Protein AF-A0A9X3IXP7-F1 (afdb_monomer)

Solvent-accessible surface area (backbone atoms only — not comparable to full-atom values): 30528 Å² total; per-residue (Å²): 135,73,74,93,78,71,74,55,66,76,56,42,68,76,62,60,37,55,29,24,29,69,26,91,84,31,46,50,41,12,30,34,54,64,94,77,70,28,51,68,70,41,96,57,53,44,56,51,45,40,62,34,17,33,19,18,22,34,81,92,46,68,61,25,28,29,32,25,30,75,55,95,78,43,79,48,71,26,22,38,56,43,94,38,46,42,57,89,61,95,47,87,68,41,41,58,42,74,40,49,86,88,63,43,50,65,59,51,28,47,72,72,36,46,99,74,54,51,96,77,47,42,65,56,30,49,34,30,41,48,47,50,57,22,56,78,65,72,32,83,21,58,49,70,56,77,66,73,77,57,94,79,75,76,74,74,83,50,53,46,66,40,58,80,27,55,38,61,45,68,38,62,38,55,53,42,54,40,59,92,76,40,71,74,45,50,88,80,95,75,62,44,67,57,24,44,48,56,52,41,22,53,49,26,42,50,47,18,54,61,50,25,73,82,43,35,83,80,69,33,61,94,50,34,62,71,46,59,78,45,40,49,54,40,42,16,52,53,49,45,46,45,62,73,50,36,68,68,57,58,74,65,65,49,87,72,50,49,56,56,52,27,53,51,50,51,53,53,44,30,54,71,68,72,33,84,81,40,66,86,42,46,69,63,23,38,53,25,31,38,49,13,53,52,36,8,49,67,25,72,76,37,64,70,36,25,50,52,13,10,46,26,46,48,50,18,50,46,40,49,50,53,28,33,49,53,68,64,63,78,58,97,56,86,90,64,67,91,72,74,85,82,41,72,50,74,42,64,57,41,84,38,72,39,77,44,76,46,102,82,76,51,68,50,80,49,42,80,35,67,44,76,47,50,81,49,66,75,67,89,78,83,75,80,79,84,88,85,87,87,89,82,88,87,92,89,81,74,67,64,58,60,54,49,51,55,52,50,52,52,51,48,55,52,50,53,55,48,51,56,53,50,54,58,48,53,50,48,52,53,58,70,70,43,81,65,51,78,44,42,47,63,72,42,63,94,57,54,71,74,54,43,58,50,43,55,56,48,44,70,47,36,40,30,82,96,38,97,34,31,45,42,37,48,52,53,55,20,54,79,69,72,42,59,57,63,62,44,47,52,53,52,71,66,58,68,67,80,87,29,53,73,44,70,48,57,94,96,52,57,45,32,39,34,37,37,100,83,33,43,33,39,30,23,31,66,87,77,62,26,37,65,49,63,52,68,55,88,127

Nearest PDB structures (foldseek):
  7uwa-assembly1_o  TM=2.793E-01  e=1.260E+00  Citrus x limon
  2b5u-assembly2_C  TM=9.300E-02  e=1.775E+00  Escherichia coli

Foldseek 3Di:
DFDLPLAADFFDFDPFFKKWQADQLAWFFWSADVVVVTDGRDPGHDHGQFIWTFGGAHPVGRQWTWIWGDDDQDIDIHTDGNVRIDRVAVALQKTKDAAAPPDALLNLLCVQCVLVDDPFADSLLSSQVQVVSQVVVVFPQKDFDRWDQDPPPDTDSRIDGDHRTIGIDDHNLVSLCCPVPGDGPGDDDDCNVVSPLLRLLLVLLLLLLSCLVVCLVVAQPVNSVVCVRLSSVLSRQLSNCCNVPVVVLVVVDDLVSQLVNQQLSLCSLCVSSVQNPLVVLSVVLSVLSSQLSVLSSPCSPPPVSSPVSSSSNSNSVSSSSVSSCVVVPPDPDPPPPVPPSPFKDKFRWDFDQAFDQDPVRDTDGRPRDTPHIDIDGPDDPPPDDDDDDDDDDDDDDPPVVVVVVVVVVVVVVVVVVSVVNVVLVVVLVVQVSDDDDPLLCVLCPPHDPVLSSQLSSLLVLADCVPHPGSSRLLVVQCVVQVHNSSVQSVCQVPDDLVQFDWDDADVPDQWIWTAHPQQWIWIAGNVRRGTRGTHGDDD

Secondary structure (DSSP, 8-state):
---TT-PPPPPEEEEEEEEEE--TT-B--BSS-GGGTPPBS-SSPBPTT-EEEEEEE-SS-TTEEEEEEEETTEEEEEEEEGGGEE---SSTT-EEEEPPTT--HHHHHHHHHGGG--TT--HHHHHHHHHHHHHHTT-TTEEE-PPP--TTS-----EEE-TT-EEEE--HHHHHHGGGTSPPSS--SSSHHHHHHHHHHHHHHHHHHHSGGGGHHHH-GGGHHHHHHHHHHHHHHHHHHHHHHHHHHHHT--THHHHHHHHHHHHHHHHHTT-TT-GGGHHHHHHHHHHHHHHHHH-TT-HHHHHHHHHHHHHHHHHHHHHHHHHHTTS--TTSGGG-TTSEEEE--EEEEEEEE-TTS-EEEEEEEEE--EEEE-S----PPPP----------SHHHHHHHHHHHHHHHHHHHHHHHHHHHHHHHHHHHSPPPHHHHHHHTT--HHHHHHHHHHHTTB--TTSSSHHHHHHHHHHHTT--HHHHHHHHHH---TTSEEEPPPTT--EEEEE-TTSEEEEEETTT--EEEEEE---

Radius of gyration: 31.01 Å; Cα contacts (8 Å, |Δi|>4): 806; chains: 1; bounding box: 93×45×94 Å

pLDDT: mean 77.91, std 20.46, range [27.2, 98.31]

Structure (mmCIF, N/CA/C/O backbone):
data_AF-A0A9X3IXP7-F1
#
_entry.id   AF-A0A9X3IXP7-F1
#
loop_
_atom_site.group_PDB
_atom_site.id
_atom_site.type_symbol
_atom_site.label_atom_id
_atom_site.label_alt_id
_atom_site.label_comp_id
_atom_site.label_asym_id
_atom_site.label_entity_id
_atom_site.label_seq_id
_atom_site.pdbx_PDB_ins_code
_atom_site.Cartn_x
_atom_site.Cartn_y
_atom_site.Cartn_z
_atom_site.occupancy
_atom_site.B_iso_or_equiv
_atom_site.auth_seq_id
_atom_site.auth_comp_id
_atom_site.auth_asym_id
_atom_site.auth_atom_id
_atom_site.pdbx_PDB_model_num
ATOM 1 N N . MET A 1 1 ? 14.563 -23.964 -8.622 1.00 42.59 1 MET A N 1
ATOM 2 C CA . MET A 1 1 ? 15.725 -23.386 -9.316 1.00 42.59 1 MET A CA 1
ATOM 3 C C . MET A 1 1 ? 15.368 -23.224 -10.775 1.00 42.59 1 MET A C 1
ATOM 5 O O . MET A 1 1 ? 15.025 -24.219 -11.406 1.00 42.59 1 MET A O 1
ATOM 9 N N . VAL A 1 2 ? 15.303 -21.968 -11.208 1.00 41.81 2 VAL A N 1
ATOM 10 C CA . VAL A 1 2 ? 15.261 -21.533 -12.610 1.00 41.81 2 VAL A CA 1
ATOM 11 C C . VAL A 1 2 ? 16.714 -21.529 -13.091 1.00 41.81 2 VAL A C 1
ATOM 13 O O . VAL A 1 2 ? 17.599 -21.227 -12.291 1.00 41.81 2 VAL A O 1
ATOM 16 N N . ASP A 1 3 ? 16.958 -21.938 -14.331 1.00 43.84 3 ASP A N 1
ATOM 17 C CA . ASP A 1 3 ? 18.291 -21.936 -14.936 1.00 43.84 3 ASP A CA 1
ATOM 18 C C . ASP A 1 3 ? 18.784 -20.476 -15.075 1.00 43.84 3 ASP A C 1
ATOM 20 O O . ASP A 1 3 ? 18.073 -19.674 -15.694 1.00 43.84 3 ASP A O 1
ATOM 24 N N . PRO A 1 4 ? 19.929 -20.087 -14.476 1.00 46.19 4 PRO A N 1
ATOM 25 C CA . PRO A 1 4 ? 20.389 -18.694 -14.399 1.00 46.19 4 PRO A CA 1
ATOM 26 C C . PRO A 1 4 ? 20.729 -18.030 -15.746 1.00 46.19 4 PRO A C 1
ATOM 28 O O . PRO A 1 4 ? 21.127 -16.874 -15.752 1.00 46.19 4 PRO A O 1
ATOM 31 N N . ALA A 1 5 ? 20.551 -18.707 -16.882 1.00 51.00 5 ALA A N 1
ATOM 32 C CA . ALA A 1 5 ? 20.827 -18.158 -18.212 1.00 51.00 5 ALA A CA 1
ATOM 33 C C . ALA A 1 5 ? 19.571 -17.852 -19.049 1.00 51.00 5 ALA A C 1
ATOM 35 O O . ALA A 1 5 ? 19.672 -17.676 -20.263 1.00 51.00 5 ALA A O 1
ATOM 36 N N . THR A 1 6 ? 18.377 -17.808 -18.448 1.00 68.88 6 THR A N 1
ATOM 37 C CA . THR A 1 6 ? 17.180 -17.459 -19.227 1.00 68.88 6 THR A CA 1
ATOM 38 C C . THR A 1 6 ? 17.072 -15.946 -19.389 1.00 68.88 6 THR A C 1
ATOM 40 O O . THR A 1 6 ? 16.482 -15.264 -18.551 1.00 68.88 6 THR A O 1
ATOM 43 N N . GLU A 1 7 ? 17.639 -15.429 -20.476 1.00 85.31 7 GLU A N 1
ATOM 44 C CA . GLU A 1 7 ? 17.479 -14.032 -20.875 1.00 85.31 7 GLU A CA 1
ATOM 45 C C . GLU A 1 7 ? 15.998 -13.737 -21.166 1.00 85.31 7 GLU A C 1
ATOM 47 O O . GLU A 1 7 ? 15.328 -14.466 -21.903 1.00 85.31 7 GLU A O 1
ATOM 52 N N . VAL A 1 8 ? 15.472 -12.694 -20.524 1.00 90.75 8 VAL A N 1
ATOM 53 C CA . VAL A 1 8 ? 14.108 -12.199 -20.726 1.00 90.75 8 VAL A CA 1
ATOM 54 C C . VAL A 1 8 ? 14.163 -11.090 -21.771 1.00 90.75 8 VAL A C 1
ATOM 56 O O . VAL A 1 8 ? 14.954 -10.157 -21.623 1.00 90.75 8 VAL A O 1
ATOM 59 N N . ASP A 1 9 ? 13.324 -11.173 -22.803 1.00 93.25 9 ASP A N 1
ATOM 60 C CA . ASP A 1 9 ? 13.336 -10.206 -23.902 1.00 93.25 9 ASP A CA 1
ATOM 61 C C . ASP A 1 9 ? 13.009 -8.796 -23.397 1.00 93.25 9 ASP A C 1
ATOM 63 O O . ASP A 1 9 ? 12.203 -8.600 -22.479 1.00 93.25 9 ASP A O 1
ATOM 67 N N . ARG A 1 10 ? 13.622 -7.784 -24.012 1.00 91.19 10 ARG A N 1
ATOM 68 C CA . ARG A 1 10 ? 13.457 -6.392 -23.583 1.00 91.19 10 ARG A CA 1
ATOM 69 C C . ARG A 1 10 ? 12.081 -5.847 -23.987 1.00 91.19 10 ARG A C 1
ATOM 71 O O . ARG A 1 10 ? 11.717 -5.962 -25.157 1.00 91.19 10 ARG A O 1
ATOM 78 N N . PRO A 1 11 ? 11.329 -5.223 -23.064 1.00 94.56 11 PRO A N 1
ATOM 79 C CA . PRO A 1 11 ? 10.007 -4.696 -23.380 1.00 94.56 11 PRO A CA 1
ATOM 80 C C . PRO A 1 11 ? 10.068 -3.304 -24.011 1.00 94.56 11 PRO A C 1
ATOM 82 O O . PRO A 1 11 ? 10.948 -2.499 -23.701 1.00 94.56 11 PRO A O 1
ATOM 85 N N . LEU A 1 12 ? 9.054 -2.978 -24.813 1.00 92.88 12 LEU A N 1
ATOM 86 C CA . LEU A 1 12 ? 8.698 -1.597 -25.127 1.00 92.88 12 LEU A CA 1
ATOM 87 C C . LEU A 1 12 ? 7.990 -0.974 -23.910 1.00 92.88 12 LEU A C 1
ATOM 89 O O . LEU A 1 12 ? 6.960 -1.507 -23.482 1.00 92.88 12 LEU A O 1
ATOM 93 N N . PRO A 1 13 ? 8.501 0.129 -23.332 1.00 89.75 13 PRO A N 1
ATOM 94 C CA . PRO A 1 13 ? 7.866 0.784 -22.189 1.00 89.75 13 PRO A CA 1
ATOM 95 C C . PRO A 1 13 ? 6.516 1.411 -22.561 1.00 89.75 13 PRO A C 1
ATOM 97 O O . PRO A 1 13 ? 6.267 1.722 -23.724 1.00 89.75 13 PRO A O 1
ATOM 100 N N . GLY A 1 14 ? 5.672 1.675 -21.555 1.00 86.62 14 GLY A N 1
ATOM 101 C CA . GLY A 1 14 ? 4.565 2.633 -21.705 1.00 86.62 14 GLY A CA 1
ATOM 102 C C . GLY A 1 14 ? 3.227 2.258 -21.070 1.00 86.62 14 GLY A C 1
ATOM 103 O O . GLY A 1 14 ? 2.301 3.058 -21.152 1.00 86.62 14 GLY A O 1
ATOM 104 N N . ILE A 1 15 ? 3.089 1.084 -20.438 1.00 92.81 15 ILE A N 1
ATOM 105 C CA . ILE A 1 15 ? 1.843 0.752 -19.717 1.00 92.81 15 ILE A CA 1
ATOM 106 C C . ILE A 1 15 ? 1.860 1.365 -18.316 1.00 92.81 15 ILE A C 1
ATOM 108 O O . ILE A 1 15 ? 0.944 2.101 -17.971 1.00 92.81 15 ILE A O 1
ATOM 112 N N . ASN A 1 16 ? 2.900 1.070 -17.534 1.00 93.06 16 ASN A N 1
ATOM 113 C CA . ASN A 1 16 ? 3.150 1.599 -16.191 1.00 93.06 16 ASN A CA 1
ATOM 114 C C . ASN A 1 16 ? 1.931 1.587 -15.246 1.00 93.06 16 ASN A C 1
ATOM 116 O O . ASN A 1 16 ? 1.649 2.580 -14.577 1.00 93.06 16 ASN A O 1
ATOM 120 N N . LYS A 1 17 ? 1.211 0.460 -15.167 1.00 93.06 17 LYS A N 1
ATOM 121 C CA . LYS A 1 17 ? 0.004 0.315 -14.332 1.00 93.06 17 LYS A CA 1
ATOM 122 C C . LYS A 1 17 ? 0.103 -0.855 -13.354 1.00 93.06 17 LYS A C 1
ATOM 124 O O . LYS A 1 17 ? 0.618 -1.914 -13.724 1.00 93.06 17 LYS A O 1
ATOM 129 N N . PRO A 1 18 ? -0.428 -0.722 -12.123 1.00 93.38 18 PRO A N 1
ATOM 130 C CA . PRO A 1 18 ? -0.682 -1.886 -11.286 1.00 93.38 18 PRO A CA 1
ATOM 131 C C . PRO A 1 18 ? -1.732 -2.789 -11.930 1.00 93.38 18 PRO A C 1
ATOM 133 O O . PRO A 1 18 ? -2.604 -2.329 -12.664 1.00 93.38 18 PRO A O 1
ATOM 136 N N . GLY A 1 19 ? -1.675 -4.073 -11.605 1.00 95.06 19 GLY A N 1
ATOM 137 C CA . GLY A 1 19 ? -2.700 -5.018 -12.002 1.00 95.06 19 GLY A CA 1
ATOM 138 C C . GLY A 1 19 ? -2.697 -6.283 -11.162 1.00 95.06 19 GLY A C 1
ATOM 139 O O . GLY A 1 19 ? -1.900 -6.459 -10.237 1.00 95.06 19 GLY A O 1
ATOM 140 N N . PHE A 1 20 ? -3.614 -7.176 -11.500 1.00 96.75 20 PHE A N 1
ATOM 141 C CA . PHE A 1 20 ? -3.759 -8.479 -10.869 1.00 96.75 20 PHE A CA 1
ATOM 142 C C . PHE A 1 20 ? -3.943 -9.552 -11.928 1.00 96.75 20 PHE A C 1
ATOM 144 O O . PHE A 1 20 ? -4.596 -9.316 -12.942 1.00 96.75 20 PHE A O 1
ATOM 151 N N . ILE A 1 21 ? -3.400 -10.741 -11.673 1.00 96.94 21 ILE A N 1
ATOM 152 C CA . ILE A 1 21 ? -3.733 -11.926 -12.461 1.00 96.94 21 ILE A CA 1
ATOM 153 C C . ILE A 1 21 ? -5.216 -12.219 -12.244 1.00 96.94 21 ILE A C 1
ATOM 155 O O . ILE A 1 21 ? -5.623 -12.595 -11.143 1.00 96.94 21 ILE A O 1
ATOM 159 N N . ASP A 1 22 ? -6.019 -12.001 -13.284 1.00 95.38 22 ASP A N 1
ATOM 160 C CA . ASP A 1 22 ? -7.482 -12.032 -13.229 1.00 95.38 22 ASP A CA 1
ATOM 161 C C . ASP A 1 22 ? -8.062 -13.251 -13.985 1.00 95.38 22 ASP A C 1
ATOM 163 O O . ASP A 1 22 ? -9.208 -13.241 -14.424 1.00 95.38 22 ASP A O 1
ATOM 167 N N . ASN A 1 23 ? -7.276 -14.323 -14.136 1.00 93.69 23 ASN A N 1
ATOM 168 C CA . ASN A 1 23 ? -7.653 -15.559 -14.830 1.00 93.69 23 ASN A CA 1
ATOM 169 C C . ASN A 1 23 ? -7.698 -16.751 -13.861 1.00 93.69 23 ASN A C 1
ATOM 171 O O . ASN A 1 23 ? -6.790 -16.882 -13.041 1.00 93.69 23 ASN A O 1
ATOM 175 N N . ASP A 1 24 ? -8.713 -17.613 -13.978 1.00 91.31 24 ASP A N 1
ATOM 176 C CA . ASP A 1 24 ? -8.962 -18.720 -13.035 1.00 91.31 24 ASP A CA 1
ATOM 177 C C . ASP A 1 24 ? -7.870 -19.804 -13.067 1.00 91.31 24 ASP A C 1
ATOM 179 O O . ASP A 1 24 ? -7.525 -20.358 -12.025 1.00 91.31 24 ASP A O 1
ATOM 183 N N . ASP A 1 25 ? -7.236 -20.032 -14.221 1.00 92.56 25 ASP A N 1
ATOM 184 C CA . ASP A 1 25 ? -6.110 -20.971 -14.356 1.00 92.56 25 ASP A CA 1
ATOM 185 C C . ASP A 1 25 ? -4.771 -20.367 -13.892 1.00 92.56 25 ASP A C 1
ATOM 187 O O . ASP A 1 25 ? -3.712 -21.004 -13.961 1.00 92.56 25 ASP A O 1
ATOM 191 N N . GLY A 1 26 ? -4.789 -19.100 -13.466 1.00 94.00 26 GLY A N 1
ATOM 192 C CA . GLY A 1 26 ? -3.590 -18.328 -13.194 1.00 94.00 26 GLY A CA 1
ATOM 193 C C . GLY A 1 26 ? -2.790 -18.006 -14.461 1.00 94.00 26 GLY A C 1
ATOM 194 O O . GLY A 1 26 ? -3.313 -17.921 -15.580 1.00 94.00 26 GLY A O 1
ATOM 195 N N . VAL A 1 27 ? -1.481 -17.787 -14.301 1.00 96.06 27 VAL A N 1
ATOM 196 C CA . VAL A 1 27 ? -0.587 -17.542 -15.446 1.00 96.06 27 VAL A CA 1
ATOM 197 C C . VAL A 1 27 ? 0.860 -17.931 -15.168 1.00 96.06 27 VAL A C 1
ATOM 199 O O . VAL A 1 27 ? 1.372 -17.712 -14.079 1.00 96.06 27 VAL A O 1
ATOM 202 N N . ASN A 1 28 ? 1.564 -18.471 -16.163 1.00 95.94 28 ASN A N 1
ATOM 203 C CA . ASN A 1 28 ? 3.020 -18.602 -16.075 1.00 95.94 28 ASN A CA 1
ATOM 204 C C . ASN A 1 28 ? 3.683 -17.343 -16.631 1.00 95.94 28 ASN A C 1
ATOM 206 O O . ASN A 1 28 ? 3.387 -16.965 -17.764 1.00 95.94 28 ASN A O 1
ATOM 210 N N . ILE A 1 29 ? 4.616 -16.757 -15.878 1.00 95.81 29 ILE A N 1
ATOM 211 C CA . ILE A 1 29 ? 5.508 -15.726 -16.421 1.00 95.81 29 ILE A CA 1
ATOM 212 C C . ILE A 1 29 ? 6.497 -16.404 -17.367 1.00 95.81 29 ILE A C 1
ATOM 214 O O . ILE A 1 29 ? 7.019 -17.479 -17.053 1.00 95.81 29 ILE A O 1
ATOM 218 N N . ARG A 1 30 ? 6.751 -15.792 -18.525 1.00 96.94 30 ARG A N 1
ATOM 219 C CA . ARG A 1 30 ? 7.673 -16.308 -19.543 1.00 96.94 30 ARG A CA 1
ATOM 220 C C . ARG A 1 30 ? 8.825 -15.358 -19.835 1.00 96.94 30 ARG A C 1
ATOM 222 O O . ARG A 1 30 ? 8.710 -14.161 -19.609 1.00 96.94 30 ARG A O 1
ATOM 229 N N . SER A 1 31 ? 9.920 -15.886 -20.374 1.00 96.25 31 SER A N 1
ATOM 230 C CA . SER A 1 31 ? 11.047 -15.063 -20.834 1.00 96.25 31 SER A CA 1
ATOM 231 C C . SER A 1 31 ? 10.703 -14.192 -22.045 1.00 96.25 31 SER A C 1
ATOM 233 O O . SER A 1 31 ? 11.230 -13.096 -22.183 1.00 96.25 31 SER A O 1
ATOM 235 N N . ARG A 1 32 ? 9.786 -14.665 -22.891 1.00 96.75 32 ARG A N 1
ATOM 236 C CA . ARG A 1 32 ? 9.217 -13.979 -24.058 1.00 96.75 32 ARG A CA 1
ATOM 237 C C . ARG A 1 32 ? 7.862 -14.616 -24.413 1.00 96.75 32 ARG A C 1
ATOM 239 O O . ARG A 1 32 ? 7.476 -15.588 -23.746 1.00 96.75 32 ARG A O 1
ATOM 246 N N . PRO A 1 33 ? 7.125 -14.113 -25.410 1.00 97.69 33 PRO A N 1
ATOM 247 C CA . PRO A 1 33 ? 5.891 -14.734 -25.881 1.00 97.69 33 PRO A CA 1
ATOM 248 C C . PRO A 1 33 ? 6.055 -16.224 -26.195 1.00 97.69 33 PRO A C 1
ATOM 250 O O . PRO A 1 33 ? 7.111 -16.675 -26.647 1.00 97.69 33 PRO A O 1
ATOM 253 N N . ALA A 1 34 ? 5.017 -17.017 -25.926 1.00 96.25 34 ALA A N 1
ATOM 254 C CA . ALA A 1 34 ? 5.087 -18.472 -26.079 1.00 96.25 34 ALA A CA 1
ATOM 255 C C . ALA A 1 34 ? 5.328 -18.885 -27.541 1.00 96.25 34 ALA A C 1
ATOM 257 O O . ALA A 1 34 ? 6.117 -19.786 -27.813 1.00 96.25 34 ALA A O 1
ATOM 258 N N . GLU A 1 35 ? 4.672 -18.188 -28.460 1.00 96.06 35 GLU A N 1
ATOM 259 C CA . GLU A 1 35 ? 4.761 -18.319 -29.911 1.00 96.06 35 GLU A CA 1
ATOM 260 C C . GLU A 1 35 ? 6.126 -17.901 -30.475 1.00 96.06 35 GLU A C 1
ATOM 262 O O . GLU A 1 35 ? 6.506 -18.364 -31.544 1.00 96.06 35 GLU A O 1
ATOM 267 N N . LEU A 1 36 ? 6.901 -17.116 -29.719 1.00 96.38 36 LEU A N 1
ATOM 268 C CA . LEU A 1 36 ? 8.286 -16.753 -30.039 1.00 96.38 36 LEU A CA 1
ATOM 269 C C . LEU A 1 36 ? 9.308 -17.663 -29.331 1.00 96.38 36 LEU A C 1
ATOM 271 O O . LEU A 1 36 ? 10.491 -17.339 -29.234 1.00 96.38 36 LEU A O 1
ATOM 275 N N . GLY A 1 37 ? 8.863 -18.811 -28.806 1.00 95.25 37 GLY A N 1
ATOM 276 C CA . GLY A 1 37 ? 9.721 -19.797 -28.143 1.00 95.25 37 GLY A CA 1
ATOM 277 C C . GLY A 1 37 ? 10.010 -19.497 -26.670 1.00 95.25 37 GLY A C 1
ATOM 278 O O . GLY A 1 37 ? 10.951 -20.049 -26.102 1.00 95.25 37 GLY A O 1
ATOM 279 N N . GLY A 1 38 ? 9.227 -18.630 -26.025 1.00 95.19 38 GLY A N 1
ATOM 280 C CA . GLY A 1 38 ? 9.453 -18.252 -24.634 1.00 95.19 38 GLY A CA 1
ATOM 281 C C . GLY A 1 38 ? 9.190 -19.365 -23.633 1.00 95.19 38 GLY A C 1
ATOM 282 O O . GLY A 1 38 ? 8.120 -19.985 -23.604 1.00 95.19 38 GLY A O 1
ATOM 283 N N . ILE A 1 39 ? 10.159 -19.580 -22.747 1.00 95.44 39 ILE A N 1
ATOM 284 C CA . ILE A 1 39 ? 10.087 -20.609 -21.714 1.00 95.44 39 ILE A CA 1
ATOM 285 C C . ILE A 1 39 ? 9.415 -20.070 -20.453 1.00 95.44 39 ILE A C 1
ATOM 287 O O . ILE A 1 39 ? 9.450 -18.873 -20.166 1.00 95.44 39 ILE A O 1
ATOM 291 N N . LYS A 1 40 ? 8.780 -20.962 -19.689 1.00 95.75 40 LYS A N 1
ATOM 292 C CA . LYS A 1 40 ? 8.159 -20.611 -18.407 1.00 95.75 40 LYS A CA 1
ATOM 293 C C . LYS A 1 40 ? 9.249 -20.346 -17.366 1.00 95.75 40 LYS A C 1
ATOM 295 O O . LYS A 1 40 ? 10.090 -21.206 -17.125 1.00 95.75 40 LYS A O 1
ATOM 300 N N . LEU A 1 41 ? 9.185 -19.190 -16.717 1.00 92.50 41 LEU A N 1
ATOM 301 C CA . LEU A 1 41 ? 10.056 -18.817 -15.598 1.00 92.50 41 LEU A CA 1
ATOM 302 C C . LEU A 1 41 ? 9.510 -19.318 -14.255 1.00 92.50 41 LEU A C 1
ATOM 304 O O . LEU A 1 41 ? 10.239 -19.417 -13.270 1.00 92.50 41 LEU A O 1
ATOM 308 N N . THR A 1 42 ? 8.225 -19.672 -14.209 1.00 88.50 42 THR A N 1
ATOM 309 C CA . THR A 1 42 ? 7.578 -20.300 -13.057 1.00 88.50 42 THR A CA 1
ATOM 310 C C . THR A 1 42 ? 7.368 -21.792 -13.290 1.00 88.50 42 THR A C 1
ATOM 312 O O . THR A 1 42 ? 6.969 -22.217 -14.373 1.00 88.50 42 THR A O 1
ATOM 315 N N . ARG A 1 43 ? 7.599 -22.606 -12.250 1.00 88.06 43 ARG A N 1
ATOM 316 C CA . ARG A 1 43 ? 7.291 -24.050 -12.289 1.00 88.06 43 ARG A CA 1
ATOM 317 C C . ARG A 1 43 ? 5.787 -24.312 -12.268 1.00 88.06 43 ARG A C 1
ATOM 319 O O . ARG A 1 43 ? 5.306 -25.207 -12.951 1.00 88.06 43 ARG A O 1
ATOM 326 N N . THR A 1 44 ? 5.069 -23.523 -11.480 1.00 91.62 44 THR A N 1
ATOM 327 C CA . THR A 1 44 ? 3.611 -23.535 -11.362 1.00 91.62 44 THR A CA 1
ATOM 328 C C . THR A 1 44 ? 3.068 -22.184 -11.812 1.00 91.62 44 THR A C 1
ATOM 330 O O . THR A 1 44 ? 3.752 -21.179 -11.604 1.00 91.62 44 THR A O 1
ATOM 333 N N . PRO A 1 45 ? 1.860 -22.117 -12.394 1.00 95.06 45 PRO A N 1
ATOM 334 C CA . PRO A 1 45 ? 1.217 -20.837 -12.657 1.00 95.06 45 PRO A CA 1
ATOM 335 C C . PRO A 1 45 ? 1.152 -19.987 -11.382 1.00 95.06 45 PRO A C 1
ATOM 337 O O . PRO A 1 45 ? 0.926 -20.507 -10.287 1.00 95.06 45 PRO A O 1
ATOM 340 N N . LEU A 1 46 ? 1.354 -18.681 -11.529 1.00 94.56 46 LEU A N 1
ATOM 341 C CA . LEU A 1 46 ? 0.974 -17.706 -10.522 1.00 94.56 46 LEU A CA 1
ATOM 342 C C . LEU A 1 46 ? -0.521 -17.853 -10.254 1.00 94.56 46 LEU A C 1
ATOM 344 O O . LEU A 1 46 ? -1.284 -17.876 -11.224 1.00 94.56 46 LEU A O 1
ATOM 348 N N . PRO A 1 47 ? -0.944 -17.942 -8.985 1.00 94.69 47 PRO A N 1
ATOM 349 C CA . PRO A 1 47 ? -2.350 -18.104 -8.675 1.00 94.69 47 PRO A CA 1
ATOM 350 C C . PRO A 1 47 ? -3.161 -16.877 -9.128 1.00 94.69 47 PRO A C 1
ATOM 352 O O . PRO A 1 47 ? -2.608 -15.769 -9.238 1.00 94.69 47 PRO A O 1
ATOM 355 N N . PRO A 1 48 ? -4.475 -17.043 -9.348 1.00 94.19 48 PRO A N 1
ATOM 356 C CA . PRO A 1 48 ? -5.390 -15.917 -9.485 1.00 94.19 48 PRO A CA 1
ATOM 357 C C . PRO A 1 48 ? -5.217 -14.936 -8.320 1.00 94.19 48 PRO A C 1
ATOM 359 O O . PRO A 1 48 ? -4.802 -15.315 -7.225 1.00 94.19 48 PRO A O 1
ATOM 362 N N . ALA A 1 49 ? -5.523 -13.663 -8.560 1.00 94.19 49 ALA A N 1
ATOM 363 C CA . ALA A 1 49 ? -5.327 -12.574 -7.605 1.00 94.19 49 ALA A CA 1
ATOM 364 C C . ALA A 1 49 ? -3.864 -12.287 -7.204 1.00 94.19 49 ALA A C 1
ATOM 366 O O . ALA A 1 49 ? -3.613 -11.493 -6.295 1.00 94.19 49 ALA A O 1
ATOM 367 N N . THR A 1 50 ? -2.878 -12.838 -7.920 1.00 94.81 50 THR A N 1
ATOM 368 C CA . THR A 1 50 ? -1.483 -12.399 -7.770 1.00 94.81 50 THR A CA 1
ATOM 369 C C . THR A 1 50 ? -1.331 -10.959 -8.257 1.00 94.81 50 THR A C 1
ATOM 371 O O . THR A 1 50 ? -1.664 -10.649 -9.401 1.00 94.81 50 THR A O 1
ATOM 374 N N . ARG A 1 51 ? -0.803 -10.071 -7.406 1.00 94.31 51 ARG A N 1
ATOM 375 C CA . ARG A 1 51 ? -0.501 -8.682 -7.782 1.00 94.31 51 ARG A CA 1
ATOM 376 C C . ARG A 1 51 ? 0.676 -8.637 -8.756 1.00 94.31 51 ARG A C 1
ATOM 378 O O . ARG A 1 51 ? 1.699 -9.293 -8.544 1.00 94.31 51 ARG A O 1
ATOM 385 N N . VAL A 1 52 ? 0.555 -7.809 -9.784 1.00 95.94 52 VAL A N 1
ATOM 386 C CA . VAL A 1 52 ? 1.600 -7.533 -10.770 1.00 95.94 52 VAL A CA 1
ATOM 387 C C . VAL A 1 52 ? 1.701 -6.032 -11.030 1.00 95.94 52 VAL A C 1
ATOM 389 O O . VAL A 1 52 ? 0.769 -5.273 -10.768 1.00 95.94 52 VAL A O 1
ATOM 392 N N . PHE A 1 53 ? 2.834 -5.591 -11.556 1.00 95.69 53 PHE A N 1
ATOM 393 C CA . PHE A 1 53 ? 2.984 -4.272 -12.152 1.00 95.69 53 PHE A CA 1
ATOM 394 C C . PHE A 1 53 ? 3.333 -4.433 -13.623 1.00 95.69 53 PHE A C 1
ATOM 396 O O . PHE A 1 53 ? 4.297 -5.124 -13.946 1.00 95.69 53 PHE A O 1
ATOM 403 N N . VAL A 1 54 ? 2.556 -3.808 -14.500 1.00 97.06 54 VAL A N 1
ATOM 404 C CA . VAL A 1 54 ? 2.732 -3.877 -15.948 1.00 97.06 54 VAL A CA 1
ATOM 405 C C . VAL A 1 54 ? 3.519 -2.656 -16.401 1.00 97.06 54 VAL A C 1
ATOM 407 O O . VAL A 1 54 ? 2.997 -1.545 -16.343 1.00 97.06 54 VAL A O 1
ATOM 410 N N . SER A 1 55 ? 4.760 -2.829 -16.855 1.00 94.94 55 SER A N 1
ATOM 411 C CA . SER A 1 55 ? 5.599 -1.700 -17.295 1.00 94.94 55 SER A CA 1
ATOM 412 C C . SER A 1 55 ? 5.696 -1.550 -18.815 1.00 94.94 55 SER A C 1
ATOM 414 O O . SER A 1 55 ? 6.019 -0.465 -19.303 1.00 94.94 55 SER A O 1
ATOM 416 N N . GLY A 1 56 ? 5.338 -2.574 -19.593 1.00 95.38 56 GLY A N 1
ATOM 417 C CA . GLY A 1 56 ? 5.480 -2.509 -21.046 1.00 95.38 56 GLY A CA 1
ATOM 418 C C . GLY A 1 56 ? 4.846 -3.660 -21.815 1.00 95.38 56 GLY A C 1
ATOM 419 O O . GLY A 1 56 ? 4.134 -4.488 -21.250 1.00 95.38 56 GLY A O 1
ATOM 420 N N . ARG A 1 57 ? 5.123 -3.695 -23.119 1.00 97.62 57 ARG A N 1
ATOM 421 C CA . ARG A 1 57 ? 4.663 -4.714 -24.075 1.00 97.62 57 ARG A CA 1
ATOM 422 C C . ARG A 1 57 ? 5.847 -5.363 -24.775 1.00 97.62 57 ARG A C 1
ATOM 424 O O . ARG A 1 57 ? 6.911 -4.756 -24.869 1.00 97.62 57 ARG A O 1
ATOM 431 N N . HIS A 1 58 ? 5.668 -6.569 -25.294 1.00 97.81 58 HIS A N 1
ATOM 432 C CA . HIS A 1 58 ? 6.667 -7.171 -26.169 1.00 97.81 58 HIS A CA 1
ATOM 433 C C . HIS A 1 58 ? 6.725 -6.415 -27.515 1.00 97.81 58 HIS A C 1
ATOM 435 O O . HIS A 1 58 ? 5.664 -6.065 -28.040 1.00 97.81 58 HIS A O 1
ATOM 441 N N . PRO A 1 59 ? 7.916 -6.157 -28.095 1.00 96.19 59 PRO A N 1
ATOM 442 C CA . PRO A 1 59 ? 8.046 -5.423 -29.359 1.00 96.19 59 PRO A CA 1
ATOM 443 C C . PRO A 1 59 ? 7.381 -6.113 -30.555 1.00 96.19 59 PRO A C 1
ATOM 445 O O . PRO A 1 59 ? 6.811 -5.439 -31.406 1.00 96.19 59 PRO A O 1
ATOM 448 N N . GLU A 1 60 ? 7.429 -7.445 -30.604 1.00 97.38 60 GLU A N 1
ATOM 449 C CA . GLU A 1 60 ? 6.903 -8.236 -31.730 1.00 97.38 60 GLU A CA 1
ATOM 450 C C . GLU A 1 60 ? 5.514 -8.841 -31.465 1.00 97.38 60 GLU A C 1
ATOM 452 O O . GLU A 1 60 ? 4.866 -9.298 -32.398 1.00 97.38 60 GLU A O 1
ATOM 457 N N . ALA A 1 61 ? 5.046 -8.838 -30.210 1.00 97.69 61 ALA A N 1
ATOM 458 C CA . ALA A 1 61 ? 3.761 -9.431 -29.811 1.00 97.69 61 ALA A CA 1
ATOM 459 C C . ALA A 1 61 ? 3.077 -8.547 -28.745 1.00 97.69 61 ALA A C 1
ATOM 461 O O . ALA A 1 61 ? 3.168 -8.828 -27.546 1.00 97.69 61 ALA A O 1
ATOM 462 N N . PRO A 1 62 ? 2.474 -7.409 -29.139 1.00 96.88 62 PRO A N 1
ATOM 463 C CA . PRO A 1 62 ? 1.998 -6.379 -28.209 1.00 96.88 62 PRO A CA 1
ATOM 464 C C . PRO A 1 62 ? 0.940 -6.830 -27.182 1.00 96.88 62 PRO A C 1
ATOM 466 O O . PRO A 1 62 ? 0.758 -6.155 -26.165 1.00 96.88 62 PRO A O 1
ATOM 469 N N . GLU A 1 63 ? 0.261 -7.949 -27.428 1.00 97.38 63 GLU A N 1
ATOM 470 C CA . GLU A 1 63 ? -0.659 -8.642 -26.517 1.00 97.38 63 GLU A CA 1
ATOM 471 C C . GLU A 1 63 ? 0.052 -9.312 -25.330 1.00 97.38 63 GLU A C 1
ATOM 473 O O . GLU A 1 63 ? -0.584 -9.711 -24.355 1.00 97.38 63 GLU A O 1
ATOM 478 N N . TRP A 1 64 ? 1.382 -9.423 -25.369 1.00 98.31 64 TRP A N 1
ATOM 479 C CA . TRP A 1 64 ? 2.185 -9.872 -24.241 1.00 98.31 64 TRP A CA 1
ATOM 480 C C . TRP A 1 64 ? 2.708 -8.689 -23.454 1.00 98.31 64 TRP A C 1
ATOM 482 O O . TRP A 1 64 ? 3.517 -7.880 -23.913 1.00 98.31 64 TRP A O 1
ATOM 492 N N . TRP A 1 65 ? 2.258 -8.614 -22.215 1.00 98.31 65 TRP A N 1
ATOM 493 C CA . TRP A 1 65 ? 2.616 -7.574 -21.279 1.00 98.31 65 TRP A CA 1
ATOM 494 C C . TRP A 1 65 ? 3.796 -8.004 -20.425 1.00 98.31 65 TRP A C 1
ATOM 496 O O . TRP A 1 65 ? 3.820 -9.104 -19.870 1.00 98.31 65 TRP A O 1
ATOM 506 N N . TYR A 1 66 ? 4.768 -7.106 -20.304 1.00 97.94 66 TYR A N 1
ATOM 507 C CA . TYR A 1 66 ? 5.898 -7.274 -19.408 1.00 97.94 66 TYR A CA 1
ATOM 508 C C . TYR A 1 66 ? 5.480 -6.885 -17.995 1.00 97.94 66 TYR A C 1
ATOM 510 O O . TYR A 1 66 ? 5.091 -5.740 -17.731 1.00 97.94 66 TYR A O 1
ATOM 518 N N . VAL A 1 67 ? 5.550 -7.860 -17.097 1.00 97.31 67 VAL A N 1
ATOM 519 C CA . VAL A 1 67 ? 5.082 -7.753 -15.723 1.00 97.31 67 VAL A CA 1
ATOM 520 C C . VAL A 1 67 ? 6.193 -8.024 -14.731 1.00 97.31 67 VAL A C 1
ATOM 522 O O . VAL A 1 67 ? 7.019 -8.914 -14.924 1.00 97.31 67 VAL A O 1
ATOM 525 N N . THR A 1 68 ? 6.143 -7.296 -13.623 1.00 95.81 68 THR A N 1
ATOM 526 C CA . THR A 1 68 ? 6.939 -7.552 -12.426 1.00 95.81 68 THR A CA 1
ATOM 527 C C . THR A 1 68 ? 6.004 -7.950 -11.293 1.00 95.81 68 THR A C 1
ATOM 529 O O . THR A 1 68 ? 5.009 -7.280 -11.026 1.00 95.81 68 THR A O 1
ATOM 532 N N . THR A 1 69 ? 6.318 -9.036 -10.598 1.00 93.75 69 THR A N 1
ATOM 533 C CA . THR A 1 69 ? 5.594 -9.477 -9.402 1.00 93.75 69 THR A CA 1
ATOM 534 C C . THR A 1 69 ? 6.565 -9.795 -8.279 1.00 93.75 69 THR A C 1
ATOM 536 O O . THR A 1 69 ? 7.721 -10.151 -8.517 1.00 93.75 69 THR A O 1
ATOM 539 N N . ARG A 1 70 ? 6.099 -9.674 -7.038 1.00 87.94 70 ARG A N 1
ATOM 540 C CA . ARG A 1 70 ? 6.863 -10.065 -5.855 1.00 87.94 70 ARG A CA 1
ATOM 541 C C . ARG A 1 70 ? 6.374 -11.422 -5.367 1.00 87.94 70 ARG A C 1
ATOM 543 O O . ARG A 1 70 ? 5.232 -11.553 -4.938 1.00 87.94 70 ARG A O 1
ATOM 550 N N . LEU A 1 71 ? 7.268 -12.406 -5.372 1.00 83.56 71 LEU A N 1
ATOM 551 C CA . LEU A 1 71 ? 7.042 -13.732 -4.807 1.00 83.56 71 LEU A CA 1
ATOM 552 C C . LEU A 1 71 ? 7.943 -13.912 -3.592 1.00 83.56 71 LEU A C 1
ATOM 554 O O . LEU A 1 71 ? 9.168 -13.970 -3.724 1.00 83.56 71 LEU A O 1
ATOM 558 N N . ALA A 1 72 ? 7.331 -14.003 -2.410 1.00 80.81 72 ALA A N 1
ATOM 559 C CA . ALA A 1 72 ? 8.032 -14.084 -1.131 1.00 80.81 72 ALA A CA 1
ATOM 560 C C . ALA A 1 72 ? 9.124 -12.994 -1.003 1.00 80.81 72 ALA A C 1
ATOM 562 O O . ALA A 1 72 ? 8.816 -11.811 -0.840 1.00 80.81 72 ALA A O 1
ATOM 563 N N . SER A 1 73 ? 10.396 -13.384 -1.099 1.00 74.56 73 SER A N 1
ATOM 564 C CA . SER A 1 73 ? 11.570 -12.511 -0.986 1.00 74.56 73 SER A CA 1
ATOM 565 C C . SER A 1 73 ? 12.263 -12.218 -2.321 1.00 74.56 73 SER A C 1
ATOM 567 O O . SER A 1 73 ? 13.423 -11.818 -2.321 1.00 74.56 73 SER A O 1
ATOM 569 N N . THR A 1 74 ? 11.607 -12.458 -3.455 1.00 79.81 74 THR A N 1
ATOM 570 C CA . THR A 1 74 ? 12.193 -12.259 -4.789 1.00 79.81 74 THR A CA 1
ATOM 571 C C . THR A 1 74 ? 11.229 -11.530 -5.713 1.00 79.81 74 THR A C 1
ATOM 573 O O . THR A 1 74 ? 10.011 -11.675 -5.594 1.00 79.81 74 THR A O 1
ATOM 576 N N . PHE A 1 75 ? 11.777 -10.752 -6.643 1.00 86.50 75 PHE A N 1
ATOM 577 C CA . PHE A 1 75 ? 11.015 -10.223 -7.765 1.00 86.50 75 PHE A CA 1
ATOM 578 C C . PHE A 1 75 ? 11.146 -11.176 -8.944 1.00 86.50 75 PHE A C 1
ATOM 580 O O . PHE A 1 75 ? 12.243 -11.627 -9.269 1.00 86.50 75 PHE A O 1
ATOM 587 N N . LEU A 1 76 ? 10.017 -11.479 -9.570 1.00 91.06 76 LEU A N 1
ATOM 588 C CA . LEU A 1 76 ? 9.958 -12.225 -10.811 1.00 91.06 76 LEU A CA 1
ATOM 589 C C . LEU A 1 76 ? 9.429 -11.306 -11.905 1.00 91.06 76 LEU A C 1
ATOM 591 O O . LEU A 1 76 ? 8.473 -10.561 -11.687 1.00 91.06 76 LEU A O 1
ATOM 595 N N . ARG A 1 77 ? 10.058 -11.373 -13.075 1.00 93.62 77 ARG A N 1
ATOM 596 C CA . ARG A 1 77 ? 9.776 -10.500 -14.210 1.00 93.62 77 ARG A CA 1
ATOM 597 C C . ARG A 1 77 ? 9.747 -11.283 -15.510 1.00 93.62 77 ARG A C 1
ATOM 599 O O . ARG A 1 77 ? 10.471 -12.266 -15.642 1.00 93.62 77 ARG A O 1
ATOM 606 N N . GLY A 1 78 ? 8.911 -10.852 -16.440 1.00 96.25 78 GLY A N 1
ATOM 607 C CA . GLY A 1 78 ? 8.774 -11.468 -17.755 1.00 96.25 78 GLY A CA 1
ATOM 608 C C . GLY A 1 78 ? 7.410 -11.185 -18.357 1.00 96.25 78 GLY A C 1
ATOM 609 O O . GLY A 1 78 ? 6.747 -10.230 -17.970 1.00 96.25 78 GLY A O 1
ATOM 610 N N . TYR A 1 79 ? 6.982 -12.019 -19.294 1.00 98.06 79 TYR A N 1
ATOM 611 C CA . TYR A 1 79 ? 5.793 -11.782 -20.099 1.00 98.06 79 TYR A CA 1
ATOM 612 C C . TYR A 1 79 ? 4.609 -12.645 -19.682 1.00 98.06 79 TYR A C 1
ATOM 614 O O . TYR A 1 79 ? 4.752 -13.835 -19.379 1.00 98.06 79 TYR A O 1
ATOM 622 N N . VAL A 1 80 ? 3.429 -12.035 -19.723 1.00 98.00 80 VAL A N 1
ATOM 623 C CA . VAL A 1 80 ? 2.116 -12.673 -19.584 1.00 98.00 80 VAL A CA 1
ATOM 624 C C . VAL A 1 80 ? 1.175 -12.117 -20.649 1.00 98.00 80 VAL A C 1
ATOM 626 O O . VAL A 1 80 ? 1.351 -10.988 -21.091 1.00 98.00 80 VAL A O 1
ATOM 629 N N . GLN A 1 81 ? 0.179 -12.894 -21.064 1.00 97.88 81 GLN A N 1
ATOM 630 C CA . GLN A 1 81 ? -0.841 -12.405 -21.997 1.00 97.88 81 GLN A CA 1
ATOM 631 C C . GLN A 1 81 ? -1.726 -11.354 -21.318 1.00 97.88 81 GLN A C 1
ATOM 633 O O . GLN A 1 81 ? -2.106 -11.524 -20.156 1.00 97.88 81 GLN A O 1
ATOM 638 N N . ASP A 1 82 ? -2.068 -10.299 -22.046 1.00 97.00 82 ASP A N 1
ATOM 639 C CA . ASP A 1 82 ? -2.807 -9.138 -21.554 1.00 97.00 82 ASP A CA 1
ATOM 640 C C . ASP A 1 82 ? -4.173 -9.483 -20.953 1.00 97.00 82 ASP A C 1
ATOM 642 O O . ASP A 1 82 ? -4.473 -9.071 -19.837 1.00 97.00 82 ASP A O 1
ATOM 646 N N . PHE A 1 83 ? -4.955 -10.339 -21.609 1.00 96.25 83 PHE A N 1
ATOM 647 C CA . PHE A 1 83 ? -6.282 -10.764 -21.160 1.00 96.25 83 PHE A CA 1
ATOM 648 C C . PHE A 1 83 ? -6.261 -11.548 -19.838 1.00 96.25 83 PHE A C 1
ATOM 650 O O . PHE A 1 83 ? -7.312 -11.835 -19.265 1.00 96.25 83 PHE A O 1
ATOM 657 N N . ARG A 1 84 ? -5.075 -11.930 -19.344 1.00 96.75 84 ARG A N 1
ATOM 658 C CA . ARG A 1 84 ? -4.895 -12.579 -18.037 1.00 96.75 84 ARG A CA 1
ATOM 659 C C . ARG A 1 84 ? -4.637 -11.583 -16.914 1.00 96.75 84 ARG A C 1
ATOM 661 O O . ARG A 1 84 ? -4.593 -11.995 -15.755 1.00 96.75 84 ARG A O 1
ATOM 668 N N . VAL A 1 85 ? -4.441 -10.307 -17.233 1.00 97.06 85 VAL A N 1
ATOM 669 C CA . VAL A 1 85 ? -4.110 -9.254 -16.277 1.00 97.06 85 VAL A CA 1
ATOM 670 C C . VAL A 1 85 ? -5.191 -8.187 -16.297 1.00 97.06 85 VAL A C 1
ATOM 672 O O . VAL A 1 85 ? -5.486 -7.594 -17.327 1.00 97.06 85 VAL A O 1
ATOM 675 N N . ASN A 1 86 ? -5.736 -7.876 -15.128 1.00 95.88 86 ASN A N 1
ATOM 676 C CA . ASN A 1 86 ? -6.617 -6.734 -14.970 1.00 95.88 86 ASN A CA 1
ATOM 677 C C . ASN A 1 86 ? -5.856 -5.556 -14.367 1.00 95.88 86 ASN A C 1
ATOM 679 O O . ASN A 1 86 ? -5.366 -5.646 -13.241 1.00 95.88 86 ASN A O 1
ATOM 683 N N . THR A 1 87 ? -5.759 -4.463 -15.123 1.00 95.56 87 THR A N 1
ATOM 684 C CA . THR A 1 87 ? -5.121 -3.208 -14.695 1.00 95.56 87 THR A CA 1
ATOM 685 C C . THR A 1 87 ? -6.112 -2.137 -14.243 1.00 95.56 87 THR A C 1
ATOM 687 O O . THR A 1 87 ? -5.689 -1.046 -13.868 1.00 95.56 87 THR A O 1
ATOM 690 N N . ASP A 1 88 ? -7.418 -2.403 -14.297 1.00 94.44 88 ASP A N 1
ATOM 691 C CA . ASP A 1 88 ? -8.457 -1.498 -13.798 1.00 94.44 88 ASP A CA 1
ATOM 692 C C . ASP A 1 88 ? -8.645 -1.678 -12.284 1.00 94.44 88 ASP A C 1
ATOM 694 O O . ASP A 1 88 ? -9.650 -2.184 -11.779 1.00 94.44 88 ASP A O 1
ATOM 698 N N . VAL A 1 89 ? -7.590 -1.325 -11.552 1.00 93.12 89 VAL A N 1
ATOM 699 C CA . VAL A 1 89 ? -7.537 -1.416 -10.093 1.00 93.12 89 VAL A CA 1
ATOM 700 C C . VAL A 1 89 ? -8.218 -0.174 -9.495 1.00 93.12 89 VAL A C 1
ATOM 702 O O . VAL A 1 89 ? -7.878 0.936 -9.902 1.00 93.12 89 VAL A O 1
ATOM 705 N N . PRO A 1 90 ? -9.143 -0.310 -8.521 1.00 92.38 90 PRO A N 1
ATOM 706 C CA . PRO A 1 90 ? -9.908 0.830 -8.001 1.00 92.38 90 PRO A CA 1
ATOM 707 C C . PRO A 1 90 ? -9.042 1.846 -7.249 1.00 92.38 90 PRO A C 1
ATOM 709 O O . PRO A 1 90 ? -9.312 3.042 -7.281 1.00 92.38 90 PRO A O 1
ATOM 712 N N . GLU A 1 91 ? -7.987 1.381 -6.580 1.00 89.06 91 GLU A N 1
ATOM 713 C CA . GLU A 1 91 ? -7.014 2.242 -5.916 1.00 89.06 91 GLU A CA 1
ATOM 714 C C . GLU A 1 91 ? -5.674 1.510 -5.732 1.00 89.06 91 GLU A C 1
ATOM 716 O O . GLU A 1 91 ? -5.647 0.275 -5.736 1.00 89.06 91 GLU A O 1
ATOM 721 N N . PRO A 1 92 ? -4.553 2.234 -5.560 1.00 80.81 92 PRO A N 1
ATOM 722 C CA . PRO A 1 92 ? -3.219 1.652 -5.426 1.00 80.81 92 PRO A CA 1
ATOM 723 C C . PRO A 1 92 ? -3.107 0.469 -4.446 1.00 80.81 92 PRO A C 1
ATOM 725 O O . PRO A 1 92 ? -2.490 -0.559 -4.745 1.00 80.81 92 PRO A O 1
ATOM 728 N N . GLY A 1 93 ? -3.721 0.591 -3.273 1.00 83.81 93 GLY A N 1
ATOM 729 C CA . GLY A 1 93 ? -3.716 -0.400 -2.202 1.00 83.81 93 GLY A CA 1
ATOM 730 C C . GLY A 1 93 ? -4.694 -1.563 -2.382 1.00 83.81 93 GLY A C 1
ATOM 731 O O . GLY A 1 93 ? -4.593 -2.533 -1.627 1.00 83.81 93 GLY A O 1
ATOM 732 N N . ALA A 1 94 ? -5.583 -1.538 -3.382 1.00 91.69 94 ALA A N 1
ATOM 733 C CA . ALA A 1 94 ? -6.637 -2.544 -3.521 1.00 91.69 94 ALA A CA 1
ATOM 734 C C . ALA A 1 94 ? -6.058 -3.943 -3.716 1.00 91.69 94 ALA A C 1
ATOM 736 O O . ALA A 1 94 ? -5.037 -4.101 -4.381 1.00 91.69 94 ALA A O 1
ATOM 737 N N . ARG A 1 95 ? -6.717 -4.967 -3.180 1.00 93.69 95 ARG A N 1
ATOM 738 C CA . ARG A 1 95 ? -6.365 -6.378 -3.363 1.00 93.69 95 ARG A CA 1
ATOM 739 C C . ARG A 1 95 ? -7.493 -7.091 -4.085 1.00 93.69 95 ARG A C 1
ATOM 741 O O . ARG A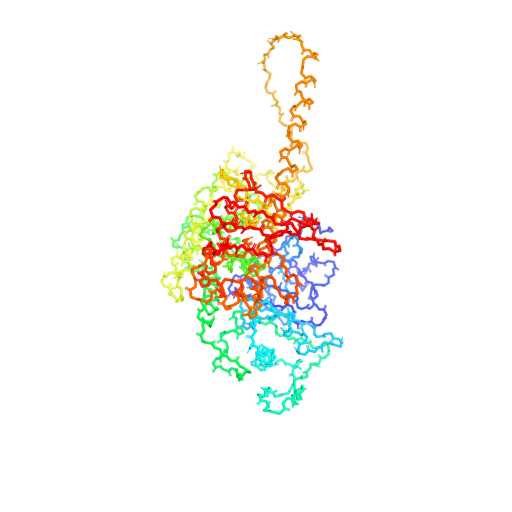 1 95 ? -8.656 -6.885 -3.754 1.00 93.69 95 ARG A O 1
ATOM 748 N N . LEU A 1 96 ? -7.150 -7.952 -5.036 1.00 95.25 96 LEU A N 1
ATOM 749 C CA . LEU A 1 96 ? -8.116 -8.898 -5.575 1.00 95.25 96 LEU A CA 1
ATOM 750 C C . LEU A 1 96 ? -8.252 -10.059 -4.581 1.00 95.25 96 LEU A C 1
ATOM 752 O O . LEU A 1 96 ? -7.251 -10.583 -4.095 1.00 95.25 96 LEU A O 1
ATOM 756 N N . TYR A 1 97 ? -9.479 -10.429 -4.238 1.00 95.94 97 TYR A N 1
ATOM 757 C CA . TYR A 1 97 ? -9.778 -11.476 -3.269 1.00 95.94 97 TYR A CA 1
ATOM 758 C C . TYR A 1 97 ? -10.701 -12.516 -3.883 1.00 95.94 97 TYR A C 1
ATOM 760 O O . TYR A 1 97 ? -11.702 -12.171 -4.505 1.00 95.94 97 TYR A O 1
ATOM 768 N N . GLN A 1 98 ? -10.350 -13.784 -3.697 1.00 95.62 98 GLN A N 1
ATOM 769 C CA . GLN A 1 98 ? -11.154 -14.933 -4.087 1.00 95.62 98 GLN A CA 1
ATOM 770 C C . GLN A 1 98 ? -12.116 -15.268 -2.947 1.00 95.62 98 GLN A C 1
ATOM 772 O O . GLN A 1 98 ? -11.663 -15.639 -1.868 1.00 95.62 98 GLN A O 1
ATOM 777 N N . ILE A 1 99 ? -13.421 -15.148 -3.191 1.00 96.06 99 ILE A N 1
ATOM 778 C CA . ILE A 1 99 ? -14.447 -15.486 -2.202 1.00 96.06 99 ILE A CA 1
ATOM 779 C C . ILE A 1 99 ? -14.409 -16.994 -1.950 1.00 96.06 99 ILE A C 1
ATOM 781 O O . ILE A 1 99 ? -14.569 -17.791 -2.883 1.00 96.06 99 ILE A O 1
ATOM 785 N N . ALA A 1 100 ? -14.210 -17.365 -0.688 1.00 95.50 100 ALA A N 1
ATOM 786 C CA . ALA A 1 100 ? -14.255 -18.735 -0.207 1.00 95.50 100 ALA A CA 1
ATOM 787 C C . ALA A 1 100 ? -15.675 -19.135 0.219 1.00 95.50 100 ALA A C 1
ATOM 789 O O . ALA A 1 100 ? -16.532 -18.298 0.504 1.00 95.50 100 ALA A O 1
ATOM 790 N N . GLU A 1 101 ? -15.925 -20.440 0.279 1.00 94.75 101 GLU A N 1
ATOM 791 C CA . GLU A 1 101 ? -17.159 -20.956 0.865 1.00 94.75 101 GLU A CA 1
ATOM 792 C C . GLU A 1 101 ? -17.240 -20.573 2.352 1.00 94.75 101 GLU A C 1
ATOM 794 O O . GLU A 1 101 ? -16.269 -20.712 3.094 1.00 94.75 101 GLU A O 1
ATOM 799 N N . GLY A 1 102 ? -18.395 -20.054 2.775 1.00 93.00 102 GLY A N 1
ATOM 800 C CA . GLY A 1 102 ? -18.609 -19.568 4.140 1.00 93.00 102 GLY A CA 1
ATOM 801 C C . GLY A 1 102 ? -18.131 -18.138 4.407 1.00 93.00 102 GLY A C 1
ATOM 802 O O . GLY A 1 102 ? -18.376 -17.630 5.502 1.00 93.00 102 GLY A O 1
ATOM 803 N N . ASP A 1 103 ? -17.505 -17.459 3.437 1.00 94.56 103 ASP A N 1
ATOM 804 C CA . ASP A 1 103 ? -17.240 -16.025 3.567 1.00 94.56 103 ASP A CA 1
ATOM 805 C C . ASP A 1 103 ? -18.557 -15.246 3.703 1.00 94.56 103 ASP A C 1
ATOM 807 O O . ASP A 1 103 ? -19.536 -15.486 2.991 1.00 94.56 103 ASP A O 1
ATOM 811 N N . THR A 1 104 ? -18.559 -14.252 4.590 1.00 92.88 104 THR A N 1
ATOM 812 C CA . THR A 1 104 ? -19.659 -13.294 4.750 1.00 92.88 104 THR A CA 1
ATOM 813 C C . THR A 1 104 ? -19.148 -11.876 4.541 1.00 92.88 104 THR A C 1
ATOM 815 O O . THR A 1 104 ? -17.989 -11.578 4.831 1.00 92.88 104 THR A O 1
ATOM 818 N N . VAL A 1 105 ? -20.004 -10.975 4.053 1.00 91.75 105 VAL A N 1
ATOM 819 C CA . VAL A 1 105 ? -19.619 -9.572 3.818 1.00 91.75 105 VAL A CA 1
ATOM 820 C C . VAL A 1 105 ? -19.197 -8.906 5.126 1.00 91.75 105 VAL A C 1
ATOM 822 O O . VAL A 1 105 ? -18.153 -8.262 5.160 1.00 91.75 105 VAL A O 1
ATOM 825 N N . GLU A 1 106 ? -19.937 -9.143 6.213 1.00 89.44 106 GLU A N 1
ATOM 826 C CA . GLU A 1 106 ? -19.575 -8.692 7.561 1.00 89.44 106 GLU A CA 1
ATOM 827 C C . GLU A 1 106 ? -18.208 -9.244 7.993 1.00 89.44 106 GLU A C 1
ATOM 829 O O . GLU A 1 106 ? -17.367 -8.508 8.508 1.00 89.44 106 GLU A O 1
ATOM 834 N N . GLY A 1 107 ? -17.946 -10.535 7.760 1.00 90.88 107 GLY A N 1
ATOM 835 C CA . GLY A 1 107 ? -16.675 -11.174 8.097 1.00 90.88 107 GLY A CA 1
ATOM 836 C C . GLY A 1 107 ? -15.502 -10.567 7.330 1.00 90.88 107 GLY A C 1
ATOM 837 O O . GLY A 1 107 ? -14.463 -10.268 7.926 1.00 90.88 107 GLY A O 1
ATOM 838 N N . LEU A 1 108 ? -15.684 -10.318 6.029 1.00 92.88 108 LEU A N 1
ATOM 839 C CA . LEU A 1 108 ? -14.711 -9.605 5.203 1.00 92.88 108 LEU A CA 1
ATOM 840 C C . LEU A 1 108 ? -14.513 -8.171 5.708 1.00 92.88 108 LEU A C 1
ATOM 842 O O . LEU A 1 108 ? -13.381 -7.765 5.951 1.00 92.88 108 LEU A O 1
ATOM 846 N N . ALA A 1 109 ? -15.590 -7.420 5.938 1.00 90.25 109 ALA A N 1
ATOM 847 C CA . ALA A 1 109 ? -15.518 -6.043 6.413 1.00 90.25 109 ALA A CA 1
ATOM 848 C C . ALA A 1 109 ? -14.812 -5.945 7.776 1.00 90.25 109 ALA A C 1
ATOM 850 O O . ALA A 1 109 ? -13.919 -5.121 7.971 1.00 90.25 109 ALA A O 1
ATOM 851 N N . ARG A 1 110 ? -15.137 -6.842 8.709 1.00 88.81 110 ARG A N 1
ATOM 852 C CA . ARG A 1 110 ? -14.480 -6.937 10.015 1.00 88.81 110 ARG A CA 1
ATOM 853 C C . ARG A 1 110 ? -12.998 -7.255 9.861 1.00 88.81 110 ARG A C 1
ATOM 855 O O . ARG A 1 110 ? -12.170 -6.595 10.481 1.00 88.81 110 ARG A O 1
ATOM 862 N N . ARG A 1 111 ? -12.636 -8.231 9.030 1.00 89.56 111 ARG A N 1
ATOM 863 C CA . ARG A 1 111 ? -11.231 -8.600 8.814 1.00 89.56 111 ARG A CA 1
ATOM 864 C C . ARG A 1 111 ? -10.413 -7.449 8.234 1.00 89.56 111 ARG A C 1
ATOM 866 O O . ARG A 1 111 ? -9.298 -7.214 8.683 1.00 89.56 111 ARG A O 1
ATOM 873 N N . GLU A 1 112 ? -10.971 -6.743 7.259 1.00 89.00 112 GLU A N 1
ATOM 874 C CA . GLU A 1 112 ? -10.255 -5.715 6.500 1.00 89.00 112 GLU A CA 1
ATOM 875 C C . GLU A 1 112 ? -10.231 -4.352 7.198 1.00 89.00 112 GLU A C 1
ATOM 877 O O . GLU A 1 112 ? -9.247 -3.615 7.103 1.00 89.00 112 GLU A O 1
ATOM 882 N N . PHE A 1 113 ? -11.289 -4.017 7.939 1.00 86.88 113 PHE A N 1
ATOM 883 C CA . PHE A 1 113 ? -11.488 -2.667 8.460 1.00 86.88 113 PHE A CA 1
ATOM 884 C C . PHE A 1 113 ? -11.555 -2.580 9.987 1.00 86.88 113 PHE A C 1
ATOM 886 O O . PHE A 1 113 ? -11.532 -1.463 10.491 1.00 86.88 113 PHE A O 1
ATOM 893 N N . SER A 1 114 ? -11.558 -3.689 10.745 1.00 80.81 114 SER A N 1
ATOM 894 C CA . SER A 1 114 ? -11.683 -3.669 12.225 1.00 80.81 114 SER A CA 1
ATOM 895 C C . SER A 1 114 ? -10.688 -2.754 12.935 1.00 80.81 114 SER A C 1
ATOM 897 O O . SER A 1 114 ? -11.071 -2.070 13.875 1.00 80.81 114 SER A O 1
ATOM 899 N N . ALA A 1 115 ? -9.441 -2.670 12.464 1.00 76.12 115 ALA A N 1
ATOM 900 C CA . ALA A 1 115 ? -8.437 -1.759 13.026 1.00 76.12 115 ALA A CA 1
ATOM 901 C C . ALA A 1 115 ? -8.808 -0.264 12.897 1.00 76.12 115 ALA A C 1
ATOM 903 O O . ALA A 1 115 ? -8.191 0.587 13.531 1.00 76.12 115 ALA A O 1
ATOM 904 N N . HIS A 1 116 ? -9.799 0.049 12.062 1.00 68.69 116 HIS A N 1
ATOM 905 C CA . HIS A 1 116 ? -10.313 1.385 11.775 1.00 68.69 116 HIS A CA 1
ATOM 906 C C . HIS A 1 116 ? -11.782 1.547 12.203 1.00 68.69 116 HIS A C 1
ATOM 908 O O . HIS A 1 116 ? -12.358 2.616 12.001 1.00 68.69 116 HIS A O 1
ATOM 914 N N . VAL A 1 117 ? -12.380 0.511 12.803 1.00 66.00 117 VAL A N 1
ATOM 915 C CA . VAL A 1 117 ? -13.704 0.577 13.426 1.00 66.00 117 VAL A CA 1
ATOM 916 C C . VAL A 1 117 ? -13.531 1.211 14.806 1.00 66.00 117 VAL A C 1
ATOM 918 O O . VAL A 1 117 ? -13.009 0.591 15.727 1.00 66.00 117 VAL A O 1
ATOM 921 N N . THR A 1 118 ? -13.936 2.469 14.948 1.00 54.91 118 THR A N 1
ATOM 922 C CA . THR A 1 118 ? -14.099 3.129 16.253 1.00 54.91 118 THR A CA 1
ATOM 923 C C . THR A 1 118 ? -15.482 2.809 16.842 1.00 54.91 118 THR A C 1
ATOM 925 O O . THR A 1 118 ? -16.412 2.500 16.097 1.00 54.91 118 THR A O 1
ATOM 928 N N . ASP A 1 119 ? -15.657 2.884 18.166 1.00 43.56 119 ASP A N 1
ATOM 929 C CA . ASP A 1 119 ? -16.978 2.678 18.783 1.00 43.56 119 ASP A CA 1
ATOM 930 C C . ASP A 1 119 ? -18.006 3.665 18.195 1.00 43.56 119 ASP A C 1
ATOM 932 O O . ASP A 1 119 ? -17.766 4.872 18.128 1.00 43.56 119 ASP A O 1
ATOM 936 N N . GLY A 1 120 ? -19.136 3.136 17.713 1.00 47.41 120 GLY A N 1
ATOM 937 C CA . GLY A 1 120 ? -20.168 3.890 16.985 1.00 47.41 120 GLY A CA 1
ATOM 938 C C . GLY A 1 120 ? -20.047 3.864 15.454 1.00 47.41 120 GLY A C 1
ATOM 939 O O . GLY A 1 120 ? -20.880 4.473 14.777 1.00 47.41 120 GLY A O 1
ATOM 940 N N . HIS A 1 121 ? -19.050 3.163 14.903 1.00 56.69 121 HIS A N 1
ATOM 941 C CA . HIS A 1 121 ? -18.892 2.926 13.467 1.00 56.69 121 HIS A CA 1
ATOM 942 C C . HIS A 1 121 ? -19.479 1.565 13.103 1.00 56.69 121 HIS A C 1
ATOM 944 O O . HIS A 1 121 ? -18.936 0.520 13.454 1.00 56.69 121 HIS A O 1
ATOM 950 N N . ASP A 1 122 ? -20.617 1.584 12.420 1.00 68.62 122 ASP A N 1
ATOM 951 C CA . ASP A 1 122 ? -21.324 0.368 12.049 1.00 68.62 122 ASP A CA 1
ATOM 952 C C . ASP A 1 122 ? -20.564 -0.342 10.915 1.00 68.62 122 ASP A C 1
ATOM 954 O O . ASP A 1 122 ? -20.314 0.258 9.865 1.00 68.62 122 ASP A O 1
ATOM 958 N N . LEU A 1 123 ? -20.180 -1.609 11.119 1.00 82.00 123 LEU A N 1
ATOM 959 C CA . LEU A 1 123 ? -19.524 -2.466 10.114 1.00 82.00 123 LEU A CA 1
ATOM 960 C C . LEU A 1 123 ? -20.249 -2.420 8.759 1.00 82.00 123 LEU A C 1
ATOM 962 O O . LEU A 1 123 ? -19.603 -2.480 7.714 1.00 82.00 123 LEU A O 1
ATOM 966 N N . ARG A 1 124 ? -21.561 -2.162 8.786 1.00 83.31 124 ARG A N 1
ATOM 967 C CA . ARG A 1 124 ? -22.429 -1.914 7.629 1.00 83.31 124 ARG A CA 1
ATOM 968 C C . ARG A 1 124 ? -21.899 -0.878 6.643 1.00 83.31 124 ARG A C 1
ATOM 970 O O . ARG A 1 124 ? -22.054 -1.064 5.440 1.00 83.31 124 ARG A O 1
ATOM 977 N N . TYR A 1 125 ? -21.253 0.198 7.106 1.00 86.19 125 TYR A N 1
ATOM 978 C CA . TYR A 1 125 ? -20.638 1.170 6.193 1.00 86.19 125 TYR A CA 1
ATOM 979 C C . TYR A 1 125 ? -19.580 0.495 5.313 1.00 86.19 125 TYR A C 1
ATOM 981 O O . TYR A 1 125 ? -19.559 0.672 4.098 1.00 86.19 125 TYR A O 1
ATOM 989 N N . TYR A 1 126 ? -18.721 -0.320 5.921 1.00 89.00 126 TYR A N 1
ATOM 990 C CA . TYR A 1 126 ? -17.670 -1.024 5.200 1.00 89.00 126 TYR A CA 1
ATOM 991 C C . TYR A 1 126 ? -18.222 -2.141 4.311 1.00 89.00 126 TYR A C 1
ATOM 993 O O . TYR A 1 126 ? -17.691 -2.374 3.227 1.00 89.00 126 TYR A O 1
ATOM 1001 N N . GLU A 1 127 ? -19.322 -2.781 4.704 1.00 91.19 127 GLU A N 1
ATOM 1002 C CA . GLU A 1 127 ? -20.052 -3.707 3.831 1.00 91.19 127 GLU A CA 1
ATOM 1003 C C . GLU A 1 127 ? -20.627 -2.989 2.599 1.00 91.19 127 GLU A C 1
ATOM 1005 O O . GLU A 1 127 ? -20.469 -3.460 1.470 1.00 91.19 127 GLU A O 1
ATOM 1010 N N . ASN A 1 128 ? -21.214 -1.801 2.790 1.00 91.06 128 ASN A N 1
ATOM 1011 C CA . ASN A 1 128 ? -21.684 -0.950 1.698 1.00 91.06 128 ASN A CA 1
ATOM 1012 C C . ASN A 1 128 ? -20.525 -0.502 0.793 1.00 91.06 128 ASN A C 1
ATOM 1014 O O . ASN A 1 128 ? -20.685 -0.487 -0.425 1.00 91.06 128 ASN A O 1
ATOM 1018 N N . VAL A 1 129 ? -19.347 -0.197 1.349 1.00 92.94 129 VAL A N 1
ATOM 1019 C CA . VAL A 1 129 ? -18.142 0.116 0.560 1.00 92.94 129 VAL A CA 1
ATOM 1020 C C . VAL A 1 129 ? -17.736 -1.069 -0.315 1.00 92.94 129 VAL A C 1
ATOM 1022 O O . VAL A 1 129 ? -17.472 -0.881 -1.504 1.00 92.94 129 VAL A O 1
ATOM 1025 N N . LEU A 1 130 ? -17.714 -2.288 0.238 1.00 94.56 130 LEU A N 1
ATOM 1026 C CA . LEU A 1 130 ? -17.398 -3.491 -0.536 1.00 94.56 130 LEU A CA 1
ATOM 1027 C C . LEU A 1 130 ? -18.377 -3.670 -1.702 1.00 94.56 130 LEU A C 1
ATOM 1029 O O . LEU A 1 130 ? -17.940 -3.963 -2.815 1.00 94.56 130 LEU A O 1
ATOM 1033 N N . LEU A 1 131 ? -19.676 -3.445 -1.481 1.00 94.56 131 LEU A N 1
ATOM 1034 C CA . LEU A 1 131 ? -20.679 -3.495 -2.547 1.00 94.56 131 LEU A CA 1
ATOM 1035 C C . LEU A 1 131 ? -20.470 -2.391 -3.594 1.00 94.56 131 LEU A C 1
ATOM 1037 O O . LEU A 1 131 ? -20.484 -2.686 -4.787 1.00 94.56 131 LEU A O 1
ATOM 1041 N N . ALA A 1 132 ? -20.270 -1.143 -3.164 1.00 94.00 132 ALA A N 1
ATOM 1042 C CA . ALA A 1 132 ? -20.134 0.010 -4.054 1.00 94.00 132 ALA A CA 1
ATOM 1043 C C . ALA A 1 132 ? -18.950 -0.145 -5.013 1.00 94.00 132 ALA A C 1
ATOM 1045 O O . ALA A 1 132 ? -19.135 -0.071 -6.224 1.00 94.00 132 ALA A O 1
ATOM 1046 N N . VAL A 1 133 ? -17.758 -0.437 -4.480 1.00 95.56 133 VAL A N 1
ATOM 1047 C CA . VAL A 1 133 ? -16.532 -0.570 -5.285 1.00 95.56 133 VAL A CA 1
ATOM 1048 C C . VAL A 1 133 ? -16.653 -1.702 -6.299 1.00 95.56 133 VAL A C 1
ATOM 1050 O O . VAL A 1 133 ? -16.229 -1.579 -7.443 1.00 95.56 133 VAL A O 1
ATOM 1053 N N . ASN A 1 134 ? -17.216 -2.835 -5.886 1.00 96.62 134 ASN A N 1
ATOM 1054 C CA . ASN A 1 134 ? -17.324 -3.987 -6.771 1.00 96.62 134 ASN A CA 1
ATOM 1055 C C . ASN A 1 134 ? -18.408 -3.807 -7.830 1.00 96.62 134 ASN A C 1
ATOM 1057 O O . ASN A 1 134 ? -18.234 -4.296 -8.941 1.00 96.62 134 ASN A O 1
ATOM 1061 N N . ARG A 1 135 ? -19.480 -3.071 -7.524 1.00 94.25 135 ARG A N 1
ATOM 1062 C CA . ARG A 1 135 ? -20.485 -2.690 -8.518 1.00 94.25 135 ARG A CA 1
ATOM 1063 C C . ARG A 1 135 ? -19.928 -1.697 -9.536 1.00 94.25 135 ARG A C 1
ATOM 1065 O O . ARG A 1 135 ? -20.152 -1.901 -10.717 1.00 94.25 135 ARG A O 1
ATOM 1072 N N . ASP A 1 136 ? -19.192 -0.677 -9.095 1.00 92.75 136 ASP A N 1
ATOM 1073 C CA . ASP A 1 136 ? -18.530 0.295 -9.984 1.00 92.75 136 ASP A CA 1
ATOM 1074 C C . ASP A 1 136 ? -17.563 -0.384 -10.970 1.00 92.75 136 ASP A C 1
ATOM 1076 O O . ASP A 1 136 ? -17.423 0.032 -12.114 1.00 92.75 136 ASP A O 1
ATOM 1080 N N . LYS A 1 137 ? -16.938 -1.485 -10.538 1.00 93.69 137 LYS A N 1
ATOM 1081 C CA . LYS A 1 137 ? -16.023 -2.304 -11.346 1.00 93.69 137 LYS A CA 1
ATOM 1082 C C . LYS A 1 137 ? -16.678 -3.510 -12.025 1.00 93.69 137 LYS A C 1
ATOM 1084 O O . LYS A 1 137 ? -15.956 -4.426 -12.425 1.00 93.69 137 LYS A O 1
ATOM 1089 N N . ASP A 1 138 ? -18.010 -3.548 -12.100 1.00 93.94 138 ASP A N 1
ATOM 1090 C CA . ASP A 1 138 ? -18.805 -4.616 -12.728 1.00 93.94 138 ASP A CA 1
ATOM 1091 C C . ASP A 1 138 ? -18.416 -6.045 -12.280 1.00 93.94 138 ASP A C 1
ATOM 1093 O O . ASP A 1 138 ? -18.389 -7.005 -13.056 1.00 93.94 138 ASP A O 1
ATOM 1097 N N . ARG A 1 139 ? -18.090 -6.222 -10.992 1.00 93.94 139 ARG A N 1
ATOM 1098 C CA . ARG A 1 139 ? -17.678 -7.513 -10.420 1.00 93.94 139 ARG A CA 1
ATOM 1099 C C . ARG A 1 139 ? -18.881 -8.326 -9.960 1.00 93.94 139 ARG A C 1
ATOM 1101 O O . ARG A 1 139 ? -19.568 -7.974 -9.008 1.00 93.94 139 ARG A O 1
ATOM 1108 N N . ALA A 1 140 ? -19.051 -9.504 -10.556 1.00 89.19 140 ALA A N 1
ATOM 1109 C CA . ALA A 1 140 ? -20.150 -10.425 -10.259 1.00 89.19 140 ALA A CA 1
ATOM 1110 C C . ALA A 1 140 ? -20.104 -11.091 -8.864 1.00 89.19 140 ALA A C 1
ATOM 1112 O O . ALA A 1 140 ? -20.998 -11.861 -8.546 1.00 89.19 140 ALA A O 1
ATOM 1113 N N . GLY A 1 141 ? -19.074 -10.861 -8.038 1.00 91.12 141 GLY A N 1
ATOM 1114 C CA . GLY A 1 141 ? -18.915 -11.554 -6.750 1.00 91.12 141 GLY A CA 1
ATOM 1115 C C . GLY A 1 141 ? -19.760 -11.018 -5.590 1.00 91.12 141 GLY A C 1
ATOM 1116 O O . GLY A 1 141 ? -19.848 -11.688 -4.563 1.00 91.12 141 GLY A O 1
ATOM 1117 N N . LEU A 1 142 ? -20.378 -9.839 -5.740 1.00 92.25 142 LEU A N 1
ATOM 1118 C CA . LEU A 1 142 ? -21.296 -9.261 -4.754 1.00 92.25 142 LEU A CA 1
ATOM 1119 C C . LEU A 1 142 ? -22.652 -8.961 -5.386 1.00 92.25 142 LEU A C 1
ATOM 1121 O O . LEU A 1 142 ? -22.737 -8.308 -6.426 1.00 92.25 142 LEU A O 1
ATOM 1125 N N . ARG A 1 143 ? -23.722 -9.363 -4.698 1.00 91.50 143 ARG A N 1
ATOM 1126 C CA . ARG A 1 143 ? -25.106 -8.998 -5.033 1.00 91.50 143 ARG A CA 1
ATOM 1127 C C . ARG A 1 143 ? -25.798 -8.365 -3.836 1.00 91.50 143 ARG A C 1
ATOM 1129 O O . ARG A 1 143 ? -25.342 -8.501 -2.704 1.00 91.50 143 ARG A O 1
ATOM 1136 N N . GLY A 1 144 ? -26.915 -7.691 -4.098 1.00 89.81 144 GLY A N 1
ATOM 1137 C CA . GLY A 1 144 ? -27.748 -7.091 -3.062 1.00 89.81 144 GLY A CA 1
ATOM 1138 C C . GLY A 1 144 ? -27.925 -5.586 -3.192 1.00 89.81 144 GLY A C 1
ATOM 1139 O O . GLY A 1 144 ? -27.655 -4.981 -4.234 1.00 89.81 144 GLY A O 1
ATOM 1140 N N . SER A 1 145 ? -28.384 -4.974 -2.108 1.00 86.00 145 SER A N 1
ATOM 1141 C CA . SER A 1 145 ? -28.566 -3.530 -1.979 1.00 86.00 145 SER A CA 1
ATOM 1142 C C . SER A 1 145 ? -27.786 -2.996 -0.786 1.00 86.00 145 SER A C 1
ATOM 1144 O O . SER A 1 145 ? -27.461 -3.747 0.134 1.00 86.00 145 SER A O 1
ATOM 1146 N N . PHE A 1 146 ? -27.529 -1.687 -0.787 1.00 85.31 146 PHE A N 1
ATOM 1147 C CA . PHE A 1 146 ? -26.978 -1.023 0.386 1.00 85.31 146 PHE A CA 1
ATOM 1148 C C 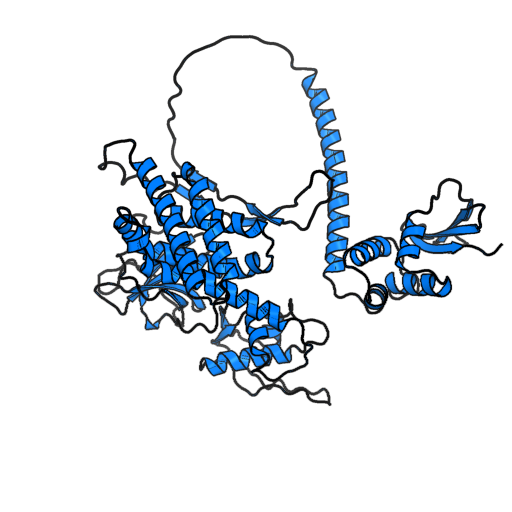. PHE A 1 146 ? -27.853 -1.288 1.611 1.00 85.31 146 PHE A C 1
ATOM 1150 O O . PHE A 1 146 ? -29.085 -1.309 1.528 1.00 85.31 146 PHE A O 1
ATOM 1157 N N . GLN A 1 147 ? -27.197 -1.507 2.740 1.00 75.06 147 GLN A N 1
ATOM 1158 C CA . GLN A 1 147 ? -27.846 -1.671 4.024 1.00 75.06 147 GLN A CA 1
ATOM 1159 C C . GLN A 1 147 ? -28.169 -0.291 4.597 1.00 75.06 147 GLN A C 1
ATOM 1161 O O . GLN A 1 147 ? -27.311 0.595 4.614 1.00 75.06 147 GLN A O 1
ATOM 1166 N N . ALA A 1 148 ? -29.413 -0.114 5.043 1.00 65.19 148 ALA A N 1
ATOM 1167 C CA . ALA A 1 148 ? -29.886 1.102 5.691 1.00 65.19 148 ALA A CA 1
ATOM 1168 C C . ALA A 1 148 ? -29.931 0.914 7.219 1.00 65.19 148 ALA A C 1
ATOM 1170 O O . ALA A 1 148 ? -30.198 -0.197 7.690 1.00 65.19 148 ALA A O 1
ATOM 1171 N N . PRO A 1 149 ? -29.711 1.978 8.009 1.00 58.72 149 PRO A N 1
ATOM 1172 C CA . PRO A 1 149 ? -29.897 1.923 9.453 1.00 58.72 149 PRO A CA 1
ATOM 1173 C C . PRO A 1 149 ? -31.388 1.733 9.784 1.00 58.72 149 PRO A C 1
ATOM 1175 O O . PRO A 1 149 ? -32.176 2.675 9.737 1.00 58.72 149 PRO A O 1
ATOM 1178 N N . ASN A 1 150 ? -31.791 0.506 10.122 1.00 54.41 150 ASN A N 1
ATOM 1179 C CA . ASN A 1 150 ? -33.133 0.234 10.638 1.00 54.41 150 ASN A CA 1
ATOM 1180 C C . ASN A 1 150 ? -33.213 0.584 12.132 1.00 54.41 150 ASN A C 1
ATOM 1182 O O . ASN A 1 150 ? -32.435 0.089 12.945 1.00 54.41 150 ASN A O 1
ATOM 1186 N N . ILE A 1 151 ? -34.219 1.385 12.495 1.00 44.62 151 ILE A N 1
ATOM 1187 C CA . ILE A 1 151 ? -34.487 1.892 13.857 1.00 44.62 151 ILE A CA 1
ATOM 1188 C C . ILE A 1 151 ? -34.892 0.754 14.827 1.00 44.62 151 ILE A C 1
ATOM 1190 O O . ILE A 1 151 ? -34.862 0.925 16.041 1.00 44.62 151 ILE A O 1
ATOM 1194 N N . LEU A 1 152 ? -35.237 -0.428 14.300 1.00 46.34 152 LEU A N 1
ATOM 1195 C CA . LEU A 1 152 ? -35.752 -1.582 15.052 1.00 46.34 152 LEU A CA 1
ATOM 1196 C C . LEU A 1 152 ? -34.765 -2.760 15.176 1.00 46.34 152 LEU A C 1
ATOM 1198 O O . LEU A 1 152 ? -35.155 -3.836 15.608 1.00 46.34 152 LEU A O 1
ATOM 1202 N N . GLY A 1 153 ? -33.486 -2.581 14.830 1.00 42.31 153 GLY A N 1
ATOM 1203 C CA . GLY A 1 153 ? -32.424 -3.546 15.165 1.00 42.31 153 GLY A CA 1
ATOM 1204 C C . GLY A 1 153 ? -32.375 -4.844 14.344 1.00 42.31 153 GLY A C 1
ATOM 1205 O O . GLY A 1 153 ? -31.347 -5.515 14.358 1.00 42.31 153 GLY A O 1
ATOM 1206 N N . GLU A 1 154 ? -33.403 -5.171 13.563 1.00 44.66 154 GLU A N 1
ATOM 1207 C CA . GLU A 1 154 ? -33.383 -6.309 12.634 1.00 44.66 154 GLU A CA 1
ATOM 1208 C C . GLU A 1 154 ? -32.829 -5.871 11.268 1.00 44.66 154 GLU A C 1
ATOM 1210 O O . GLU A 1 154 ? -33.546 -5.426 10.368 1.00 44.66 154 GLU A O 1
ATOM 1215 N N . GLY A 1 155 ? -31.502 -5.918 11.134 1.00 52.53 155 GLY A N 1
ATOM 1216 C CA . GLY A 1 155 ? -30.816 -5.716 9.860 1.00 52.53 155 GLY A CA 1
ATOM 1217 C C . GLY A 1 155 ? -30.725 -7.034 9.100 1.00 52.53 155 GLY A C 1
ATOM 1218 O O . GLY A 1 155 ? -29.954 -7.908 9.483 1.00 52.53 155 GLY A O 1
ATOM 1219 N N . ALA A 1 156 ? -31.497 -7.189 8.025 1.00 55.75 156 ALA A N 1
ATOM 1220 C CA . ALA A 1 156 ? -31.287 -8.283 7.087 1.00 55.75 156 ALA A CA 1
ATOM 1221 C C . ALA A 1 156 ? -29.941 -8.078 6.365 1.00 55.75 156 ALA A C 1
ATOM 1223 O O . ALA A 1 156 ? -29.692 -7.006 5.805 1.00 55.75 156 ALA A O 1
ATOM 1224 N N . ASN A 1 157 ? -29.080 -9.101 6.373 1.00 68.19 157 ASN A N 1
ATOM 1225 C CA . ASN A 1 157 ? -27.854 -9.145 5.572 1.00 68.19 157 ASN A CA 1
ATOM 1226 C C . ASN A 1 157 ? -28.224 -9.182 4.082 1.00 68.19 157 ASN A C 1
ATOM 1228 O O . ASN A 1 157 ? -28.329 -10.241 3.466 1.00 68.19 157 ASN A O 1
ATOM 1232 N N . ASN A 1 158 ? -28.461 -8.000 3.513 1.00 82.44 158 ASN A N 1
ATOM 1233 C CA . ASN A 1 158 ? -28.938 -7.838 2.140 1.00 82.44 158 ASN A CA 1
ATOM 1234 C C . ASN A 1 158 ? -27.824 -7.970 1.101 1.00 82.44 158 ASN A C 1
ATOM 1236 O O . ASN A 1 158 ? -28.119 -8.021 -0.091 1.00 82.44 158 ASN A O 1
ATOM 1240 N N . ILE A 1 159 ? -26.562 -8.000 1.536 1.00 88.94 159 ILE A N 1
ATOM 1241 C CA . ILE A 1 159 ? -25.400 -8.147 0.663 1.00 88.94 159 ILE A CA 1
ATOM 1242 C C . ILE A 1 159 ? -24.939 -9.600 0.738 1.00 88.94 159 ILE A C 1
ATOM 1244 O O . ILE A 1 159 ? -24.645 -10.115 1.816 1.00 88.94 159 ILE A O 1
ATOM 1248 N N . GLN A 1 160 ? -24.890 -10.259 -0.415 1.00 92.12 160 GLN A N 1
ATOM 1249 C CA . GLN A 1 160 ? -24.535 -11.669 -0.540 1.00 92.12 160 GLN A CA 1
ATOM 1250 C C . GLN A 1 160 ? -23.252 -11.817 -1.350 1.00 92.12 160 GLN A C 1
ATOM 1252 O O . GLN A 1 160 ? -23.052 -11.121 -2.350 1.00 92.12 160 GLN A O 1
ATOM 1257 N N . LEU A 1 161 ? -22.399 -12.738 -0.906 1.00 95.19 161 LEU A N 1
ATOM 1258 C CA . LEU A 1 161 ? -21.182 -13.128 -1.605 1.00 95.19 161 LEU A CA 1
ATOM 1259 C C . LEU A 1 161 ? -21.433 -14.382 -2.438 1.00 95.19 161 LEU A C 1
ATOM 1261 O O . LEU A 1 161 ? -22.101 -15.313 -1.990 1.00 95.19 161 LEU A O 1
ATOM 1265 N N . GLU A 1 162 ? -20.842 -14.426 -3.626 1.00 95.94 162 GLU A N 1
ATOM 1266 C CA . GLU A 1 162 ? -20.797 -15.633 -4.449 1.00 95.94 162 GLU A CA 1
ATOM 1267 C C . GLU A 1 162 ? -19.437 -16.314 -4.322 1.00 95.94 162 GLU A C 1
ATOM 1269 O O . GLU A 1 162 ? -18.431 -15.825 -4.844 1.00 95.94 162 GLU A O 1
ATOM 1274 N N . ALA A 1 163 ? -19.406 -17.465 -3.648 1.00 95.06 163 ALA A N 1
ATOM 1275 C CA . ALA A 1 163 ? -18.207 -18.289 -3.551 1.00 95.06 163 ALA A CA 1
ATOM 1276 C C . ALA A 1 163 ? -17.649 -18.623 -4.944 1.00 95.06 163 ALA A C 1
ATOM 1278 O O . ALA A 1 163 ? -18.389 -18.815 -5.910 1.00 95.06 163 ALA A O 1
ATOM 1279 N N . GLY A 1 164 ? -16.322 -18.660 -5.066 1.00 92.88 164 GLY A N 1
ATOM 1280 C CA . GLY A 1 164 ? -15.661 -18.892 -6.351 1.00 92.88 164 GLY A CA 1
ATOM 1281 C C . GLY A 1 164 ? -15.554 -17.649 -7.246 1.00 92.88 164 GLY A C 1
ATOM 1282 O O . GLY A 1 164 ? -14.835 -17.691 -8.244 1.00 92.88 164 GLY A O 1
ATOM 1283 N N . ARG A 1 165 ? -16.164 -16.510 -6.887 1.00 95.56 165 ARG A N 1
ATOM 1284 C CA . ARG A 1 165 ? -15.956 -15.229 -7.586 1.00 95.56 165 ARG A CA 1
ATOM 1285 C C . ARG A 1 165 ? -14.840 -14.400 -6.954 1.00 95.56 165 ARG A C 1
ATOM 1287 O O . ARG A 1 165 ? -14.438 -14.623 -5.814 1.00 95.56 165 ARG A O 1
ATOM 1294 N N . ARG A 1 166 ? -14.337 -13.423 -7.717 1.00 95.69 166 ARG A N 1
ATOM 1295 C CA . ARG A 1 166 ? -13.269 -12.506 -7.295 1.00 95.69 166 ARG A CA 1
ATOM 1296 C C . ARG A 1 166 ? -13.768 -11.077 -7.182 1.00 95.69 166 ARG A C 1
ATOM 1298 O O . ARG A 1 166 ? -14.512 -10.605 -8.040 1.00 95.69 166 ARG A O 1
ATOM 1305 N N . ILE A 1 167 ? -13.345 -10.414 -6.112 1.00 97.12 167 ILE A N 1
ATOM 1306 C CA . ILE A 1 167 ? -13.814 -9.088 -5.710 1.00 97.12 167 ILE A CA 1
ATOM 1307 C C . ILE A 1 167 ? -12.638 -8.212 -5.298 1.00 97.12 167 ILE A C 1
ATOM 1309 O O . ILE A 1 167 ? -11.596 -8.706 -4.866 1.00 97.12 167 ILE A O 1
ATOM 1313 N N . TRP A 1 168 ? -12.807 -6.906 -5.405 1.00 97.19 168 TRP A N 1
ATOM 1314 C CA . TRP A 1 168 ? -11.883 -5.928 -4.865 1.00 97.19 168 TRP A CA 1
ATOM 1315 C C . TRP A 1 168 ? -12.099 -5.748 -3.365 1.00 97.19 168 TRP A C 1
ATOM 1317 O O . TRP A 1 168 ? -13.211 -5.482 -2.910 1.00 97.19 168 TRP A O 1
ATOM 1327 N N . LEU A 1 169 ? -11.005 -5.832 -2.615 1.00 95.50 169 LEU A N 1
ATOM 1328 C CA . LEU A 1 169 ? -10.890 -5.344 -1.248 1.00 95.50 169 LEU A CA 1
ATOM 1329 C C . LEU A 1 169 ? -10.054 -4.066 -1.280 1.00 95.50 169 LEU A C 1
ATOM 1331 O O . LEU A 1 169 ? -8.877 -4.102 -1.638 1.00 95.50 169 LEU A O 1
ATOM 1335 N N . VAL A 1 170 ? -10.660 -2.937 -0.934 1.00 93.19 170 VAL A N 1
ATOM 1336 C CA . VAL A 1 170 ? -9.985 -1.632 -0.914 1.00 93.19 170 VAL A CA 1
ATOM 1337 C C . VAL A 1 170 ? -9.334 -1.358 0.434 1.00 93.19 170 VAL A C 1
ATOM 1339 O O . VAL A 1 170 ? -9.725 -1.921 1.455 1.00 93.19 170 VAL A O 1
ATOM 1342 N N . SER A 1 171 ? -8.346 -0.468 0.453 1.00 88.44 171 SER A N 1
ATOM 1343 C CA . SER A 1 171 ? -7.727 -0.007 1.690 1.00 88.44 171 SER A CA 1
ATOM 1344 C C . SER A 1 171 ? -8.714 0.779 2.567 1.00 88.44 171 SER A C 1
ATOM 1346 O O . SER A 1 171 ? -9.635 1.432 2.061 1.00 88.44 171 SER A O 1
ATOM 1348 N N . PRO A 1 172 ? -8.497 0.809 3.895 1.00 85.12 172 PRO A N 1
ATOM 1349 C CA . PRO A 1 172 ? -9.300 1.620 4.810 1.00 85.12 172 PRO A CA 1
ATOM 1350 C C . PRO A 1 172 ? -9.312 3.109 4.450 1.00 85.12 172 PRO A C 1
ATOM 1352 O O . PRO A 1 172 ? -10.330 3.781 4.600 1.00 85.12 172 PRO A O 1
ATOM 1355 N N . ALA A 1 173 ? -8.196 3.633 3.940 1.00 79.12 173 ALA A N 1
ATOM 1356 C CA . ALA A 1 173 ? -8.106 5.025 3.520 1.00 79.12 173 ALA A CA 1
ATOM 1357 C C . ALA A 1 173 ? -9.031 5.325 2.328 1.00 79.12 173 ALA A C 1
ATOM 1359 O O . ALA A 1 173 ? -9.656 6.387 2.301 1.00 79.12 173 ALA A O 1
ATOM 1360 N N . HIS A 1 174 ? -9.172 4.380 1.392 1.00 86.19 174 HIS A N 1
ATOM 1361 C CA . HIS A 1 174 ? -10.073 4.518 0.246 1.00 86.19 174 HIS A CA 1
ATOM 1362 C C . HIS A 1 174 ? -11.524 4.353 0.666 1.00 86.19 174 HIS A C 1
ATOM 1364 O O . HIS A 1 174 ? -12.363 5.176 0.313 1.00 86.19 174 HIS A O 1
ATOM 1370 N N . ALA A 1 175 ? -11.799 3.370 1.524 1.00 87.81 175 ALA A N 1
ATOM 1371 C CA . ALA A 1 175 ? -13.108 3.222 2.140 1.00 87.81 175 ALA A CA 1
ATOM 1372 C C . ALA A 1 175 ? -13.551 4.526 2.819 1.00 87.81 175 ALA A C 1
ATOM 1374 O O . ALA A 1 175 ? -14.669 4.968 2.604 1.00 87.81 175 ALA A O 1
ATOM 1375 N N . LEU A 1 176 ? -12.679 5.211 3.566 1.00 81.56 176 LEU A N 1
ATOM 1376 C CA . LEU A 1 176 ? -12.989 6.516 4.167 1.00 81.56 176 LEU A CA 1
ATOM 1377 C C . LEU A 1 176 ? -13.181 7.638 3.136 1.00 81.56 176 LEU A C 1
ATOM 1379 O O . LEU A 1 176 ? -13.905 8.597 3.409 1.00 81.56 176 LEU A O 1
ATOM 1383 N N . ALA A 1 177 ? -12.525 7.555 1.978 1.00 82.00 177 ALA A N 1
ATOM 1384 C CA . ALA A 1 177 ? -12.674 8.536 0.911 1.00 82.00 177 ALA A CA 1
ATOM 1385 C C . ALA A 1 177 ? -14.063 8.475 0.256 1.00 82.00 177 ALA A C 1
ATOM 1387 O O . ALA A 1 177 ? -14.566 9.529 -0.128 1.00 82.00 177 ALA A O 1
ATOM 1388 N N . LEU A 1 178 ? -14.696 7.299 0.220 1.00 85.81 178 LEU A N 1
ATOM 1389 C CA . LEU A 1 178 ? -16.017 7.053 -0.378 1.00 85.81 178 LEU A CA 1
ATOM 1390 C C . LEU A 1 178 ? -17.208 7.469 0.502 1.00 85.81 178 LEU A C 1
ATOM 1392 O O . LEU A 1 178 ? -18.361 7.303 0.121 1.00 85.81 178 LEU A O 1
ATOM 1396 N N . LYS A 1 179 ? -16.950 8.056 1.670 1.00 78.12 179 LYS A N 1
ATOM 1397 C CA . LYS A 1 179 ? -17.972 8.402 2.668 1.00 78.12 179 LYS A CA 1
ATOM 1398 C C . LYS A 1 179 ? -19.042 9.382 2.174 1.00 78.12 179 LYS A C 1
ATOM 1400 O O . LYS A 1 179 ? -20.119 9.444 2.732 1.00 78.12 179 LYS A O 1
ATOM 1405 N N . SER A 1 180 ? -18.750 10.184 1.152 1.00 75.94 180 SER A N 1
ATOM 1406 C CA . SER A 1 180 ? -19.745 11.082 0.542 1.00 75.94 180 SER A CA 1
ATOM 1407 C C . SER A 1 180 ? -20.599 10.415 -0.542 1.00 75.94 180 SER A C 1
ATOM 1409 O O . SER A 1 180 ? -21.528 11.039 -1.040 1.00 75.94 180 SER A O 1
ATOM 1411 N N . GLU A 1 181 ? -20.255 9.192 -0.940 1.00 81.94 181 GLU A N 1
ATOM 1412 C CA . GLU A 1 181 ? -20.836 8.480 -2.086 1.00 81.94 181 GLU A CA 1
ATOM 1413 C C . GLU A 1 181 ? -21.562 7.199 -1.654 1.00 81.94 181 GLU A C 1
ATOM 1415 O O . GLU A 1 181 ? -22.542 6.794 -2.277 1.00 81.94 181 GLU A O 1
ATOM 1420 N N . VAL A 1 182 ? -21.100 6.569 -0.572 1.00 84.38 182 VAL A N 1
ATOM 1421 C CA . VAL A 1 182 ? -21.640 5.316 -0.043 1.00 84.38 182 VAL A CA 1
ATOM 1422 C C . VAL A 1 182 ? -22.557 5.612 1.146 1.00 84.38 182 VAL A C 1
ATOM 1424 O O . VAL A 1 182 ? -22.122 6.318 2.051 1.00 84.38 182 VAL A O 1
ATOM 1427 N N . PRO A 1 183 ? -23.792 5.071 1.192 1.00 77.94 183 PRO A N 1
ATOM 1428 C CA . PRO A 1 183 ? -24.735 5.346 2.271 1.00 77.94 183 PRO A CA 1
ATOM 1429 C C . PRO A 1 183 ? -24.177 5.055 3.666 1.00 77.94 183 PRO A C 1
ATOM 1431 O O . PRO A 1 183 ? -23.625 3.983 3.939 1.00 77.94 183 PRO A O 1
ATOM 1434 N N . ASP A 1 184 ? -24.392 6.021 4.552 1.00 66.44 184 ASP A N 1
ATOM 1435 C CA . ASP A 1 184 ? -23.815 6.068 5.884 1.00 66.44 184 ASP A CA 1
ATOM 1436 C C . ASP A 1 184 ? -24.550 5.152 6.871 1.00 66.44 184 ASP A C 1
ATOM 1438 O O . ASP A 1 184 ? -25.750 5.293 7.101 1.00 66.44 184 ASP A O 1
ATOM 1442 N N . GLY A 1 185 ? -23.807 4.241 7.509 1.00 53.19 185 GLY A N 1
ATOM 1443 C CA . GLY A 1 185 ? -24.299 3.434 8.634 1.00 53.19 185 GLY A CA 1
ATOM 1444 C C . GLY A 1 185 ? -24.190 4.119 10.007 1.00 53.19 185 GLY A C 1
ATOM 1445 O O . GLY A 1 185 ? -24.843 3.673 10.941 1.00 53.19 185 GLY A O 1
ATOM 1446 N N . SER A 1 186 ? -23.364 5.172 10.141 1.00 43.44 186 SER A N 1
ATOM 1447 C CA . SER A 1 186 ? -23.222 6.108 11.289 1.00 43.44 186 SER A CA 1
ATOM 1448 C C . SER A 1 186 ? -21.848 6.801 11.222 1.00 43.44 186 SER A C 1
ATOM 1450 O O . SER A 1 186 ? -20.837 6.128 11.005 1.00 43.44 186 SER A O 1
ATOM 1452 N N . LEU A 1 187 ? -21.778 8.136 11.400 1.00 50.12 187 LEU A N 1
ATOM 1453 C CA . LEU A 1 187 ? -20.550 8.928 11.202 1.00 50.12 187 LEU A CA 1
ATOM 1454 C C . LEU A 1 187 ? -20.393 10.166 12.093 1.00 50.12 187 LEU A C 1
ATOM 1456 O O . LEU A 1 187 ? -21.315 10.951 12.285 1.00 50.12 187 LEU A O 1
ATOM 1460 N N . THR A 1 188 ? -19.136 10.449 12.451 1.00 48.03 188 THR A N 1
ATOM 1461 C CA . THR A 1 188 ? -18.646 11.786 12.841 1.00 48.03 188 THR A CA 1
ATOM 1462 C C . THR A 1 188 ? -17.424 12.209 11.990 1.00 48.03 188 THR A C 1
ATOM 1464 O O . THR A 1 188 ? -16.796 11.397 11.302 1.00 48.03 188 THR A O 1
ATOM 1467 N N . ASN A 1 189 ? -17.131 13.516 11.920 1.00 44.16 189 ASN A N 1
ATOM 1468 C CA . ASN A 1 189 ? -16.490 14.195 10.771 1.00 44.16 189 ASN A CA 1
ATOM 1469 C C . ASN A 1 189 ? -14.963 14.470 10.828 1.00 44.16 189 ASN A C 1
ATOM 1471 O O . ASN A 1 189 ? -14.478 15.373 10.154 1.00 44.16 189 ASN A O 1
ATOM 1475 N N . GLY A 1 190 ? -14.158 13.688 11.557 1.00 47.91 190 GLY A N 1
ATOM 1476 C CA . GLY A 1 190 ? -12.713 13.982 11.714 1.00 47.91 190 GLY A CA 1
ATOM 1477 C C . GLY A 1 190 ? -11.722 13.201 10.828 1.00 47.91 190 GLY A C 1
ATOM 1478 O O . GLY A 1 190 ? -10.681 13.732 10.438 1.00 47.91 190 GLY A O 1
ATOM 1479 N N . LEU A 1 191 ? -12.007 11.933 10.510 1.00 51.75 191 LEU A N 1
ATOM 1480 C CA . LEU A 1 191 ? -11.020 10.982 9.954 1.00 51.75 191 LEU A CA 1
ATOM 1481 C C . LEU A 1 191 ? -10.876 11.004 8.420 1.00 51.75 191 LEU A C 1
ATOM 1483 O O . LEU A 1 191 ? -9.827 10.640 7.888 1.00 51.75 191 LEU A O 1
ATOM 1487 N N . VAL A 1 192 ? -11.886 11.510 7.711 1.00 54.25 192 VAL A N 1
ATOM 1488 C CA . VAL A 1 192 ? -11.978 11.530 6.235 1.00 54.25 192 VAL A CA 1
ATOM 1489 C C . VAL A 1 192 ? -10.811 12.278 5.596 1.00 54.25 192 VAL A C 1
ATOM 1491 O O . VAL A 1 192 ? -10.202 11.817 4.634 1.00 54.25 192 VAL A O 1
ATOM 1494 N N . ALA A 1 193 ? -10.453 13.427 6.174 1.00 56.66 193 ALA A N 1
ATOM 1495 C CA . ALA A 1 193 ? -9.402 14.277 5.635 1.00 56.66 193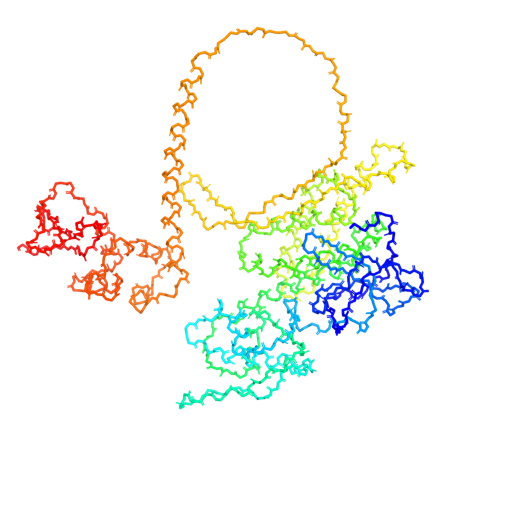 ALA A CA 1
ATOM 1496 C C . ALA A 1 193 ? -8.006 13.647 5.768 1.00 56.66 193 ALA A C 1
ATOM 1498 O O . ALA A 1 193 ? -7.115 13.965 4.988 1.00 56.66 193 ALA A O 1
ATOM 1499 N N . LYS A 1 194 ? -7.767 12.774 6.758 1.00 56.66 194 LYS A N 1
ATOM 1500 C CA . LYS A 1 194 ? -6.474 12.081 6.904 1.00 56.66 194 LYS A CA 1
ATOM 1501 C C . LYS A 1 194 ? -6.343 10.923 5.909 1.00 56.66 194 LYS A C 1
ATOM 1503 O O . LYS A 1 194 ? -5.296 10.811 5.282 1.00 56.66 194 LYS A O 1
ATOM 1508 N N . GLY A 1 195 ? -7.409 10.142 5.711 1.00 58.94 195 GLY A N 1
ATOM 1509 C CA . GLY A 1 195 ? -7.433 9.038 4.741 1.00 58.94 195 GLY A CA 1
ATOM 1510 C C . GLY A 1 195 ? -7.258 9.508 3.295 1.00 58.94 195 GLY A C 1
ATOM 1511 O O . GLY A 1 195 ? -6.371 9.022 2.598 1.00 58.94 195 GLY A O 1
ATOM 1512 N N . ARG A 1 196 ? -8.018 10.534 2.876 1.00 65.12 196 ARG A N 1
ATOM 1513 C CA . ARG A 1 196 ? -7.878 11.126 1.531 1.00 65.12 196 ARG A CA 1
ATOM 1514 C C . ARG A 1 196 ? -6.473 11.682 1.275 1.00 65.12 196 ARG A C 1
ATOM 1516 O O . ARG A 1 196 ? -5.942 11.501 0.186 1.00 65.12 196 ARG A O 1
ATOM 1523 N N . ARG A 1 197 ? -5.848 12.307 2.282 1.00 67.75 197 ARG A N 1
ATOM 1524 C CA . ARG A 1 197 ? -4.469 12.815 2.172 1.00 67.75 197 ARG A CA 1
ATOM 1525 C C . ARG A 1 197 ? -3.458 11.690 1.961 1.00 67.75 197 ARG A C 1
ATOM 1527 O O . ARG A 1 197 ? -2.694 11.757 1.010 1.00 67.75 197 ARG A O 1
ATOM 1534 N N . ALA A 1 198 ? -3.496 10.639 2.782 1.00 67.38 198 ALA A N 1
ATOM 1535 C CA . ALA A 1 198 ? -2.554 9.520 2.670 1.00 67.38 198 ALA A CA 1
ATOM 1536 C C . ALA A 1 198 ? -2.606 8.823 1.297 1.00 67.38 198 ALA A C 1
ATOM 1538 O O . ALA A 1 198 ? -1.560 8.513 0.731 1.00 67.38 198 ALA A O 1
ATOM 1539 N N . LEU A 1 199 ? -3.806 8.628 0.738 1.00 71.19 199 LEU A N 1
ATOM 1540 C CA . LEU A 1 199 ? -3.959 8.072 -0.610 1.00 71.19 199 LEU A CA 1
ATOM 1541 C C . LEU A 1 199 ? -3.425 8.993 -1.700 1.00 71.19 199 LEU A C 1
ATOM 1543 O O . LEU A 1 199 ? -2.726 8.515 -2.591 1.00 71.19 199 LEU A O 1
ATOM 1547 N N . GLY A 1 200 ? -3.717 10.295 -1.606 1.00 79.06 200 GLY A N 1
ATOM 1548 C CA . GLY A 1 200 ? -3.173 11.284 -2.536 1.00 79.06 200 GLY A CA 1
ATOM 1549 C C . GLY A 1 200 ? -1.645 11.239 -2.560 1.00 79.06 200 GLY A C 1
ATOM 1550 O O . GLY A 1 200 ? -1.049 11.112 -3.621 1.00 79.06 200 GLY A O 1
ATOM 1551 N N . HIS A 1 201 ? -1.010 11.195 -1.386 1.00 83.56 201 HIS A N 1
ATOM 1552 C CA . HIS A 1 201 ? 0.449 11.124 -1.285 1.00 83.56 201 HIS A CA 1
ATOM 1553 C C . HIS A 1 201 ? 1.039 9.849 -1.914 1.00 83.56 201 HIS A C 1
ATOM 1555 O O . HIS A 1 201 ? 2.081 9.902 -2.566 1.00 83.56 201 HIS A O 1
ATOM 1561 N N . MET A 1 202 ? 0.389 8.691 -1.745 1.00 82.94 202 MET A N 1
ATOM 1562 C CA . MET A 1 202 ? 0.834 7.444 -2.385 1.00 82.94 202 MET A CA 1
ATOM 1563 C C . MET A 1 202 ? 0.699 7.496 -3.906 1.00 82.94 202 MET A C 1
ATOM 1565 O O . MET A 1 202 ? 1.582 7.012 -4.618 1.00 82.94 202 MET A O 1
ATOM 1569 N N . GLN A 1 203 ? -0.399 8.074 -4.395 1.00 86.88 203 GLN A N 1
ATOM 1570 C CA . GLN A 1 203 ? -0.623 8.263 -5.820 1.00 86.88 203 GLN A CA 1
ATOM 1571 C C . GLN A 1 203 ? 0.443 9.182 -6.419 1.00 86.88 203 GLN A C 1
ATOM 1573 O O . GLN A 1 203 ? 1.013 8.825 -7.442 1.00 86.88 203 GLN A O 1
ATOM 1578 N N . ASP A 1 204 ? 0.791 10.282 -5.752 1.00 90.88 204 ASP A N 1
ATOM 1579 C CA . ASP A 1 204 ? 1.827 11.214 -6.208 1.00 90.88 204 ASP A CA 1
ATOM 1580 C C . ASP A 1 204 ? 3.221 10.558 -6.277 1.00 90.88 204 ASP A C 1
ATOM 1582 O O . ASP A 1 204 ? 3.962 10.756 -7.245 1.00 90.88 204 ASP A O 1
ATOM 1586 N N . ILE A 1 205 ? 3.581 9.721 -5.290 1.00 91.25 205 ILE A N 1
ATOM 1587 C CA . ILE A 1 205 ? 4.834 8.941 -5.326 1.00 91.25 205 ILE A CA 1
ATOM 1588 C C . ILE A 1 205 ? 4.833 7.992 -6.517 1.00 91.25 205 ILE A C 1
ATOM 1590 O O . ILE A 1 205 ? 5.795 7.987 -7.285 1.00 91.25 205 ILE A O 1
ATOM 1594 N N . LEU A 1 206 ? 3.776 7.201 -6.690 1.00 89.62 206 LEU A N 1
ATOM 1595 C CA . LEU A 1 206 ? 3.695 6.265 -7.806 1.00 89.62 206 LEU A CA 1
ATOM 1596 C C . LEU A 1 206 ? 3.753 7.001 -9.149 1.00 89.62 206 LEU A C 1
ATOM 1598 O O . LEU A 1 206 ? 4.544 6.622 -10.010 1.00 89.62 206 LEU A O 1
ATOM 1602 N N . GLN A 1 207 ? 2.976 8.075 -9.284 1.00 92.19 207 GLN A N 1
ATOM 1603 C CA . GLN A 1 207 ? 2.922 8.911 -10.476 1.00 92.19 207 GLN A CA 1
ATOM 1604 C C . GLN A 1 207 ? 4.311 9.448 -10.827 1.00 92.19 207 GLN A C 1
ATOM 1606 O O . GLN A 1 207 ? 4.730 9.383 -11.977 1.00 92.19 207 GLN A O 1
ATOM 1611 N N . SER A 1 208 ? 5.084 9.891 -9.831 1.00 95.00 208 SER A N 1
ATOM 1612 C CA . SER A 1 208 ? 6.437 10.399 -10.078 1.00 95.00 208 SER A CA 1
ATOM 1613 C C . SER A 1 208 ? 7.423 9.332 -10.585 1.00 95.00 208 SER A C 1
ATOM 1615 O O . SER A 1 208 ? 8.375 9.643 -11.300 1.00 95.00 208 SER A O 1
ATOM 1617 N N . VAL A 1 209 ? 7.197 8.055 -10.259 1.00 93.31 209 VAL A N 1
ATOM 1618 C CA . VAL A 1 209 ? 7.974 6.934 -10.813 1.00 93.31 209 VAL A CA 1
ATOM 1619 C C . VAL A 1 209 ? 7.522 6.637 -12.239 1.00 93.31 209 VAL A C 1
ATOM 1621 O O . VAL A 1 209 ? 8.361 6.460 -13.124 1.00 93.31 209 VAL A O 1
ATOM 1624 N N . THR A 1 210 ? 6.210 6.602 -12.486 1.00 92.19 210 THR A N 1
ATOM 1625 C CA . THR A 1 210 ? 5.648 6.257 -13.800 1.00 92.19 210 THR A CA 1
ATOM 1626 C C . THR A 1 210 ? 5.833 7.347 -14.849 1.00 92.19 210 THR A C 1
ATOM 1628 O O . THR A 1 210 ? 5.963 7.008 -16.025 1.00 92.19 210 THR A O 1
ATOM 1631 N N . ASP A 1 211 ? 5.913 8.612 -14.429 1.00 94.12 211 ASP A N 1
ATOM 1632 C CA . ASP A 1 211 ? 6.158 9.774 -15.295 1.00 94.12 211 ASP A CA 1
ATOM 1633 C C . ASP A 1 211 ? 7.644 10.038 -15.523 1.00 94.12 211 ASP A C 1
ATOM 1635 O O . ASP A 1 211 ? 8.015 10.754 -16.453 1.00 94.12 211 ASP A O 1
ATOM 1639 N N . SER A 1 212 ? 8.522 9.419 -14.728 1.00 93.94 212 SER A N 1
ATOM 1640 C CA . SER A 1 212 ? 9.969 9.578 -14.869 1.00 93.94 212 SER A CA 1
ATOM 1641 C C . SER A 1 212 ? 10.506 9.375 -16.297 1.00 93.94 212 SER A C 1
ATOM 1643 O O . SER A 1 212 ? 11.354 10.176 -16.691 1.00 93.94 212 SER A O 1
ATOM 1645 N N . PRO A 1 213 ? 10.011 8.443 -17.145 1.00 92.69 213 PRO A N 1
ATOM 1646 C CA . PRO A 1 213 ? 10.491 8.323 -18.524 1.00 92.69 213 PRO A CA 1
ATOM 1647 C C . PRO A 1 213 ? 10.357 9.610 -19.351 1.00 92.69 213 PRO A C 1
ATOM 1649 O O . PRO A 1 213 ? 11.199 9.865 -20.211 1.00 92.69 213 PRO A O 1
ATOM 1652 N N . LEU A 1 214 ? 9.354 10.452 -19.069 1.00 91.69 214 LEU A N 1
ATOM 1653 C CA . LEU A 1 214 ? 9.109 11.710 -19.789 1.00 91.69 214 LEU A CA 1
ATOM 1654 C C . LEU A 1 214 ? 10.247 12.723 -19.610 1.00 91.69 214 LEU A C 1
ATOM 1656 O O . LEU A 1 214 ? 10.457 13.588 -20.458 1.00 91.69 214 LEU A O 1
ATOM 1660 N N . TYR A 1 215 ? 11.000 12.615 -18.514 1.00 93.44 215 TYR A N 1
ATOM 1661 C CA . TYR A 1 215 ? 12.040 13.574 -18.139 1.00 93.44 215 TYR A CA 1
ATOM 1662 C C . TYR A 1 215 ? 13.458 13.040 -18.348 1.00 93.44 215 TYR A C 1
ATOM 1664 O O . TYR A 1 215 ? 14.432 13.713 -17.999 1.00 93.44 215 TYR A O 1
ATOM 1672 N N . LEU A 1 216 ? 13.598 11.846 -18.929 1.00 90.06 216 LEU A N 1
ATOM 1673 C CA . LEU A 1 216 ? 14.884 11.167 -19.061 1.00 90.06 216 LEU A CA 1
ATOM 1674 C C . LEU A 1 216 ? 15.876 11.967 -19.912 1.00 90.06 216 LEU A C 1
ATOM 1676 O O . LEU A 1 216 ? 17.017 12.153 -19.494 1.00 90.06 216 LEU A O 1
ATOM 1680 N N . GLY A 1 217 ? 15.423 12.545 -21.028 1.00 87.50 217 GLY A N 1
ATOM 1681 C CA . GLY A 1 217 ? 16.257 13.406 -21.877 1.00 87.50 217 GLY A CA 1
ATOM 1682 C C . GLY A 1 217 ? 16.742 14.689 -21.188 1.00 87.50 217 GLY A C 1
ATOM 1683 O O . GLY A 1 217 ? 17.778 15.229 -21.557 1.00 87.50 217 GLY A O 1
ATOM 1684 N N . VAL A 1 218 ? 16.031 15.158 -20.156 1.00 89.69 218 VAL A N 1
ATOM 1685 C CA . VAL A 1 218 ? 16.397 16.364 -19.393 1.00 89.69 218 VAL A CA 1
ATOM 1686 C C . VAL A 1 218 ? 17.434 16.053 -18.313 1.00 89.69 218 VAL A C 1
ATOM 1688 O O . VAL A 1 218 ? 18.266 16.898 -17.997 1.00 89.69 218 VAL A O 1
ATOM 1691 N N . VAL A 1 219 ? 17.366 14.864 -17.709 1.00 89.06 219 VAL A N 1
ATOM 1692 C CA . VAL A 1 219 ? 18.143 14.533 -16.504 1.00 89.06 219 VAL A CA 1
ATOM 1693 C C . VAL A 1 219 ? 19.345 13.644 -16.797 1.00 89.06 219 VAL A C 1
ATOM 1695 O O . VAL A 1 219 ? 20.394 13.830 -16.187 1.00 89.06 219 VAL A O 1
ATOM 1698 N N . ALA A 1 220 ? 19.198 12.657 -17.680 1.00 82.12 220 ALA A N 1
ATOM 1699 C CA . ALA A 1 220 ? 20.165 11.571 -17.779 1.00 82.12 220 ALA A CA 1
ATOM 1700 C C . ALA A 1 220 ? 21.374 11.891 -18.668 1.00 82.12 220 ALA A C 1
ATOM 1702 O O . ALA A 1 220 ? 22.422 11.281 -18.475 1.00 82.12 220 ALA A O 1
ATOM 1703 N N . GLY A 1 221 ? 21.264 12.851 -19.595 1.00 85.31 221 GLY A N 1
ATOM 1704 C CA . GLY A 1 221 ? 22.371 13.247 -20.472 1.00 85.31 221 GLY A CA 1
ATOM 1705 C C . GLY A 1 221 ? 23.020 12.039 -21.160 1.00 85.31 221 GLY A C 1
ATOM 1706 O O . GLY A 1 221 ? 22.332 11.233 -21.779 1.00 85.31 221 GLY A O 1
ATOM 1707 N N . GLU A 1 222 ? 24.335 11.882 -20.996 1.00 76.31 222 GLU A N 1
ATOM 1708 C CA . GLU A 1 222 ? 25.112 10.747 -21.527 1.00 76.31 222 GLU A CA 1
ATOM 1709 C C . GLU A 1 222 ? 24.745 9.380 -20.913 1.00 76.31 222 GLU A C 1
ATOM 1711 O O . GLU A 1 222 ? 24.965 8.343 -21.531 1.00 76.31 222 GLU A O 1
ATOM 1716 N N . TYR A 1 223 ? 24.119 9.353 -19.733 1.00 78.88 223 TYR A N 1
ATOM 1717 C CA . TYR A 1 223 ? 23.677 8.125 -19.056 1.00 78.88 223 TYR A CA 1
ATOM 1718 C C . TYR A 1 223 ? 22.267 7.686 -19.471 1.00 78.88 223 TYR A C 1
ATOM 1720 O O . TYR A 1 223 ? 21.758 6.681 -18.965 1.00 78.88 223 TYR A O 1
ATOM 1728 N N . ALA A 1 224 ? 21.620 8.427 -20.379 1.00 83.00 224 ALA A N 1
ATOM 1729 C CA . ALA A 1 224 ? 20.263 8.153 -20.837 1.00 83.00 224 ALA A CA 1
ATOM 1730 C C . ALA A 1 224 ? 20.106 6.725 -21.362 1.00 83.00 224 ALA A C 1
ATOM 1732 O O . ALA A 1 224 ? 19.144 6.050 -21.006 1.00 83.00 224 ALA A O 1
ATOM 1733 N N . GLU A 1 225 ? 21.062 6.239 -22.150 1.00 78.44 225 GLU A N 1
ATOM 1734 C CA . GLU A 1 225 ? 20.991 4.909 -22.756 1.00 78.44 225 GLU A CA 1
ATOM 1735 C C . GLU A 1 225 ? 21.073 3.791 -21.705 1.00 78.44 225 GLU A C 1
ATOM 1737 O O . GLU A 1 225 ? 20.226 2.895 -21.682 1.00 78.44 225 GLU A O 1
ATOM 1742 N N . ALA A 1 226 ? 22.024 3.899 -20.770 1.00 76.56 226 ALA A N 1
ATOM 1743 C CA . ALA A 1 226 ? 22.203 2.933 -19.686 1.00 76.56 226 ALA A CA 1
ATOM 1744 C C . ALA A 1 226 ? 20.963 2.843 -18.782 1.00 76.56 226 ALA A C 1
ATOM 1746 O O . ALA A 1 226 ? 20.568 1.754 -18.370 1.00 76.56 226 ALA A O 1
ATOM 1747 N N . ILE A 1 227 ? 20.314 3.976 -18.499 1.00 81.94 227 ILE A N 1
ATOM 1748 C CA . ILE A 1 227 ? 19.092 4.002 -17.685 1.00 81.94 227 ILE A CA 1
ATOM 1749 C C . ILE A 1 227 ? 17.903 3.485 -18.487 1.00 81.94 227 ILE A C 1
ATOM 1751 O O . ILE A 1 227 ? 17.147 2.664 -17.976 1.00 81.94 227 ILE A O 1
ATOM 1755 N N . THR A 1 228 ? 17.748 3.916 -19.741 1.00 85.44 228 THR A N 1
ATOM 1756 C CA . THR A 1 228 ? 16.620 3.527 -20.604 1.00 85.44 228 THR A CA 1
ATOM 1757 C C . THR A 1 228 ? 16.539 2.012 -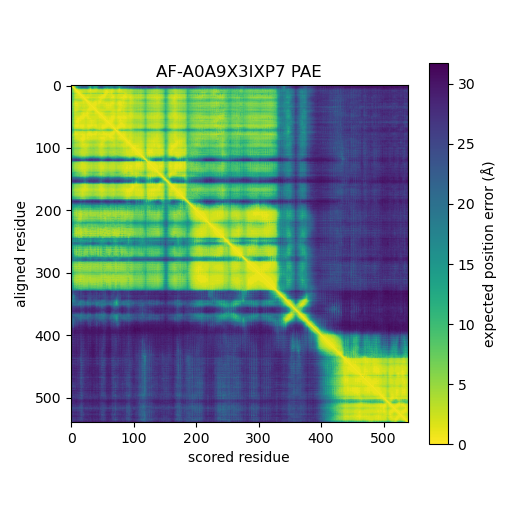20.765 1.00 85.44 228 THR A C 1
ATOM 1759 O O . THR A 1 228 ? 15.445 1.455 -20.706 1.00 85.44 228 THR A O 1
ATOM 1762 N N . ALA A 1 229 ? 17.686 1.335 -20.878 1.00 81.31 229 ALA A N 1
ATOM 1763 C CA . ALA A 1 229 ? 17.750 -0.120 -21.001 1.00 81.31 229 ALA A CA 1
ATOM 1764 C C . ALA A 1 229 ? 17.141 -0.872 -19.800 1.00 81.31 229 ALA A C 1
ATOM 1766 O O . ALA A 1 229 ? 16.561 -1.941 -19.982 1.00 81.31 229 ALA A O 1
ATOM 1767 N N . HIS A 1 230 ? 17.238 -0.311 -18.590 1.00 84.25 230 HIS A N 1
ATOM 1768 C CA . HIS A 1 230 ? 16.745 -0.930 -17.351 1.00 84.25 230 HIS A CA 1
ATOM 1769 C C . HIS A 1 230 ? 15.492 -0.252 -16.784 1.00 84.25 230 HIS A C 1
ATOM 1771 O O . HIS A 1 230 ? 14.916 -0.722 -15.802 1.00 84.25 230 HIS A O 1
ATOM 1777 N N . LEU A 1 231 ? 15.031 0.840 -17.393 1.00 86.75 231 LEU A N 1
ATOM 1778 C CA . LEU A 1 231 ? 13.960 1.668 -16.849 1.00 86.75 231 LEU A CA 1
ATOM 1779 C C . LEU A 1 231 ? 12.633 0.913 -16.638 1.00 86.75 231 LEU A C 1
ATOM 1781 O O . LEU A 1 231 ? 12.055 1.068 -15.561 1.00 86.75 231 LEU A O 1
ATOM 1785 N N . PRO A 1 232 ? 12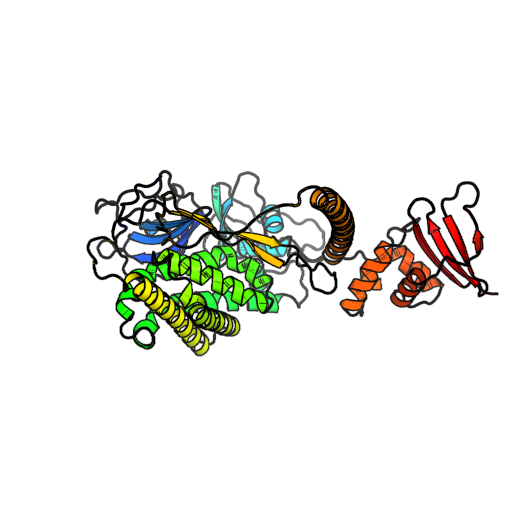.152 0.054 -17.564 1.00 83.94 232 PRO A N 1
ATOM 1786 C CA . PRO A 1 232 ? 10.920 -0.710 -17.342 1.00 83.94 232 PRO A CA 1
ATOM 1787 C C . PRO A 1 232 ? 11.011 -1.663 -16.143 1.00 83.94 232 PRO A C 1
ATOM 1789 O O . PRO A 1 232 ? 10.013 -1.906 -15.459 1.00 83.94 232 PRO A O 1
ATOM 1792 N N . GLU A 1 233 ? 12.200 -2.210 -15.885 1.00 83.81 233 GLU A N 1
ATOM 1793 C CA . GLU A 1 233 ? 12.459 -3.077 -14.737 1.00 83.81 233 GLU A CA 1
ATOM 1794 C C . GLU A 1 233 ? 12.499 -2.271 -13.441 1.00 83.81 233 GLU A C 1
ATOM 1796 O O . GLU A 1 233 ? 11.812 -2.629 -12.485 1.00 83.81 233 GLU A O 1
ATOM 1801 N N . ILE A 1 234 ? 13.250 -1.167 -13.429 1.00 86.56 234 ILE A N 1
ATOM 1802 C CA . ILE A 1 234 ? 13.370 -0.267 -12.280 1.00 86.56 234 ILE A CA 1
ATOM 1803 C C . ILE A 1 234 ? 11.988 0.237 -11.859 1.00 86.56 234 ILE A C 1
ATOM 1805 O O . ILE A 1 234 ? 11.613 0.084 -10.698 1.00 86.56 234 ILE A O 1
ATOM 1809 N N . ILE A 1 235 ? 11.197 0.756 -12.804 1.00 88.81 235 ILE A N 1
ATOM 1810 C CA . ILE A 1 235 ? 9.826 1.215 -12.545 1.00 88.81 235 ILE A CA 1
ATOM 1811 C C . ILE A 1 235 ? 8.986 0.070 -11.978 1.00 88.81 235 ILE A C 1
ATOM 1813 O O . ILE A 1 235 ? 8.318 0.252 -10.962 1.00 88.81 235 ILE A O 1
ATOM 1817 N N . GLY A 1 236 ? 9.047 -1.119 -12.587 1.00 83.50 236 GLY A N 1
ATOM 1818 C CA . GLY A 1 236 ? 8.277 -2.273 -12.132 1.00 83.50 236 GLY A CA 1
ATOM 1819 C C . GLY A 1 236 ? 8.623 -2.719 -10.712 1.00 83.50 236 GLY A C 1
ATOM 1820 O O . GLY A 1 236 ? 7.720 -2.969 -9.915 1.00 83.50 236 GLY A O 1
ATOM 1821 N N . VAL A 1 237 ? 9.912 -2.787 -10.372 1.00 85.25 237 VAL A N 1
ATOM 1822 C CA . VAL A 1 237 ? 10.390 -3.170 -9.033 1.00 85.25 237 VAL A CA 1
ATOM 1823 C C . VAL A 1 237 ? 10.043 -2.097 -8.005 1.00 85.25 237 VAL A C 1
ATOM 1825 O O . VAL A 1 237 ? 9.499 -2.421 -6.949 1.00 85.25 237 VAL A O 1
ATOM 1828 N N . THR A 1 238 ? 10.307 -0.824 -8.308 1.00 87.19 238 THR A N 1
ATOM 1829 C CA . THR A 1 238 ? 9.999 0.298 -7.413 1.00 87.19 238 THR A CA 1
ATOM 1830 C C . THR A 1 238 ? 8.500 0.390 -7.148 1.00 87.19 238 THR A C 1
ATOM 1832 O O . THR A 1 238 ? 8.092 0.461 -5.989 1.00 87.19 238 THR A O 1
ATOM 1835 N N . ALA A 1 239 ? 7.668 0.317 -8.188 1.00 86.06 239 ALA A N 1
ATOM 1836 C CA . ALA A 1 239 ? 6.220 0.349 -8.039 1.00 86.06 239 ALA A CA 1
ATOM 1837 C C . ALA A 1 239 ? 5.716 -0.860 -7.242 1.00 86.06 239 ALA A C 1
ATOM 1839 O O . ALA A 1 239 ? 4.993 -0.687 -6.264 1.00 86.06 239 ALA A O 1
ATOM 1840 N N . ALA A 1 240 ? 6.143 -2.081 -7.588 1.00 81.06 240 ALA A N 1
ATOM 1841 C CA . ALA A 1 240 ? 5.757 -3.286 -6.854 1.00 81.06 240 ALA A CA 1
ATOM 1842 C C . ALA A 1 240 ? 6.177 -3.234 -5.374 1.00 81.06 240 ALA A C 1
ATOM 1844 O O . ALA A 1 240 ? 5.427 -3.691 -4.511 1.00 81.06 240 ALA A O 1
ATOM 1845 N N . PHE A 1 241 ? 7.337 -2.647 -5.064 1.00 84.62 241 PHE A N 1
ATOM 1846 C CA . PHE A 1 241 ? 7.763 -2.403 -3.688 1.00 84.62 241 PHE A CA 1
ATOM 1847 C C . PHE A 1 241 ? 6.847 -1.408 -2.969 1.00 84.62 241 PHE A C 1
ATOM 1849 O O . PHE A 1 241 ? 6.368 -1.716 -1.877 1.00 84.62 241 PHE A O 1
ATOM 1856 N N . ILE A 1 242 ? 6.556 -0.258 -3.587 1.00 83.69 242 ILE A N 1
ATOM 1857 C CA . ILE A 1 242 ? 5.632 0.740 -3.031 1.00 83.69 242 ILE A CA 1
ATOM 1858 C C . ILE A 1 242 ? 4.280 0.073 -2.747 1.00 83.69 242 ILE A C 1
ATOM 1860 O O . ILE A 1 242 ? 3.781 0.141 -1.632 1.00 83.69 242 ILE A O 1
ATOM 1864 N N . PHE A 1 243 ? 3.714 -0.681 -3.687 1.00 74.12 243 PHE A N 1
ATOM 1865 C CA . PHE A 1 243 ? 2.440 -1.368 -3.455 1.00 74.12 243 PHE A CA 1
ATOM 1866 C C . PHE A 1 243 ? 2.478 -2.410 -2.337 1.00 74.12 243 PHE A C 1
ATOM 1868 O O . PHE A 1 243 ? 1.476 -2.597 -1.649 1.00 74.12 243 PHE A O 1
ATOM 1875 N N . ALA A 1 244 ? 3.598 -3.115 -2.174 1.00 70.25 244 ALA A N 1
ATOM 1876 C CA . ALA A 1 244 ? 3.715 -4.175 -1.181 1.00 70.25 244 ALA A CA 1
ATOM 1877 C C . ALA A 1 244 ? 3.961 -3.645 0.242 1.00 70.25 244 ALA A C 1
ATOM 1879 O O . ALA A 1 244 ? 3.492 -4.256 1.196 1.00 70.25 244 ALA A O 1
ATOM 1880 N N . GLU A 1 245 ? 4.700 -2.543 0.390 1.00 67.38 245 GLU A N 1
ATOM 1881 C CA . GLU A 1 245 ? 5.263 -2.118 1.685 1.00 67.38 245 GLU A CA 1
ATOM 1882 C C . GLU A 1 245 ? 4.853 -0.692 2.093 1.00 67.38 245 GLU A C 1
ATOM 1884 O O . GLU A 1 245 ? 4.933 -0.334 3.272 1.00 67.38 245 GLU A O 1
ATOM 1889 N N . ALA A 1 246 ? 4.386 0.142 1.155 1.00 60.19 246 ALA A N 1
ATOM 1890 C CA . ALA A 1 246 ? 4.170 1.561 1.429 1.00 60.19 246 ALA A CA 1
ATOM 1891 C C . ALA A 1 246 ? 2.977 1.822 2.350 1.00 60.19 246 ALA A C 1
ATOM 1893 O O . ALA A 1 246 ? 3.067 2.691 3.211 1.00 60.19 246 ALA A O 1
ATOM 1894 N N . ALA A 1 247 ? 1.878 1.073 2.229 1.00 54.09 247 ALA A N 1
ATOM 1895 C CA . ALA A 1 247 ? 0.682 1.363 3.020 1.00 54.09 247 ALA A CA 1
ATOM 1896 C C . ALA A 1 247 ? 0.988 1.358 4.532 1.00 54.09 247 ALA A C 1
ATOM 1898 O O . ALA A 1 247 ? 0.644 2.301 5.233 1.00 54.09 247 ALA A O 1
ATOM 1899 N N . SER A 1 248 ? 1.733 0.373 5.034 1.00 55.25 248 SER A N 1
ATOM 1900 C CA . SER A 1 248 ? 2.060 0.279 6.464 1.00 55.25 248 SER A CA 1
ATOM 1901 C C . SER A 1 248 ? 3.161 1.255 6.897 1.00 55.25 248 SER A C 1
ATOM 1903 O O . SER A 1 248 ? 3.054 1.882 7.951 1.00 55.25 248 SER A O 1
ATOM 1905 N N . ALA A 1 249 ? 4.216 1.415 6.090 1.00 59.88 249 ALA A N 1
ATOM 1906 C CA . ALA A 1 249 ? 5.365 2.253 6.441 1.00 59.88 249 ALA A CA 1
ATOM 1907 C C . ALA A 1 249 ? 5.047 3.757 6.377 1.00 59.88 249 ALA A C 1
ATOM 1909 O O . ALA A 1 249 ? 5.491 4.523 7.235 1.00 59.88 249 ALA A O 1
ATOM 1910 N N . PHE A 1 250 ? 4.247 4.183 5.397 1.00 61.69 250 PHE A N 1
ATOM 1911 C CA . PHE A 1 250 ? 3.863 5.585 5.238 1.00 61.69 250 PHE A CA 1
ATOM 1912 C C . PHE A 1 250 ? 2.705 5.995 6.154 1.00 61.69 250 PHE A C 1
ATOM 1914 O O . PHE A 1 250 ? 2.629 7.158 6.543 1.00 61.69 250 PHE A O 1
ATOM 1921 N N . LEU A 1 251 ? 1.833 5.072 6.580 1.00 54.91 251 LEU A N 1
ATOM 1922 C CA . LEU A 1 251 ? 0.820 5.385 7.599 1.00 54.91 251 LEU A CA 1
ATOM 1923 C C . LEU A 1 251 ? 1.431 5.615 8.992 1.00 54.91 251 LEU A C 1
ATOM 1925 O O . LEU A 1 251 ? 0.860 6.350 9.795 1.00 54.91 251 LEU A O 1
ATOM 1929 N N . ALA A 1 252 ? 2.620 5.068 9.265 1.00 56.28 252 ALA A N 1
ATOM 1930 C CA . ALA A 1 252 ? 3.376 5.311 10.496 1.00 56.28 252 ALA A CA 1
ATOM 1931 C C . ALA A 1 252 ? 4.206 6.620 10.477 1.00 56.28 252 ALA A C 1
ATOM 1933 O O . ALA A 1 252 ? 5.026 6.835 11.373 1.00 56.28 252 ALA A O 1
ATOM 1934 N N . ALA A 1 253 ? 4.031 7.473 9.453 1.00 48.38 253 ALA A N 1
ATOM 1935 C CA . ALA A 1 253 ? 4.923 8.570 9.066 1.00 48.38 253 ALA A CA 1
ATOM 1936 C C . ALA A 1 253 ? 5.465 9.426 10.226 1.00 48.38 253 ALA A C 1
ATOM 1938 O O . ALA A 1 253 ? 4.834 10.359 10.722 1.00 48.38 253 ALA A O 1
ATOM 1939 N N . THR A 1 254 ? 6.729 9.167 10.556 1.00 51.06 254 THR A N 1
ATOM 1940 C CA . THR A 1 254 ? 7.646 10.135 11.162 1.00 51.06 254 THR A CA 1
ATOM 1941 C C . THR A 1 254 ? 8.661 10.560 10.090 1.00 51.06 254 THR A C 1
ATOM 1943 O O . THR A 1 254 ? 8.988 9.739 9.229 1.00 51.06 254 THR A O 1
ATOM 1946 N N . PRO A 1 255 ? 9.218 11.788 10.127 1.00 49.12 255 PRO A N 1
ATOM 1947 C CA . PRO A 1 255 ? 10.230 12.260 9.165 1.00 49.12 255 PRO A CA 1
ATOM 1948 C C . PRO A 1 255 ? 11.421 11.306 8.971 1.00 49.12 255 PRO A C 1
ATOM 1950 O O . PRO A 1 255 ? 12.046 11.267 7.919 1.00 49.12 255 PRO A O 1
ATOM 1953 N N . THR A 1 256 ? 11.709 10.477 9.972 1.00 58.28 256 THR A N 1
ATOM 1954 C CA . THR A 1 256 ? 12.770 9.467 9.937 1.00 58.28 256 THR A CA 1
ATOM 1955 C C . THR A 1 256 ? 12.472 8.228 9.084 1.00 58.28 256 THR A C 1
ATOM 1957 O O . THR A 1 256 ? 13.404 7.502 8.751 1.00 58.28 256 THR A O 1
ATOM 1960 N N . GLY A 1 257 ? 11.209 7.964 8.734 1.00 62.94 257 GLY A N 1
ATOM 1961 C CA . GLY A 1 257 ? 10.834 6.814 7.898 1.00 62.94 257 GLY A CA 1
ATOM 1962 C C . GLY A 1 257 ? 11.218 6.984 6.424 1.00 62.94 257 GLY A C 1
ATOM 1963 O O . GLY A 1 257 ? 11.475 6.000 5.735 1.00 62.94 257 GLY A O 1
ATOM 1964 N N . VAL A 1 258 ? 11.336 8.231 5.952 1.00 69.94 258 VAL A N 1
ATOM 1965 C CA . VAL A 1 258 ? 11.641 8.552 4.547 1.00 69.94 258 VAL A CA 1
ATOM 1966 C C . VAL A 1 258 ? 13.048 8.089 4.155 1.00 69.94 258 VAL A C 1
ATOM 1968 O O . VAL A 1 258 ? 13.207 7.436 3.127 1.00 69.94 258 VAL A O 1
ATOM 1971 N N . GLY A 1 259 ? 14.057 8.338 4.996 1.00 71.44 259 GLY A N 1
ATOM 1972 C CA . GLY A 1 259 ? 15.440 7.922 4.721 1.00 71.44 259 GLY A CA 1
ATOM 1973 C C . GLY A 1 259 ? 15.626 6.397 4.698 1.00 71.44 259 GLY A C 1
ATOM 1974 O O . GLY A 1 259 ? 16.392 5.868 3.895 1.00 71.44 259 GLY A O 1
ATOM 1975 N N . GLN A 1 260 ? 14.879 5.663 5.528 1.00 74.25 260 GLN A N 1
ATOM 1976 C CA . GLN A 1 260 ? 14.906 4.195 5.539 1.00 74.25 260 GLN A CA 1
ATOM 1977 C C . GLN A 1 260 ? 14.286 3.595 4.270 1.00 74.25 260 GLN A C 1
ATOM 1979 O O . GLN A 1 260 ? 14.856 2.677 3.678 1.00 74.25 260 GLN A O 1
ATOM 1984 N N . LEU A 1 261 ? 13.146 4.13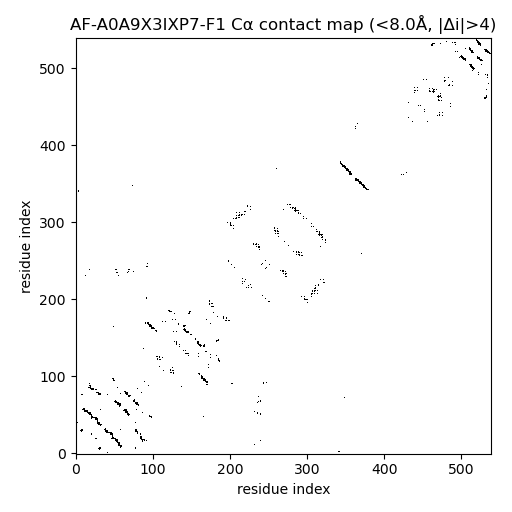7 3.832 1.00 78.69 261 LEU A N 1
ATOM 1985 C CA . LEU A 1 261 ? 12.507 3.745 2.575 1.00 78.69 261 LEU A CA 1
ATOM 1986 C C . LEU A 1 261 ? 13.402 4.064 1.375 1.00 78.69 261 LEU A C 1
ATOM 1988 O O . LEU A 1 261 ? 13.570 3.219 0.498 1.00 78.69 261 LEU A O 1
ATOM 1992 N N . ALA A 1 262 ? 14.031 5.239 1.374 1.00 81.31 262 ALA A N 1
ATOM 1993 C CA . ALA A 1 262 ? 14.990 5.645 0.355 1.00 81.31 262 ALA A CA 1
ATOM 1994 C C . ALA A 1 262 ? 16.174 4.667 0.246 1.00 81.31 262 ALA A C 1
ATOM 1996 O O . ALA A 1 262 ? 16.502 4.214 -0.849 1.00 81.31 262 ALA A O 1
ATOM 1997 N N . ALA A 1 263 ? 16.780 4.283 1.373 1.00 81.00 263 ALA A N 1
ATOM 1998 C CA . ALA A 1 263 ? 17.897 3.339 1.388 1.00 81.00 263 ALA A CA 1
ATOM 1999 C C . ALA A 1 263 ? 17.511 1.957 0.833 1.00 81.00 263 ALA A C 1
ATOM 2001 O O . ALA A 1 263 ? 18.259 1.375 0.046 1.00 81.00 263 ALA A O 1
ATOM 2002 N N . LEU A 1 264 ? 16.335 1.441 1.202 1.00 80.38 264 LEU A N 1
ATOM 2003 C CA . LEU A 1 264 ? 15.853 0.162 0.685 1.00 80.38 264 LEU A CA 1
ATOM 2004 C C . LEU A 1 264 ? 15.566 0.242 -0.820 1.00 80.38 264 LEU A C 1
ATOM 2006 O O . LEU A 1 264 ? 15.964 -0.649 -1.570 1.00 80.38 264 LEU A O 1
ATOM 2010 N N . LEU A 1 265 ? 14.933 1.323 -1.277 1.00 82.12 265 LEU A N 1
ATOM 2011 C CA . LEU A 1 265 ? 14.674 1.552 -2.698 1.00 82.12 265 LEU A CA 1
ATOM 2012 C C . LEU A 1 265 ? 15.967 1.566 -3.516 1.00 82.12 265 LEU A C 1
ATOM 2014 O O . LEU A 1 265 ? 16.030 0.908 -4.551 1.00 82.12 265 LEU A O 1
ATOM 2018 N N . ILE A 1 266 ? 17.019 2.224 -3.026 1.00 82.75 266 ILE A N 1
ATOM 2019 C CA . ILE A 1 266 ? 18.339 2.217 -3.675 1.00 82.75 266 ILE A CA 1
ATOM 2020 C C . ILE A 1 266 ? 18.882 0.790 -3.799 1.00 82.75 266 ILE A C 1
ATOM 2022 O O . ILE A 1 266 ? 19.372 0.416 -4.861 1.00 82.75 266 ILE A O 1
ATOM 2026 N N . GLN A 1 267 ? 18.763 -0.030 -2.750 1.00 79.94 267 GLN A N 1
ATOM 2027 C CA . GLN A 1 267 ? 19.206 -1.428 -2.794 1.00 79.94 267 GLN A CA 1
ATOM 2028 C C . GLN A 1 267 ? 18.426 -2.253 -3.824 1.00 79.94 267 GLN A C 1
ATOM 2030 O O . GLN A 1 267 ? 19.025 -3.049 -4.547 1.00 79.94 267 GLN A O 1
ATOM 2035 N N . LEU A 1 268 ? 17.110 -2.052 -3.922 1.00 79.69 268 LEU A N 1
ATOM 2036 C CA . LEU A 1 268 ? 16.282 -2.724 -4.925 1.00 79.69 268 LEU A CA 1
ATOM 2037 C C . LEU A 1 268 ? 16.643 -2.304 -6.350 1.00 79.69 268 LEU A C 1
ATOM 2039 O O . LEU A 1 268 ? 16.706 -3.151 -7.236 1.00 79.69 268 LEU A O 1
ATOM 2043 N N . ILE A 1 269 ? 16.915 -1.018 -6.562 1.00 80.75 269 ILE A N 1
ATOM 2044 C CA . ILE A 1 269 ? 17.321 -0.486 -7.866 1.00 80.75 269 ILE A CA 1
ATOM 2045 C C . ILE A 1 269 ? 18.697 -1.029 -8.258 1.00 80.75 269 ILE A C 1
ATOM 2047 O O . ILE A 1 269 ? 18.863 -1.514 -9.371 1.00 80.75 269 ILE A O 1
ATOM 2051 N N . LEU A 1 270 ? 19.668 -1.018 -7.340 1.00 79.75 270 LEU A N 1
ATOM 2052 C CA . LEU A 1 270 ? 20.987 -1.618 -7.563 1.00 79.75 270 LEU A CA 1
ATOM 2053 C C . LEU A 1 270 ? 20.876 -3.100 -7.937 1.00 79.75 270 LEU A C 1
ATOM 2055 O O . LEU A 1 270 ? 21.574 -3.553 -8.841 1.00 79.75 270 LEU A O 1
ATOM 2059 N N . ALA A 1 271 ? 19.987 -3.843 -7.271 1.00 74.25 271 ALA A N 1
ATOM 2060 C CA . ALA A 1 271 ? 19.720 -5.239 -7.597 1.00 74.25 271 ALA A CA 1
ATOM 2061 C C . ALA A 1 271 ? 19.092 -5.398 -8.992 1.00 74.25 271 ALA A C 1
ATOM 2063 O O . ALA A 1 271 ? 19.547 -6.245 -9.755 1.00 74.25 271 ALA A O 1
ATOM 2064 N N . ALA A 1 272 ? 18.113 -4.562 -9.353 1.00 70.88 272 ALA A N 1
ATOM 2065 C CA . ALA A 1 272 ? 17.505 -4.546 -10.689 1.00 70.88 272 ALA A CA 1
ATOM 2066 C C . ALA A 1 272 ? 18.524 -4.213 -11.796 1.00 70.88 272 ALA A C 1
ATOM 2068 O O . ALA A 1 272 ? 18.445 -4.720 -12.908 1.00 70.88 272 ALA A O 1
ATOM 2069 N N . MET A 1 273 ? 19.529 -3.396 -11.481 1.00 71.12 273 MET A N 1
ATOM 2070 C CA . MET A 1 273 ? 20.623 -3.062 -12.396 1.00 71.12 273 MET A CA 1
ATOM 2071 C C . MET A 1 273 ? 21.772 -4.086 -12.390 1.00 71.12 273 MET A C 1
ATOM 2073 O O . MET A 1 273 ? 22.756 -3.891 -13.099 1.00 71.12 273 MET A O 1
ATOM 2077 N N . GLY A 1 274 ? 21.709 -5.144 -11.570 1.00 69.50 274 GLY A N 1
ATOM 2078 C CA . GLY A 1 274 ? 22.801 -6.117 -11.420 1.00 69.50 274 GLY A CA 1
ATOM 2079 C C . GLY A 1 274 ? 24.080 -5.547 -10.781 1.00 69.50 274 GLY A C 1
ATOM 2080 O O . GLY A 1 274 ? 25.149 -6.145 -10.875 1.00 69.50 274 GLY A O 1
ATOM 2081 N N . ALA A 1 275 ? 24.000 -4.389 -10.119 1.00 67.38 275 ALA A N 1
ATOM 2082 C CA . ALA A 1 275 ? 25.141 -3.596 -9.659 1.00 67.38 275 ALA A CA 1
ATOM 2083 C C . ALA A 1 275 ? 25.403 -3.729 -8.145 1.00 67.38 275 ALA A C 1
ATOM 2085 O O . ALA A 1 275 ? 25.538 -2.742 -7.421 1.00 67.38 275 ALA A O 1
ATOM 2086 N N . THR A 1 276 ? 25.498 -4.955 -7.628 1.00 59.53 276 THR A N 1
ATOM 2087 C CA . THR A 1 276 ? 25.509 -5.230 -6.174 1.00 59.53 276 THR A CA 1
ATOM 2088 C C . THR A 1 276 ? 26.756 -4.750 -5.412 1.00 59.53 276 THR A C 1
ATOM 2090 O O . THR A 1 276 ? 26.797 -4.871 -4.190 1.00 59.53 276 THR A O 1
ATOM 2093 N N . ALA A 1 277 ? 27.773 -4.209 -6.094 1.00 56.34 277 ALA A N 1
ATOM 2094 C CA . ALA A 1 277 ? 29.037 -3.753 -5.499 1.00 56.34 277 ALA A CA 1
ATOM 2095 C C . ALA A 1 277 ? 29.170 -2.217 -5.359 1.00 56.34 277 ALA A C 1
ATOM 2097 O O . ALA A 1 277 ? 30.171 -1.737 -4.831 1.00 56.34 277 ALA A O 1
ATOM 2098 N N . ALA A 1 278 ? 28.174 -1.430 -5.781 1.00 58.88 278 ALA A N 1
ATOM 2099 C CA . ALA A 1 278 ? 28.251 0.036 -5.830 1.00 58.88 278 ALA A CA 1
ATOM 2100 C C . ALA A 1 278 ? 27.772 0.741 -4.540 1.00 58.88 278 ALA A C 1
ATOM 2102 O O . ALA A 1 278 ? 26.938 1.645 -4.577 1.00 58.88 278 ALA A O 1
ATOM 2103 N N . VAL A 1 279 ? 28.293 0.332 -3.377 1.00 57.94 279 VAL A N 1
ATOM 2104 C CA . VAL A 1 279 ? 27.870 0.872 -2.064 1.00 57.94 279 VAL A CA 1
ATOM 2105 C C . VAL A 1 279 ? 28.348 2.320 -1.840 1.00 57.94 279 VAL A C 1
ATOM 2107 O O . VAL A 1 279 ? 27.673 3.096 -1.163 1.00 57.94 279 VAL A O 1
ATOM 2110 N N . GLU A 1 280 ? 29.469 2.729 -2.444 1.00 58.50 280 GLU A N 1
ATOM 2111 C CA . GLU A 1 280 ? 30.113 4.027 -2.168 1.00 58.50 280 GLU A CA 1
ATOM 2112 C C . GLU A 1 280 ? 29.365 5.262 -2.707 1.00 58.50 280 GLU A C 1
ATOM 2114 O O . GLU A 1 280 ? 29.514 6.347 -2.148 1.00 58.50 280 GLU A O 1
ATOM 2119 N N . ALA A 1 281 ? 28.472 5.132 -3.694 1.00 60.97 281 ALA A N 1
ATOM 2120 C CA . ALA A 1 281 ? 27.640 6.258 -4.152 1.00 60.97 281 ALA A CA 1
ATOM 2121 C C . ALA A 1 281 ? 26.342 6.453 -3.351 1.00 60.97 281 ALA A C 1
ATOM 2123 O O . ALA A 1 281 ? 25.510 7.306 -3.689 1.00 60.97 281 ALA A O 1
ATOM 2124 N N . GLY A 1 282 ? 26.170 5.685 -2.270 1.00 69.44 282 GLY A N 1
ATOM 2125 C CA . GLY A 1 282 ? 24.949 5.664 -1.474 1.00 69.44 282 GLY A CA 1
ATOM 2126 C C . GLY A 1 282 ? 24.541 7.040 -0.951 1.00 69.44 282 GLY A C 1
ATOM 2127 O O . GLY A 1 282 ? 23.360 7.357 -0.963 1.00 69.44 282 GLY A O 1
ATOM 2128 N N . ALA A 1 283 ? 25.487 7.906 -0.572 1.00 80.44 283 ALA A N 1
ATOM 2129 C CA . ALA A 1 283 ? 25.156 9.199 0.030 1.00 80.44 283 ALA A CA 1
ATOM 2130 C C . ALA A 1 283 ? 24.483 10.182 -0.946 1.00 80.44 283 ALA A C 1
ATOM 2132 O O . ALA A 1 283 ? 23.552 10.889 -0.565 1.00 80.44 283 ALA A O 1
ATOM 2133 N N . GLN A 1 284 ? 24.935 10.252 -2.203 1.00 85.94 284 GLN A N 1
ATOM 2134 C CA . GLN A 1 284 ? 24.337 11.163 -3.185 1.00 85.94 284 GLN A CA 1
ATOM 2135 C C . GLN A 1 284 ? 23.019 10.611 -3.733 1.00 85.94 284 GLN A C 1
ATOM 2137 O O . GLN A 1 284 ? 22.055 11.369 -3.847 1.00 85.94 284 GLN A O 1
ATOM 2142 N N . ALA A 1 285 ? 22.950 9.302 -3.990 1.00 87.12 285 ALA A N 1
ATOM 2143 C CA . ALA A 1 285 ? 21.705 8.647 -4.376 1.00 87.12 285 ALA A CA 1
ATOM 2144 C C . ALA A 1 285 ? 20.643 8.806 -3.275 1.00 87.12 285 ALA A C 1
ATOM 2146 O O . ALA A 1 285 ? 19.504 9.149 -3.578 1.00 87.12 285 ALA A O 1
ATOM 2147 N N . LEU A 1 286 ? 21.034 8.670 -2.000 1.00 87.25 286 LEU A N 1
ATOM 2148 C CA . LEU A 1 286 ? 20.151 8.862 -0.848 1.00 87.25 286 LEU A CA 1
ATOM 2149 C C . LEU A 1 286 ? 19.593 10.283 -0.774 1.00 87.25 286 LEU A C 1
ATOM 2151 O O . LEU A 1 286 ? 18.397 10.440 -0.562 1.00 87.25 286 LEU A O 1
ATOM 2155 N N . ARG A 1 287 ? 20.404 11.316 -1.036 1.00 90.19 287 ARG A N 1
ATOM 2156 C CA . ARG A 1 287 ? 19.908 12.705 -1.074 1.00 90.19 287 ARG A CA 1
ATOM 2157 C C . ARG A 1 287 ? 18.840 12.914 -2.147 1.00 90.19 287 ARG A C 1
ATOM 2159 O O . ARG A 1 287 ? 17.824 13.556 -1.883 1.00 90.19 287 ARG A O 1
ATOM 2166 N N . HIS A 1 288 ? 19.056 12.383 -3.350 1.00 93.69 288 HIS A N 1
ATOM 2167 C CA . HIS A 1 288 ? 18.062 12.460 -4.423 1.00 93.69 288 HIS A CA 1
ATOM 2168 C C . HIS A 1 288 ? 16.805 11.652 -4.085 1.00 93.69 288 HIS A C 1
ATOM 2170 O O . HIS A 1 288 ? 15.699 12.133 -4.313 1.00 93.69 288 HIS A O 1
ATOM 2176 N N . ALA A 1 289 ? 16.964 10.482 -3.466 1.00 90.44 289 ALA A N 1
ATOM 2177 C CA . ALA A 1 289 ? 15.863 9.642 -3.012 1.00 90.44 289 ALA A CA 1
ATOM 2178 C C . ALA A 1 289 ? 15.007 10.320 -1.927 1.00 90.44 289 ALA A C 1
ATOM 2180 O O . ALA A 1 289 ? 13.783 10.342 -2.026 1.00 90.44 289 ALA A O 1
ATOM 2181 N N . GLU A 1 290 ? 15.635 10.919 -0.912 1.00 89.50 290 GLU A N 1
ATOM 2182 C CA . GLU A 1 290 ? 14.952 11.665 0.150 1.00 89.50 290 GLU A CA 1
ATOM 2183 C C . GLU A 1 290 ? 14.199 12.870 -0.410 1.00 89.50 290 GLU A C 1
ATOM 2185 O O . GLU A 1 290 ? 13.038 13.101 -0.058 1.00 89.50 290 GLU A O 1
ATOM 2190 N N . LYS A 1 291 ? 14.836 13.624 -1.315 1.00 93.75 291 LYS A N 1
ATOM 2191 C CA . LYS A 1 291 ? 14.210 14.777 -1.963 1.00 93.75 291 LYS A CA 1
ATOM 2192 C C . LYS A 1 291 ? 13.043 14.356 -2.848 1.00 93.75 291 LYS A C 1
ATOM 2194 O O . LYS A 1 291 ? 11.996 14.996 -2.788 1.00 93.75 291 LYS A O 1
ATOM 2199 N N . TRP A 1 292 ? 13.199 13.286 -3.624 1.00 94.88 292 TRP A N 1
ATOM 2200 C CA . TRP A 1 292 ? 12.130 12.693 -4.422 1.00 94.88 292 TRP A CA 1
ATOM 2201 C C . TRP A 1 292 ? 10.935 12.305 -3.547 1.00 94.88 292 TRP A C 1
ATOM 2203 O O . TRP A 1 292 ? 9.845 12.831 -3.763 1.00 94.88 292 TRP A O 1
ATOM 2213 N N . LEU A 1 293 ? 11.145 11.462 -2.531 1.00 90.88 293 LEU A N 1
ATOM 2214 C CA . LEU A 1 293 ? 10.072 10.991 -1.654 1.00 90.88 293 LEU A CA 1
ATOM 2215 C C . LEU A 1 293 ? 9.385 12.146 -0.931 1.00 90.88 293 LEU A C 1
ATOM 2217 O O . LEU A 1 293 ? 8.163 12.174 -0.869 1.00 90.88 293 LEU A O 1
ATOM 2221 N N . THR A 1 294 ? 10.148 13.115 -0.423 1.00 89.62 294 THR A N 1
ATOM 2222 C CA . THR A 1 294 ? 9.579 14.285 0.257 1.00 89.62 294 THR A CA 1
ATOM 2223 C C . THR A 1 294 ? 8.743 15.125 -0.705 1.00 89.62 294 THR A C 1
ATOM 2225 O O . THR A 1 294 ? 7.615 15.470 -0.374 1.00 89.62 294 THR A O 1
ATOM 2228 N N . THR A 1 295 ? 9.266 15.414 -1.902 1.00 94.25 295 THR A N 1
ATOM 2229 C CA . THR A 1 295 ? 8.578 16.248 -2.902 1.00 94.25 295 THR A CA 1
ATOM 2230 C C . THR A 1 295 ? 7.306 15.570 -3.405 1.00 94.25 295 THR A C 1
ATOM 2232 O O . THR A 1 295 ? 6.261 16.208 -3.457 1.00 94.25 295 THR A O 1
ATOM 2235 N N . ALA A 1 296 ? 7.371 14.276 -3.731 1.00 92.38 296 ALA A N 1
ATOM 2236 C CA . ALA A 1 296 ? 6.199 13.513 -4.143 1.00 92.38 296 ALA A CA 1
ATOM 2237 C C . ALA A 1 296 ? 5.168 13.413 -3.013 1.00 92.38 296 ALA A C 1
ATOM 2239 O O . ALA A 1 296 ? 3.984 13.629 -3.236 1.00 92.38 296 ALA A O 1
ATOM 2240 N N . TRP A 1 297 ? 5.614 13.157 -1.781 1.00 88.06 297 TRP A N 1
ATOM 2241 C CA . TRP A 1 297 ? 4.724 13.079 -0.627 1.00 88.06 297 TRP A CA 1
ATOM 2242 C C . TRP A 1 297 ? 3.991 14.397 -0.366 1.00 88.06 297 TRP A C 1
ATOM 2244 O O . TRP A 1 297 ? 2.844 14.382 0.059 1.00 88.06 297 TRP A O 1
ATOM 2254 N N . THR A 1 298 ? 4.609 15.550 -0.618 1.00 89.69 298 THR A N 1
ATOM 2255 C CA . THR A 1 298 ? 3.963 16.854 -0.401 1.00 89.69 298 THR A CA 1
ATOM 2256 C C . THR A 1 298 ? 3.248 17.416 -1.628 1.00 89.69 298 THR A C 1
ATOM 2258 O O . THR A 1 298 ? 2.663 18.491 -1.513 1.00 89.69 298 THR A O 1
ATOM 2261 N N . ALA A 1 299 ? 3.273 16.723 -2.771 1.00 92.12 299 ALA A N 1
ATOM 2262 C CA . ALA A 1 299 ? 2.767 17.255 -4.033 1.00 92.12 299 ALA A CA 1
ATOM 2263 C C . ALA A 1 299 ? 1.259 17.541 -3.994 1.00 92.12 299 ALA A C 1
ATOM 2265 O O . ALA A 1 299 ? 0.822 18.578 -4.489 1.00 92.12 299 ALA A O 1
ATOM 2266 N N . GLY A 1 300 ? 0.463 16.658 -3.386 1.00 89.31 300 GLY A N 1
ATOM 2267 C CA . GLY A 1 300 ? -0.986 16.833 -3.281 1.00 89.31 300 GLY A CA 1
ATOM 2268 C C . GLY A 1 300 ? -1.664 16.968 -4.647 1.00 89.31 300 GLY A C 1
ATOM 2269 O O . GLY A 1 300 ? -2.591 17.767 -4.782 1.00 89.31 300 GLY A O 1
ATOM 2270 N N . GLY A 1 301 ? -1.171 16.248 -5.659 1.00 89.94 301 GLY A N 1
ATOM 2271 C CA . GLY A 1 301 ? -1.623 16.353 -7.049 1.00 89.94 301 GLY A CA 1
ATOM 2272 C C . GLY A 1 301 ? -1.068 17.539 -7.855 1.00 89.94 301 GLY A C 1
ATOM 2273 O O . GLY A 1 301 ? -1.458 17.714 -9.009 1.00 89.94 301 GLY A O 1
ATOM 2274 N N . ASP A 1 302 ? -0.169 18.368 -7.306 1.00 94.81 302 ASP A N 1
ATOM 2275 C CA . ASP A 1 302 ? 0.484 19.450 -8.060 1.00 94.81 302 ASP A CA 1
ATOM 2276 C C . ASP A 1 302 ? 1.436 18.882 -9.126 1.00 94.81 302 ASP A C 1
ATOM 2278 O O . ASP A 1 302 ? 2.522 18.379 -8.821 1.00 94.81 302 ASP A O 1
ATOM 2282 N N . ALA A 1 303 ? 1.048 19.025 -10.396 1.00 95.25 303 ALA A N 1
ATOM 2283 C CA . ALA A 1 303 ? 1.799 18.531 -11.547 1.00 95.25 303 ALA A CA 1
ATOM 2284 C C . ALA A 1 303 ? 3.263 19.008 -11.577 1.00 95.25 303 ALA A C 1
ATOM 2286 O O . ALA A 1 303 ? 4.145 18.243 -11.964 1.00 95.25 303 ALA A O 1
ATOM 2287 N N . LYS A 1 304 ? 3.561 20.236 -11.123 1.00 96.25 304 LYS A N 1
ATOM 2288 C CA . LYS A 1 304 ? 4.944 20.749 -11.100 1.00 96.25 304 LYS A CA 1
ATOM 2289 C C . LYS A 1 304 ? 5.786 20.068 -10.027 1.00 96.25 304 LYS A C 1
ATOM 2291 O O . LYS A 1 304 ? 6.980 19.844 -10.231 1.00 96.25 304 LYS A O 1
ATOM 2296 N N . GLN A 1 305 ? 5.183 19.745 -8.885 1.00 96.50 305 GLN A N 1
ATOM 2297 C CA . GLN A 1 305 ? 5.866 19.010 -7.823 1.00 96.50 305 GLN A CA 1
ATOM 2298 C C . GLN A 1 305 ? 6.063 17.544 -8.203 1.00 96.50 305 GLN A C 1
ATOM 2300 O O . GLN A 1 305 ? 7.150 17.018 -7.978 1.00 96.50 305 GLN A O 1
ATOM 2305 N N . ILE A 1 306 ? 5.081 16.913 -8.853 1.00 96.19 306 ILE A N 1
ATOM 2306 C CA . ILE A 1 306 ? 5.215 15.550 -9.394 1.00 96.19 306 ILE A CA 1
ATOM 2307 C C . ILE A 1 306 ? 6.313 15.502 -10.463 1.00 96.19 306 ILE A C 1
ATOM 2309 O O . ILE A 1 306 ? 7.169 14.618 -10.425 1.00 96.19 306 ILE A O 1
ATOM 2313 N N . GLU A 1 307 ? 6.373 16.484 -11.364 1.00 96.62 307 GLU A N 1
ATOM 2314 C CA . GLU A 1 307 ? 7.467 16.632 -12.330 1.00 96.62 307 GLU A CA 1
ATOM 2315 C C . GLU A 1 307 ? 8.828 16.762 -11.627 1.00 96.62 307 GLU A C 1
ATOM 2317 O O . GLU A 1 307 ? 9.789 16.065 -11.967 1.00 96.62 307 GLU A O 1
ATOM 2322 N N . ALA A 1 308 ? 8.932 17.643 -10.627 1.00 96.44 308 ALA A N 1
ATOM 2323 C CA . ALA A 1 308 ? 10.166 17.833 -9.870 1.00 96.44 308 ALA A CA 1
ATOM 2324 C C . ALA A 1 308 ? 10.589 16.547 -9.143 1.00 96.44 308 ALA A C 1
ATOM 2326 O O . ALA A 1 308 ? 11.766 16.183 -9.170 1.00 96.44 308 ALA A O 1
ATOM 2327 N N . ALA A 1 309 ? 9.632 15.834 -8.551 1.00 96.38 309 ALA A N 1
ATOM 2328 C CA . ALA A 1 309 ? 9.843 14.548 -7.907 1.00 96.38 309 ALA A CA 1
ATOM 2329 C C . ALA A 1 309 ? 10.332 13.493 -8.915 1.00 96.38 309 ALA A C 1
ATOM 2331 O O . ALA A 1 309 ? 11.330 12.825 -8.655 1.00 96.38 309 ALA A O 1
ATOM 2332 N N . SER A 1 310 ? 9.714 13.419 -10.096 1.00 96.44 310 SER A N 1
ATOM 2333 C CA . SER A 1 310 ? 10.108 12.517 -11.187 1.00 96.44 310 SER A CA 1
ATOM 2334 C C . SER A 1 310 ? 11.553 12.760 -11.632 1.00 96.44 310 SER A C 1
ATOM 2336 O O . SER A 1 310 ? 12.330 11.825 -11.830 1.00 96.44 310 SER A O 1
ATOM 2338 N N . LYS A 1 311 ? 11.958 14.033 -11.731 1.00 96.88 311 LYS A N 1
ATOM 2339 C CA . LYS A 1 311 ? 13.342 14.412 -12.050 1.00 96.88 311 LYS A CA 1
ATOM 2340 C C . LYS A 1 311 ? 14.319 14.017 -10.944 1.00 96.88 311 LYS A C 1
ATOM 2342 O O . LYS A 1 311 ? 15.421 13.576 -11.250 1.00 96.88 311 LYS A O 1
ATOM 2347 N N . GLU A 1 312 ? 13.959 14.177 -9.671 1.00 96.75 312 GLU A N 1
ATOM 2348 C CA . GLU A 1 312 ? 14.813 13.745 -8.553 1.00 96.75 312 GLU A CA 1
ATOM 2349 C C . GLU A 1 312 ? 14.933 12.216 -8.476 1.00 96.75 312 GLU A C 1
ATOM 2351 O O . GLU A 1 312 ? 16.031 11.712 -8.237 1.00 96.75 312 GLU A O 1
ATOM 2356 N N . PHE A 1 313 ? 13.864 11.475 -8.789 1.00 95.44 313 PHE A N 1
ATOM 2357 C CA . PHE A 1 313 ? 13.924 10.023 -8.957 1.00 95.44 313 PHE A CA 1
ATOM 2358 C C . PHE A 1 313 ? 14.932 9.633 -10.049 1.00 95.44 313 PHE A C 1
ATOM 2360 O O . PHE A 1 313 ? 15.826 8.826 -9.802 1.00 95.44 313 PHE A O 1
ATOM 2367 N N . LEU A 1 314 ? 14.885 10.269 -11.224 1.00 94.75 314 LEU A N 1
ATOM 2368 C CA . LEU A 1 314 ? 15.877 10.030 -12.278 1.00 94.75 314 LEU A CA 1
ATOM 2369 C C . LEU A 1 314 ? 17.305 10.391 -11.855 1.00 94.75 314 LEU A C 1
ATOM 2371 O O . LEU A 1 314 ? 18.228 9.646 -12.166 1.00 94.75 314 LEU A O 1
ATOM 2375 N N . LYS A 1 315 ? 17.521 11.499 -11.134 1.00 94.44 315 LYS A N 1
ATOM 2376 C CA . LYS A 1 315 ? 18.864 11.870 -10.641 1.00 94.44 315 LYS A CA 1
ATOM 2377 C C . LYS A 1 315 ? 19.426 10.822 -9.685 1.00 94.44 315 LYS A C 1
ATOM 2379 O O . LYS A 1 315 ? 20.624 10.534 -9.730 1.00 94.44 315 LYS A O 1
ATOM 2384 N N . MET A 1 316 ? 18.573 10.226 -8.849 1.00 93.50 316 MET A N 1
ATOM 2385 C CA . MET A 1 316 ? 18.947 9.068 -8.039 1.00 93.50 316 MET A CA 1
ATOM 2386 C C . MET A 1 316 ? 19.396 7.911 -8.943 1.00 93.50 316 MET A C 1
ATOM 2388 O O . MET A 1 316 ? 20.480 7.376 -8.717 1.00 93.50 316 MET A O 1
ATOM 2392 N N . LEU A 1 317 ? 18.632 7.567 -9.989 1.00 91.06 317 LEU A N 1
ATOM 2393 C CA . LEU A 1 317 ? 19.004 6.499 -10.932 1.00 91.06 317 LEU A CA 1
ATOM 2394 C C . LEU A 1 317 ? 20.323 6.781 -11.660 1.00 91.06 317 LEU A C 1
ATOM 2396 O O . LEU A 1 317 ? 21.167 5.895 -11.734 1.00 91.06 317 LEU A O 1
ATOM 2400 N N . VAL A 1 318 ? 20.541 8.009 -12.138 1.00 90.50 318 VAL A N 1
ATOM 2401 C CA . VAL A 1 318 ? 21.807 8.429 -12.766 1.00 90.50 318 VAL A CA 1
ATOM 2402 C C . VAL A 1 318 ? 22.967 8.263 -11.791 1.00 90.50 318 VAL A C 1
ATOM 2404 O O . VAL A 1 318 ? 24.000 7.709 -12.150 1.00 90.50 318 VAL A O 1
ATOM 2407 N N . THR A 1 319 ? 22.790 8.680 -10.537 1.00 89.25 319 THR A N 1
ATOM 2408 C CA . THR A 1 319 ? 23.823 8.531 -9.502 1.00 89.25 319 THR A CA 1
ATOM 2409 C C . THR A 1 319 ? 24.166 7.063 -9.256 1.00 89.25 319 THR A C 1
ATOM 2411 O O . THR A 1 319 ? 25.341 6.711 -9.163 1.00 89.25 319 THR A O 1
ATOM 2414 N N . ILE A 1 320 ? 23.151 6.200 -9.196 1.00 85.81 320 ILE A N 1
ATOM 2415 C CA . ILE A 1 320 ? 23.324 4.751 -9.056 1.00 85.81 320 ILE A CA 1
ATOM 2416 C C . ILE A 1 320 ? 24.040 4.165 -10.284 1.00 85.81 320 ILE A C 1
ATOM 2418 O O . ILE A 1 320 ? 24.986 3.394 -10.129 1.00 85.81 320 ILE A O 1
ATOM 2422 N N . ALA A 1 321 ? 23.638 4.560 -11.494 1.00 84.12 321 ALA A N 1
ATOM 2423 C CA . ALA A 1 321 ? 24.239 4.105 -12.745 1.00 84.12 321 ALA A CA 1
ATOM 2424 C C . ALA A 1 321 ? 25.720 4.493 -12.845 1.00 84.12 321 ALA A C 1
ATOM 2426 O O . ALA A 1 321 ? 26.559 3.643 -13.136 1.00 84.12 321 ALA A O 1
ATOM 2427 N N . MET A 1 322 ? 26.063 5.748 -12.540 1.00 84.56 322 MET A N 1
ATOM 2428 C CA . MET A 1 322 ? 27.451 6.221 -12.513 1.00 84.56 322 MET A CA 1
ATOM 2429 C C . MET A 1 322 ? 28.303 5.409 -11.537 1.00 84.56 322 MET A C 1
ATOM 2431 O O . MET A 1 322 ? 29.427 5.030 -11.854 1.00 84.56 322 MET A O 1
ATOM 2435 N N . ALA A 1 323 ? 27.756 5.101 -10.362 1.00 82.81 323 ALA A N 1
ATOM 2436 C CA . ALA A 1 323 ? 28.436 4.295 -9.358 1.00 82.81 323 ALA A CA 1
ATOM 2437 C C . ALA A 1 323 ? 28.692 2.865 -9.832 1.00 82.81 323 ALA A C 1
ATOM 2439 O O . ALA A 1 323 ? 29.796 2.344 -9.678 1.00 82.81 323 ALA A O 1
ATOM 2440 N N . ALA A 1 324 ? 27.674 2.243 -10.429 1.00 78.44 324 ALA A N 1
ATOM 2441 C CA . ALA A 1 324 ? 27.780 0.918 -11.018 1.00 78.44 324 ALA A CA 1
ATOM 2442 C C . ALA A 1 324 ? 28.869 0.892 -12.098 1.00 78.44 324 ALA A C 1
ATOM 2444 O O . ALA A 1 324 ? 29.766 0.048 -12.056 1.00 78.44 324 ALA A O 1
ATOM 2445 N N . LEU A 1 325 ? 28.843 1.871 -13.006 1.00 77.31 325 LEU A N 1
ATOM 2446 C CA . LEU A 1 325 ? 29.822 2.008 -14.079 1.00 77.31 325 LEU A CA 1
ATOM 2447 C C . LEU A 1 325 ? 31.238 2.233 -13.537 1.00 77.31 325 LEU A C 1
ATOM 2449 O O . LEU A 1 325 ? 32.166 1.569 -13.997 1.00 77.31 325 LEU A O 1
ATOM 2453 N N . ALA A 1 326 ? 31.413 3.074 -12.515 1.00 77.94 326 ALA A N 1
ATOM 2454 C CA . ALA A 1 326 ? 32.707 3.313 -11.875 1.00 77.94 326 ALA A CA 1
ATOM 2455 C C . ALA A 1 326 ? 33.303 2.033 -11.266 1.00 77.94 326 ALA A C 1
ATOM 2457 O O . ALA A 1 326 ? 34.492 1.760 -11.439 1.00 77.94 326 ALA A O 1
ATOM 2458 N N . VAL A 1 327 ? 32.476 1.199 -10.626 1.00 69.06 327 VAL A N 1
ATOM 2459 C CA . VAL A 1 327 ? 32.911 -0.100 -10.089 1.00 69.06 327 VAL A CA 1
ATOM 2460 C C . VAL A 1 327 ? 33.315 -1.060 -11.210 1.00 69.06 327 VAL A C 1
ATOM 2462 O O . VAL A 1 327 ? 34.326 -1.755 -11.096 1.00 69.06 327 VAL A O 1
ATOM 2465 N N . THR A 1 328 ? 32.575 -1.075 -12.321 1.00 68.31 328 THR A N 1
ATOM 2466 C CA . THR A 1 328 ? 32.932 -1.900 -13.490 1.00 68.31 328 THR A CA 1
ATOM 2467 C C . THR A 1 328 ? 34.140 -1.356 -14.271 1.00 68.31 328 THR A C 1
ATOM 2469 O O . THR A 1 328 ? 34.811 -2.111 -14.972 1.00 68.31 328 THR A O 1
ATOM 2472 N N . GLY A 1 329 ? 34.455 -0.065 -14.117 1.00 56.47 329 GLY A N 1
ATOM 2473 C CA . GLY A 1 329 ? 35.396 0.701 -14.938 1.00 56.47 329 GLY A CA 1
ATOM 2474 C C . GLY A 1 329 ? 36.847 0.788 -14.448 1.00 56.47 329 GLY A C 1
ATOM 2475 O O . GLY A 1 329 ? 37.661 1.401 -15.129 1.00 56.47 329 GLY A O 1
ATOM 2476 N N . VAL A 1 330 ? 37.230 0.161 -13.327 1.00 48.47 330 VAL A N 1
ATOM 2477 C CA . VAL A 1 330 ? 38.636 0.169 -12.842 1.00 48.47 330 VAL A CA 1
ATOM 2478 C C . VAL A 1 330 ? 39.471 -1.030 -13.330 1.00 48.47 330 VAL A C 1
ATOM 2480 O O . VAL A 1 330 ? 40.677 -1.089 -13.092 1.00 48.47 330 VAL A O 1
ATOM 2483 N N . ARG A 1 331 ? 38.922 -1.977 -14.102 1.00 44.50 331 ARG A N 1
ATOM 2484 C CA . ARG A 1 331 ? 39.760 -2.976 -14.800 1.00 44.50 331 ARG A CA 1
ATOM 2485 C C . ARG A 1 331 ? 39.285 -3.215 -16.222 1.00 44.50 331 ARG A C 1
ATOM 2487 O O . ARG A 1 331 ? 38.355 -3.977 -16.458 1.00 44.50 331 ARG A O 1
ATOM 2494 N N . GLY A 1 332 ? 39.997 -2.612 -17.172 1.00 40.41 332 GLY A N 1
ATOM 2495 C CA . GLY A 1 332 ? 39.880 -2.908 -18.594 1.00 40.41 332 GLY A CA 1
ATOM 2496 C C . GLY A 1 332 ? 40.109 -4.392 -18.882 1.00 40.41 332 GLY A C 1
ATOM 2497 O O . GLY A 1 332 ? 41.245 -4.832 -19.019 1.00 40.41 332 GLY A O 1
ATOM 2498 N N . ASN A 1 333 ? 39.025 -5.167 -18.941 1.00 42.94 333 ASN A N 1
ATOM 2499 C CA . ASN A 1 333 ? 38.885 -6.346 -19.791 1.00 42.94 333 ASN A CA 1
ATOM 2500 C C . ASN A 1 333 ? 37.410 -6.795 -19.808 1.00 42.94 333 ASN A C 1
ATOM 2502 O O . ASN A 1 333 ? 36.997 -7.696 -19.074 1.00 42.94 333 ASN A O 1
ATOM 2506 N N . LEU A 1 334 ? 36.608 -6.150 -20.660 1.00 44.84 334 LEU A N 1
ATOM 2507 C CA . LEU A 1 334 ? 35.165 -6.389 -20.835 1.00 44.84 334 LEU A CA 1
ATOM 2508 C C . LEU A 1 334 ? 34.805 -7.842 -21.226 1.00 44.84 334 LEU A C 1
ATOM 2510 O O . LEU A 1 334 ? 33.657 -8.243 -21.089 1.00 44.84 334 LEU A O 1
ATOM 2514 N N . GLY A 1 335 ? 35.776 -8.674 -21.622 1.00 43.72 335 GLY A N 1
ATOM 2515 C CA . GLY A 1 335 ? 35.548 -10.075 -22.000 1.00 43.72 335 GLY A CA 1
ATOM 2516 C C . GLY A 1 335 ? 35.366 -11.078 -20.847 1.00 43.72 335 GLY A C 1
ATOM 2517 O O . GLY A 1 335 ? 35.090 -12.244 -21.113 1.00 43.72 335 GLY A O 1
ATOM 2518 N N . ARG A 1 336 ? 35.539 -10.688 -19.571 1.00 41.25 336 ARG A N 1
ATOM 2519 C CA . ARG A 1 336 ? 35.436 -11.622 -18.418 1.00 41.25 336 ARG A CA 1
ATOM 2520 C C . ARG A 1 336 ? 34.329 -11.308 -17.405 1.00 41.25 336 ARG A C 1
ATOM 2522 O O . ARG A 1 336 ? 34.122 -12.108 -16.497 1.00 41.25 336 ARG A O 1
ATOM 2529 N N . ALA A 1 337 ? 33.602 -10.203 -17.561 1.00 42.09 337 ALA A N 1
ATOM 2530 C CA . ALA A 1 337 ? 32.568 -9.781 -16.610 1.00 42.09 337 ALA A CA 1
ATOM 2531 C C . ALA A 1 337 ? 31.287 -10.646 -16.645 1.00 42.09 337 ALA A C 1
ATOM 2533 O O . ALA A 1 337 ? 30.538 -10.667 -15.677 1.00 42.09 337 ALA A O 1
ATOM 2534 N N . ALA A 1 338 ? 31.075 -11.443 -17.697 1.00 41.94 338 ALA A N 1
ATOM 2535 C CA . ALA A 1 338 ? 29.875 -12.265 -17.887 1.00 41.94 338 ALA A CA 1
ATOM 2536 C C . ALA A 1 338 ? 29.796 -13.554 -17.025 1.00 41.94 338 ALA A C 1
ATOM 2538 O O . ALA A 1 338 ? 28.982 -14.425 -17.311 1.00 41.94 338 ALA A O 1
ATOM 2539 N N . LYS A 1 339 ? 30.647 -13.735 -15.999 1.00 41.47 339 LYS A N 1
ATOM 2540 C CA . LYS A 1 339 ? 30.699 -14.979 -15.188 1.00 41.47 339 LYS A CA 1
ATOM 2541 C C . LYS A 1 339 ? 30.420 -14.813 -13.687 1.00 41.47 339 LYS A C 1
ATOM 2543 O O . LYS A 1 339 ? 30.632 -15.760 -12.936 1.00 41.47 339 LYS A O 1
ATOM 2548 N N . ILE A 1 340 ? 29.952 -13.651 -13.230 1.00 45.25 340 ILE A N 1
ATOM 2549 C CA . ILE A 1 340 ? 29.693 -13.395 -11.794 1.00 45.25 340 ILE A CA 1
ATOM 2550 C C . ILE A 1 340 ? 28.216 -13.648 -11.405 1.00 45.25 340 ILE A C 1
ATOM 2552 O O . ILE A 1 340 ? 27.825 -13.443 -10.263 1.00 45.25 340 ILE A O 1
ATOM 2556 N N . ASP A 1 341 ? 27.393 -14.183 -12.308 1.00 41.66 341 ASP A N 1
ATOM 2557 C CA . ASP A 1 341 ? 25.932 -14.203 -12.122 1.00 41.66 341 ASP A CA 1
ATOM 2558 C C . ASP A 1 341 ? 25.376 -15.385 -11.290 1.00 41.66 341 ASP A C 1
ATOM 2560 O O . ASP A 1 341 ? 24.189 -15.441 -10.991 1.00 41.66 341 ASP A O 1
ATOM 2564 N N . SER A 1 342 ? 26.203 -16.356 -10.870 1.00 40.69 342 SER A N 1
ATOM 2565 C CA . SER A 1 342 ? 25.687 -17.645 -10.358 1.00 40.69 342 SER A CA 1
ATOM 2566 C C . SER A 1 342 ? 26.059 -18.037 -8.919 1.00 40.69 342 SER A C 1
ATOM 2568 O O . SER A 1 342 ? 25.902 -19.203 -8.563 1.00 40.69 342 SER A O 1
ATOM 2570 N N . ALA A 1 343 ? 26.552 -17.127 -8.070 1.00 37.09 343 ALA A N 1
ATOM 2571 C CA . ALA A 1 343 ? 27.006 -17.492 -6.713 1.00 37.09 343 ALA A CA 1
ATOM 2572 C C . ALA A 1 343 ? 26.541 -16.549 -5.592 1.00 37.09 343 ALA A C 1
ATOM 2574 O O . ALA A 1 343 ? 27.195 -16.473 -4.551 1.00 37.09 343 ALA A O 1
ATOM 2575 N N . ILE A 1 344 ? 25.445 -15.811 -5.786 1.00 39.34 344 ILE A N 1
ATOM 2576 C CA . ILE A 1 344 ? 24.990 -14.806 -4.817 1.00 39.34 344 ILE A CA 1
ATOM 2577 C C . ILE A 1 344 ? 23.556 -15.104 -4.391 1.00 39.34 344 ILE A C 1
ATOM 2579 O O . ILE A 1 344 ? 22.629 -15.086 -5.195 1.00 39.34 344 ILE A O 1
ATOM 2583 N N . THR A 1 345 ? 23.369 -15.355 -3.094 1.00 38.72 345 THR A N 1
ATOM 2584 C CA . THR A 1 345 ? 22.038 -15.384 -2.477 1.00 38.72 345 THR A CA 1
ATOM 2585 C C . THR A 1 345 ? 21.772 -14.016 -1.861 1.00 38.72 345 THR A C 1
ATOM 2587 O O . THR A 1 345 ? 22.436 -13.623 -0.900 1.00 38.72 345 THR A O 1
ATOM 2590 N N . VAL A 1 346 ? 20.815 -13.278 -2.428 1.00 40.91 346 VAL A N 1
ATOM 2591 C CA . VAL A 1 346 ? 20.354 -11.992 -1.888 1.00 40.91 346 VAL A CA 1
ATOM 2592 C C . VAL A 1 346 ? 19.237 -12.263 -0.887 1.00 40.91 346 VAL A C 1
ATOM 2594 O O . VAL A 1 346 ? 18.155 -12.720 -1.258 1.00 40.91 346 VAL A O 1
ATOM 2597 N N . ARG A 1 347 ? 19.473 -11.970 0.392 1.00 41.59 347 ARG A N 1
ATOM 2598 C CA . ARG A 1 347 ? 18.406 -11.912 1.394 1.00 41.59 347 ARG A CA 1
ATOM 2599 C C . ARG A 1 347 ? 17.954 -10.461 1.488 1.00 41.59 347 ARG A C 1
ATOM 2601 O O . ARG A 1 347 ? 18.739 -9.632 1.927 1.00 41.59 347 ARG A O 1
ATOM 2608 N N . LEU A 1 348 ? 16.737 -10.146 1.040 1.00 42.12 348 LEU A N 1
ATOM 2609 C CA . LEU A 1 348 ? 16.196 -8.784 1.122 1.00 42.12 348 LEU A CA 1
ATOM 2610 C C . LEU A 1 348 ? 16.083 -8.321 2.587 1.00 42.12 348 LEU A C 1
ATOM 2612 O O . LEU A 1 348 ? 15.844 -9.160 3.464 1.00 42.12 348 LEU A O 1
ATOM 2616 N N . PRO A 1 349 ? 16.227 -7.011 2.861 1.00 44.84 349 PRO A N 1
ATOM 2617 C CA . PRO A 1 349 ? 15.944 -6.456 4.175 1.00 44.84 349 PRO A CA 1
ATOM 2618 C C . PRO A 1 349 ? 14.517 -6.788 4.608 1.00 44.84 349 PRO A C 1
ATOM 2620 O O . PRO A 1 349 ? 13.589 -6.746 3.799 1.00 44.84 349 PRO A O 1
ATOM 2623 N N . GLN A 1 350 ? 14.340 -7.109 5.883 1.00 49.88 350 GLN A N 1
ATOM 2624 C CA . GLN A 1 350 ? 13.023 -7.364 6.460 1.00 49.88 350 GLN A CA 1
ATOM 2625 C C . GLN A 1 350 ? 12.695 -6.262 7.455 1.00 49.88 350 GLN A C 1
ATOM 2627 O O . GLN A 1 350 ? 13.539 -5.865 8.257 1.00 49.88 350 GLN A O 1
ATOM 2632 N N . LEU A 1 351 ? 11.461 -5.771 7.413 1.00 40.44 351 LEU A N 1
ATOM 2633 C CA . LEU A 1 351 ? 10.916 -4.946 8.479 1.00 40.44 351 LEU A CA 1
ATOM 2634 C C . LEU A 1 351 ? 10.771 -5.821 9.725 1.00 40.44 351 LEU A C 1
ATOM 2636 O O . LEU A 1 351 ? 9.945 -6.729 9.760 1.00 40.44 351 LEU A O 1
ATOM 2640 N N . ALA A 1 352 ? 11.595 -5.557 10.734 1.00 48.03 352 ALA A N 1
ATOM 2641 C CA . ALA A 1 352 ? 11.403 -6.086 12.071 1.00 48.03 352 ALA A CA 1
ATOM 2642 C C . ALA A 1 352 ? 11.122 -4.934 13.028 1.00 48.03 352 ALA A C 1
ATOM 2644 O O . ALA A 1 352 ? 11.428 -3.776 12.759 1.00 48.03 352 ALA A O 1
ATOM 2645 N N . MET A 1 353 ? 10.530 -5.244 14.167 1.00 49.94 353 MET A N 1
ATOM 2646 C CA . MET A 1 353 ? 10.345 -4.260 15.223 1.00 49.94 353 MET A CA 1
ATOM 2647 C C . MET A 1 353 ? 11.585 -4.339 16.107 1.00 49.94 353 MET A C 1
ATOM 2649 O O . MET A 1 353 ? 11.729 -5.316 16.838 1.00 49.94 353 MET A O 1
ATOM 2653 N N . ALA A 1 354 ? 12.509 -3.374 16.009 1.00 40.34 354 ALA A N 1
ATOM 2654 C CA . ALA A 1 354 ? 13.597 -3.310 16.984 1.00 40.34 354 ALA A CA 1
ATOM 2655 C C . ALA A 1 354 ? 13.226 -2.352 18.108 1.00 40.34 354 ALA A C 1
ATOM 2657 O O . ALA A 1 354 ? 12.771 -1.226 17.888 1.00 40.34 354 ALA A O 1
ATOM 2658 N N . GLU A 1 355 ? 13.462 -2.812 19.327 1.00 45.75 355 GLU A N 1
ATOM 2659 C CA . GLU A 1 355 ? 13.353 -2.000 20.525 1.00 45.75 355 GLU A CA 1
ATOM 2660 C C . GLU A 1 355 ? 14.425 -0.905 20.476 1.00 45.75 355 GLU A C 1
ATOM 2662 O O . GLU A 1 355 ? 15.626 -1.182 20.458 1.00 45.75 355 GLU A O 1
ATOM 2667 N N . SER A 1 356 ? 14.009 0.361 20.405 1.00 39.38 356 SER A N 1
ATOM 2668 C CA . SER A 1 356 ? 14.955 1.475 20.460 1.00 39.38 356 SER A CA 1
ATOM 2669 C C . SER A 1 356 ? 15.172 1.889 21.912 1.00 39.38 356 SER A C 1
ATOM 2671 O O . SER A 1 356 ? 14.239 2.376 22.551 1.00 39.38 356 SER A O 1
ATOM 2673 N N . VAL A 1 357 ? 16.400 1.747 22.414 1.00 39.94 357 VAL A N 1
ATOM 2674 C CA . VAL A 1 357 ? 16.828 2.293 23.710 1.00 39.94 357 VAL A CA 1
ATOM 2675 C C . VAL A 1 357 ? 17.468 3.660 23.464 1.00 39.94 357 VAL A C 1
ATOM 2677 O O . VAL A 1 357 ? 18.512 3.755 22.822 1.00 39.94 357 VAL A O 1
ATOM 2680 N N . SER A 1 358 ? 16.842 4.736 23.942 1.00 38.66 358 SER A N 1
ATOM 2681 C CA . SER A 1 358 ? 17.458 6.072 23.928 1.00 38.66 358 SER A CA 1
ATOM 2682 C C . SER A 1 358 ? 18.380 6.269 25.139 1.00 38.66 358 SER A C 1
ATOM 2684 O O . SER A 1 358 ? 18.215 5.609 26.167 1.00 38.66 358 SER A O 1
ATOM 2686 N N . SER A 1 359 ? 19.327 7.213 25.058 1.00 38.50 359 SER A N 1
ATOM 2687 C CA . SER A 1 359 ? 20.309 7.541 26.114 1.00 38.50 359 SER A CA 1
ATOM 2688 C C . SER A 1 359 ? 19.704 8.056 27.437 1.00 38.50 359 SER A C 1
ATOM 2690 O O . SER A 1 359 ? 20.444 8.369 28.366 1.00 38.50 359 SER A O 1
ATOM 2692 N N . GLY A 1 360 ? 18.371 8.098 27.549 1.00 41.03 360 GLY A N 1
ATOM 2693 C CA . GLY A 1 360 ? 17.612 8.362 28.775 1.00 41.03 360 GLY A CA 1
ATOM 2694 C C . GLY A 1 360 ? 16.875 7.145 29.356 1.00 41.03 360 GLY A C 1
ATOM 2695 O O . GLY A 1 360 ? 16.078 7.309 30.276 1.00 41.03 360 GLY A O 1
ATOM 2696 N N . GLY A 1 361 ? 17.092 5.931 28.832 1.00 36.44 361 GLY A N 1
ATOM 2697 C CA . GLY A 1 361 ? 16.529 4.688 29.380 1.00 36.44 361 GLY A CA 1
ATOM 2698 C C . GLY A 1 361 ? 15.043 4.443 29.088 1.00 36.44 361 GLY A C 1
ATOM 2699 O O . GLY A 1 361 ? 14.445 3.562 29.701 1.00 36.44 361 GLY A O 1
ATOM 2700 N N . THR A 1 362 ? 14.442 5.202 28.170 1.00 32.16 362 THR A N 1
ATOM 2701 C CA . THR A 1 362 ? 13.072 4.988 27.674 1.00 32.16 362 THR A CA 1
ATOM 2702 C C . THR A 1 362 ? 13.108 4.120 26.418 1.00 32.16 362 THR A C 1
ATOM 2704 O O . THR A 1 362 ? 13.807 4.459 25.456 1.00 32.16 362 THR A O 1
ATOM 2707 N N . ILE A 1 363 ? 12.357 3.014 26.439 1.00 38.31 363 ILE A N 1
ATOM 2708 C CA . ILE A 1 363 ? 12.135 2.133 25.289 1.00 38.31 363 ILE A CA 1
ATOM 2709 C C . ILE A 1 363 ? 10.848 2.603 24.628 1.00 38.31 363 ILE A C 1
ATOM 2711 O O . ILE A 1 363 ? 9.755 2.415 25.153 1.00 38.31 363 ILE A O 1
ATOM 2715 N N . GLY A 1 364 ? 11.002 3.323 23.523 1.00 41.53 364 GLY A N 1
ATOM 2716 C CA . GLY A 1 364 ? 9.873 3.708 22.691 1.00 41.53 364 GLY A CA 1
ATOM 2717 C C . GLY A 1 364 ? 9.374 2.513 21.892 1.00 41.53 364 GLY A C 1
ATOM 2718 O O . GLY A 1 364 ? 10.160 1.612 21.586 1.00 41.53 364 GLY A O 1
ATOM 2719 N N . LEU A 1 365 ? 8.084 2.567 21.544 1.00 37.09 365 LEU A N 1
ATOM 2720 C CA . LEU A 1 365 ? 7.448 1.876 20.426 1.00 37.09 365 LEU A CA 1
ATOM 2721 C C . LEU A 1 365 ? 8.495 1.344 19.455 1.00 37.09 365 LEU A C 1
ATOM 2723 O O . LEU A 1 365 ? 9.180 2.159 18.827 1.00 37.09 365 LEU A O 1
ATOM 2727 N N . GLY A 1 366 ? 8.645 0.012 19.405 1.00 40.62 366 GLY A N 1
ATOM 2728 C CA . GLY A 1 366 ? 9.638 -0.648 18.568 1.00 40.62 366 GLY A CA 1
ATOM 2729 C C . GLY A 1 366 ? 9.581 -0.004 17.199 1.00 40.62 366 GLY A C 1
ATOM 2730 O O . GLY A 1 366 ? 8.569 -0.098 16.502 1.00 40.62 366 GLY A O 1
ATOM 2731 N N . ARG A 1 367 ? 10.607 0.777 16.864 1.00 38.56 367 ARG A N 1
ATOM 2732 C CA . ARG A 1 367 ? 10.598 1.448 15.575 1.00 38.56 367 ARG A CA 1
ATOM 2733 C C . ARG A 1 367 ? 10.692 0.318 14.560 1.00 38.56 367 ARG A C 1
ATOM 2735 O O . ARG A 1 367 ? 11.434 -0.638 14.814 1.00 38.56 367 ARG A O 1
ATOM 2742 N N . PRO A 1 368 ? 9.952 0.384 13.444 1.00 39.50 368 PRO A N 1
ATOM 2743 C CA . PRO A 1 368 ? 10.273 -0.464 12.316 1.00 39.50 368 PRO A CA 1
ATOM 2744 C C . PRO A 1 368 ? 11.762 -0.259 12.032 1.00 39.50 368 PRO A C 1
ATOM 2746 O O . PRO A 1 368 ? 12.214 0.819 11.642 1.00 39.50 368 PRO A O 1
ATOM 2749 N N . VAL A 1 369 ? 12.546 -1.272 12.361 1.00 39.22 369 VAL A N 1
ATOM 2750 C CA . VAL A 1 369 ? 13.965 -1.326 12.100 1.00 39.22 369 VAL A CA 1
ATOM 2751 C C . VAL A 1 369 ? 14.117 -2.406 11.068 1.00 39.22 369 VAL A C 1
ATOM 2753 O O . VAL A 1 369 ? 13.851 -3.589 11.271 1.00 39.22 369 VAL A O 1
ATOM 2756 N N . LEU A 1 370 ? 14.528 -1.938 9.908 1.00 41.78 370 LEU A N 1
ATOM 2757 C CA . LEU A 1 370 ? 14.980 -2.791 8.845 1.00 41.78 370 LEU A CA 1
ATOM 2758 C C . LEU A 1 370 ? 16.143 -3.630 9.360 1.00 41.78 370 LEU A C 1
ATOM 2760 O O . LEU A 1 370 ? 17.216 -3.098 9.638 1.00 41.78 370 LEU A O 1
ATOM 2764 N N . ILE A 1 371 ? 15.919 -4.939 9.476 1.00 49.88 371 ILE A N 1
ATOM 2765 C CA . ILE A 1 371 ? 17.009 -5.904 9.519 1.00 49.88 371 ILE A CA 1
ATOM 2766 C C . ILE A 1 371 ? 17.645 -5.824 8.135 1.00 49.88 371 ILE A C 1
ATOM 2768 O O . ILE A 1 371 ? 16.963 -6.147 7.155 1.00 49.88 371 ILE A O 1
ATOM 2772 N N . PRO A 1 372 ? 18.903 -5.362 8.023 1.00 40.31 372 PRO A N 1
ATOM 2773 C CA . PRO A 1 372 ? 19.565 -5.259 6.738 1.00 40.31 372 PRO A CA 1
ATOM 2774 C C . PRO A 1 372 ? 19.565 -6.620 6.054 1.00 40.31 372 PRO A C 1
ATOM 2776 O O . PRO A 1 372 ? 19.803 -7.654 6.682 1.00 40.31 372 PRO A O 1
ATOM 2779 N N . GLY A 1 373 ? 19.294 -6.610 4.755 1.00 43.94 373 GLY A N 1
ATOM 2780 C CA . GLY A 1 373 ? 19.498 -7.783 3.932 1.00 43.94 373 GLY A CA 1
ATOM 2781 C C . GLY A 1 373 ? 20.953 -8.250 3.999 1.00 43.94 373 GLY A C 1
ATOM 2782 O O . GLY A 1 373 ? 21.856 -7.458 4.265 1.00 43.94 373 GLY A O 1
ATOM 2783 N N . SER A 1 374 ? 21.197 -9.533 3.756 1.00 44.31 374 SER A N 1
ATOM 2784 C CA . SER A 1 374 ? 22.551 -10.086 3.705 1.00 44.31 374 SER A CA 1
ATOM 2785 C C . SER A 1 374 ? 22.865 -10.601 2.308 1.00 44.31 374 SER A C 1
ATOM 2787 O O . SER A 1 374 ? 22.041 -11.280 1.692 1.00 44.31 374 SER A O 1
ATOM 2789 N N . LEU A 1 375 ? 24.082 -10.324 1.849 1.00 36.53 375 LEU A N 1
ATOM 2790 C CA . LEU A 1 375 ? 24.671 -10.906 0.649 1.00 36.53 375 LEU A CA 1
ATOM 2791 C C . LEU A 1 375 ? 25.616 -12.025 1.088 1.00 36.53 375 LEU A C 1
ATOM 2793 O O . LEU A 1 375 ? 26.664 -11.753 1.671 1.00 36.53 375 LEU A O 1
ATOM 2797 N N . THR A 1 376 ? 25.250 -13.280 0.831 1.00 36.94 376 THR A N 1
ATOM 2798 C CA . THR A 1 376 ? 26.180 -14.407 0.982 1.00 36.94 376 THR A CA 1
ATOM 2799 C C . THR A 1 376 ? 26.635 -14.862 -0.394 1.00 36.94 376 THR A C 1
ATOM 2801 O O . THR A 1 376 ? 25.822 -15.260 -1.231 1.00 36.94 376 THR A O 1
ATOM 2804 N N . THR A 1 377 ? 27.947 -14.780 -0.624 1.00 36.84 377 THR A N 1
ATOM 2805 C CA . THR A 1 377 ? 28.607 -15.341 -1.806 1.00 36.84 377 THR A CA 1
ATOM 2806 C C . THR A 1 377 ? 29.059 -16.761 -1.473 1.00 36.84 377 THR A C 1
ATOM 2808 O O . THR A 1 377 ? 29.686 -16.996 -0.438 1.00 36.84 377 THR A O 1
ATOM 2811 N N . THR A 1 378 ? 28.717 -17.729 -2.316 1.00 38.50 378 THR A N 1
ATOM 2812 C CA . THR A 1 378 ? 29.217 -19.104 -2.204 1.00 38.50 378 THR A CA 1
ATOM 2813 C C . THR A 1 378 ? 30.452 -19.254 -3.085 1.00 38.50 378 THR A C 1
ATOM 2815 O O . THR A 1 378 ? 30.383 -19.818 -4.174 1.00 38.50 378 THR A O 1
ATOM 2818 N N . GLY A 1 379 ? 31.588 -18.711 -2.645 1.00 42.03 379 GLY A N 1
ATOM 2819 C CA . GLY A 1 379 ? 32.871 -18.908 -3.321 1.00 42.03 379 GLY A CA 1
ATOM 2820 C C . GLY A 1 379 ? 34.053 -18.315 -2.546 1.00 42.03 379 GLY A C 1
ATOM 2821 O O . GLY A 1 379 ? 33.901 -17.268 -1.916 1.00 42.03 379 GLY A O 1
ATOM 2822 N N . PRO A 1 380 ? 35.239 -18.955 -2.562 1.00 34.97 380 PRO A N 1
ATOM 2823 C CA . PRO A 1 380 ? 36.410 -18.438 -1.869 1.00 34.97 380 PRO A CA 1
ATOM 2824 C C . PRO A 1 380 ? 36.890 -17.148 -2.542 1.00 34.97 380 PRO A C 1
ATOM 2826 O O . PRO A 1 380 ? 37.434 -17.163 -3.647 1.00 34.97 380 PRO A O 1
ATOM 2829 N N . VAL A 1 381 ? 36.722 -16.020 -1.855 1.00 34.72 381 VAL A N 1
ATOM 2830 C CA . VAL A 1 381 ? 37.406 -14.775 -2.206 1.00 34.72 381 VAL A CA 1
ATOM 2831 C C . VAL A 1 381 ? 38.847 -14.904 -1.715 1.00 34.72 381 VAL A C 1
ATOM 2833 O O . VAL A 1 381 ? 39.138 -14.720 -0.536 1.00 34.72 381 VAL A O 1
ATOM 2836 N N . LEU A 1 382 ? 39.758 -15.264 -2.620 1.00 31.02 382 LEU A N 1
ATOM 2837 C CA . LEU A 1 382 ? 41.199 -15.231 -2.371 1.00 31.02 382 LEU A CA 1
ATOM 2838 C C . LEU A 1 382 ? 41.674 -13.773 -2.318 1.00 31.02 382 LEU A C 1
ATOM 2840 O O . LEU A 1 382 ? 42.196 -13.234 -3.294 1.00 31.02 382 LEU A O 1
ATOM 2844 N N . THR A 1 383 ? 41.525 -13.125 -1.166 1.00 32.00 383 THR A N 1
ATOM 2845 C CA . THR A 1 383 ? 42.363 -11.974 -0.832 1.00 32.00 383 THR A CA 1
ATOM 2846 C C . THR A 1 383 ? 43.727 -12.509 -0.411 1.00 32.00 383 THR A C 1
ATOM 2848 O O . THR A 1 383 ? 43.896 -13.074 0.665 1.00 32.00 383 THR A O 1
ATOM 2851 N N . ARG A 1 384 ? 44.728 -12.379 -1.287 1.00 27.20 384 ARG A N 1
ATOM 2852 C CA . ARG A 1 384 ? 46.130 -12.562 -0.890 1.00 27.20 384 ARG A CA 1
ATOM 2853 C C . ARG A 1 384 ? 46.491 -11.445 0.099 1.00 27.20 384 ARG A C 1
ATOM 2855 O O . ARG A 1 384 ? 46.451 -10.287 -0.317 1.00 27.20 384 ARG A O 1
ATOM 2862 N N . PRO A 1 385 ? 46.868 -11.740 1.354 1.00 34.44 385 PRO A N 1
ATOM 2863 C CA . PRO A 1 385 ? 47.476 -10.743 2.213 1.00 34.44 385 PRO A CA 1
ATOM 2864 C C . PRO A 1 385 ? 48.947 -10.597 1.823 1.00 34.44 385 PRO A C 1
ATOM 2866 O O . PRO A 1 385 ? 49.679 -11.578 1.681 1.00 34.44 385 PRO A O 1
ATOM 2869 N N . THR A 1 386 ? 49.380 -9.359 1.641 1.00 33.16 386 THR A N 1
ATOM 2870 C CA . THR A 1 386 ? 50.788 -8.988 1.537 1.00 33.16 386 THR A CA 1
ATOM 2871 C C . THR A 1 386 ? 51.476 -9.211 2.889 1.00 33.16 386 THR A C 1
ATOM 2873 O O . THR A 1 386 ? 50.991 -8.775 3.931 1.00 33.16 386 THR A O 1
ATOM 2876 N N . LEU A 1 387 ? 52.605 -9.922 2.864 1.00 37.97 387 LEU A N 1
ATOM 2877 C CA . LEU A 1 387 ? 53.492 -10.203 3.996 1.00 37.97 387 LEU A CA 1
ATOM 2878 C C . LEU A 1 387 ? 54.272 -8.952 4.438 1.00 37.97 387 LEU A C 1
ATOM 2880 O O . LEU A 1 387 ? 54.955 -8.363 3.608 1.00 37.97 387 LEU A O 1
ATOM 2884 N N . MET A 1 388 ? 54.237 -8.619 5.738 1.00 35.06 388 MET A N 1
ATOM 2885 C CA . MET A 1 388 ? 55.402 -8.414 6.633 1.00 35.06 388 MET A CA 1
ATOM 2886 C C . MET A 1 388 ? 55.001 -7.686 7.935 1.00 35.06 388 MET A C 1
ATOM 2888 O O . MET A 1 388 ? 54.667 -6.509 7.914 1.00 35.06 388 MET A O 1
ATOM 2892 N N . SER A 1 389 ? 55.088 -8.366 9.083 1.00 33.28 389 SER A N 1
ATOM 2893 C CA . SER A 1 389 ? 56.068 -8.113 10.163 1.00 33.28 389 SER A CA 1
ATOM 2894 C C . SER A 1 389 ? 55.619 -8.817 11.457 1.00 33.28 389 SER A C 1
ATOM 2896 O O . SER A 1 389 ? 54.447 -8.792 11.827 1.00 33.28 389 SER A O 1
ATOM 2898 N N . ALA A 1 390 ? 56.564 -9.496 12.102 1.00 37.56 390 ALA A N 1
ATOM 2899 C CA . ALA A 1 390 ? 56.441 -10.195 13.380 1.00 37.56 390 ALA A CA 1
ATOM 2900 C C . ALA A 1 390 ? 57.111 -9.319 14.473 1.00 37.56 390 ALA A C 1
ATOM 2902 O O . ALA A 1 390 ? 58.015 -8.560 14.143 1.00 37.56 390 ALA A O 1
ATOM 2903 N N . ILE A 1 391 ? 56.682 -9.264 15.742 1.00 36.91 391 ILE A N 1
ATOM 2904 C CA . ILE A 1 391 ? 57.072 -10.124 16.886 1.00 36.91 391 ILE A CA 1
ATOM 2905 C C . ILE A 1 391 ? 56.575 -9.411 18.169 1.00 36.91 391 ILE A C 1
ATOM 2907 O O . ILE A 1 391 ? 56.707 -8.192 18.255 1.00 36.91 391 ILE A O 1
ATOM 2911 N N . GLY A 1 392 ? 56.119 -10.156 19.194 1.00 32.91 392 GLY A N 1
ATOM 2912 C CA . GLY A 1 392 ? 56.166 -9.689 20.596 1.00 32.91 392 GLY A CA 1
ATOM 2913 C C . GLY A 1 392 ? 55.157 -10.295 21.594 1.00 32.91 392 GLY A C 1
ATOM 2914 O O . GLY A 1 392 ? 54.053 -9.785 21.700 1.00 32.91 392 GLY A O 1
ATOM 2915 N N . SER A 1 393 ? 55.577 -11.358 22.311 1.00 35.28 393 SER A N 1
ATOM 2916 C CA . SER A 1 393 ? 55.364 -11.731 23.746 1.00 35.28 393 SER A CA 1
ATOM 2917 C C . SER A 1 393 ? 54.148 -11.162 24.527 1.00 35.28 393 SER A C 1
ATOM 2919 O O . SER A 1 393 ? 53.916 -9.968 24.490 1.00 35.28 393 SER A O 1
ATOM 2921 N N . GLY A 1 394 ? 53.367 -11.847 25.379 1.00 35.44 394 GLY A N 1
ATOM 2922 C CA . GLY A 1 394 ? 53.525 -13.074 26.175 1.00 35.44 394 GLY A CA 1
ATOM 2923 C C . GLY A 1 394 ? 53.072 -12.818 27.640 1.00 35.44 394 GLY A C 1
ATOM 2924 O O . GLY A 1 394 ? 53.628 -11.940 28.285 1.00 35.44 394 GLY A O 1
ATOM 2925 N N . GLY A 1 395 ? 52.104 -13.592 28.172 1.00 39.50 395 GLY A N 1
ATOM 2926 C CA . GLY A 1 395 ? 51.865 -13.787 29.626 1.00 39.50 395 GLY A CA 1
ATOM 2927 C C . GLY A 1 395 ? 50.664 -13.078 30.298 1.00 39.50 395 GLY A C 1
ATOM 2928 O O . GLY A 1 395 ? 50.667 -11.867 30.456 1.00 39.50 395 GLY A O 1
ATOM 2929 N N . GLY A 1 396 ? 49.680 -13.854 30.795 1.00 38.62 396 GLY A N 1
ATOM 2930 C CA . GLY A 1 396 ? 48.646 -13.398 31.752 1.00 38.62 396 GLY A CA 1
ATOM 2931 C C . GLY A 1 396 ? 47.242 -13.977 31.509 1.00 38.62 396 GLY A C 1
ATOM 2932 O O . GLY A 1 396 ? 46.444 -13.367 30.808 1.00 38.62 396 GLY A O 1
ATOM 2933 N N . LYS A 1 397 ? 46.915 -15.163 32.056 1.00 47.22 397 LYS A N 1
ATOM 2934 C CA . LYS A 1 397 ? 45.625 -15.858 31.797 1.00 47.22 397 LYS A CA 1
ATOM 2935 C C . LYS A 1 397 ? 44.744 -16.171 33.022 1.00 47.22 397 LYS A C 1
ATOM 2937 O O . LYS A 1 397 ? 43.712 -16.807 32.838 1.00 47.22 397 LYS A O 1
ATOM 2942 N N . SER A 1 398 ? 45.065 -15.730 34.243 1.00 51.88 398 SER A N 1
ATOM 2943 C CA . SER A 1 398 ? 44.265 -16.096 35.435 1.00 51.88 398 SER A CA 1
ATOM 2944 C C . SER A 1 398 ? 43.395 -14.988 36.050 1.00 51.88 398 SER A C 1
ATOM 2946 O O . SER A 1 398 ? 42.395 -15.333 36.671 1.00 51.88 398 SER A O 1
ATOM 2948 N N . SER A 1 399 ? 43.660 -13.688 35.844 1.00 52.75 399 SER A N 1
ATOM 2949 C CA . SER A 1 399 ? 42.763 -12.620 36.349 1.00 52.75 399 SER A CA 1
ATOM 2950 C C . SER A 1 399 ? 41.562 -12.353 35.431 1.00 52.75 399 SER A C 1
ATOM 2952 O O . SER A 1 399 ? 40.474 -12.026 35.901 1.00 52.75 399 SER A O 1
ATOM 2954 N N . ALA A 1 400 ? 41.722 -12.592 34.125 1.00 56.09 400 ALA A N 1
ATOM 2955 C CA . ALA A 1 400 ? 40.704 -12.291 33.120 1.00 56.09 400 ALA A CA 1
ATOM 2956 C C . ALA A 1 400 ? 39.418 -13.123 33.271 1.00 56.09 400 ALA A C 1
ATOM 2958 O O . ALA A 1 400 ? 38.344 -12.675 32.879 1.00 56.09 400 ALA A O 1
ATOM 2959 N N . LYS A 1 401 ? 39.498 -14.332 33.848 1.00 56.84 401 LYS A N 1
ATOM 2960 C CA . LYS A 1 401 ? 38.324 -15.204 34.012 1.00 56.84 401 LYS A CA 1
ATOM 2961 C C . LYS A 1 401 ? 37.390 -14.716 35.126 1.00 56.84 401 LYS A C 1
ATOM 2963 O O . LYS A 1 401 ? 36.178 -14.728 34.942 1.00 56.84 401 LYS A O 1
ATOM 2968 N N . ALA A 1 402 ? 37.946 -14.235 36.239 1.00 57.88 402 ALA A N 1
ATOM 2969 C CA . ALA A 1 402 ? 37.159 -13.719 37.359 1.00 57.88 402 ALA A CA 1
ATOM 2970 C C . ALA A 1 402 ? 36.500 -12.368 37.022 1.00 57.88 402 ALA A C 1
ATOM 2972 O O . ALA A 1 402 ? 35.330 -12.150 37.335 1.00 57.88 402 ALA A O 1
ATOM 2973 N N . GLU A 1 403 ? 37.211 -11.490 36.305 1.00 57.75 403 GLU A N 1
ATOM 2974 C CA . GLU A 1 403 ? 36.635 -10.236 35.799 1.00 57.75 403 GLU A CA 1
ATOM 2975 C C . GLU A 1 403 ? 35.553 -10.483 34.737 1.00 57.75 403 GLU A C 1
ATOM 2977 O O . GLU A 1 403 ? 34.532 -9.793 34.726 1.00 57.75 403 GLU A O 1
ATOM 2982 N N . ALA A 1 404 ? 35.719 -11.504 33.887 1.00 62.88 404 ALA A N 1
ATOM 2983 C CA . ALA A 1 404 ? 34.711 -11.879 32.897 1.00 62.88 404 ALA A CA 1
ATOM 2984 C C . ALA A 1 404 ? 33.418 -12.410 33.539 1.00 62.88 404 ALA A C 1
ATOM 2986 O O . ALA A 1 404 ? 32.327 -12.066 33.082 1.00 62.88 404 ALA A O 1
ATOM 2987 N N . GLU A 1 405 ? 33.512 -13.203 34.610 1.00 63.50 405 GLU A N 1
ATOM 2988 C CA . GLU A 1 405 ? 32.338 -13.732 35.319 1.00 63.50 405 GLU A CA 1
ATOM 2989 C C . GLU A 1 405 ? 31.593 -12.636 36.102 1.00 63.50 405 GLU A C 1
ATOM 2991 O O . GLU A 1 405 ? 30.363 -12.563 36.033 1.00 63.50 405 GLU A O 1
ATOM 2996 N N . ALA A 1 406 ? 32.310 -11.711 36.751 1.00 66.12 406 ALA A N 1
ATOM 2997 C CA . ALA A 1 406 ? 31.702 -10.558 37.422 1.00 66.12 406 ALA A CA 1
ATOM 2998 C C . ALA A 1 406 ? 31.028 -9.591 36.428 1.00 66.12 406 ALA A C 1
ATOM 3000 O O . ALA A 1 406 ? 29.912 -9.115 36.665 1.00 66.12 406 ALA A O 1
ATOM 3001 N N . ALA A 1 407 ? 31.658 -9.348 35.273 1.00 64.56 407 ALA A N 1
ATOM 3002 C CA . ALA A 1 407 ? 31.069 -8.553 34.198 1.00 64.56 407 ALA A CA 1
ATOM 3003 C C . ALA A 1 407 ? 29.837 -9.236 33.580 1.00 64.56 407 ALA A C 1
ATOM 3005 O O . ALA A 1 407 ? 28.865 -8.560 33.238 1.00 64.56 407 ALA A O 1
ATOM 3006 N N . ALA A 1 408 ? 29.838 -10.568 33.464 1.00 67.38 408 ALA A N 1
ATOM 3007 C CA . ALA A 1 408 ? 28.696 -11.333 32.967 1.00 67.38 408 ALA A CA 1
ATOM 3008 C C . ALA A 1 408 ? 27.510 -11.317 33.945 1.00 67.38 408 ALA A C 1
ATOM 3010 O O . ALA A 1 408 ? 26.369 -11.161 33.511 1.00 67.38 408 ALA A O 1
ATOM 3011 N N . ALA A 1 409 ? 27.762 -11.420 35.254 1.00 68.69 409 ALA A N 1
ATOM 3012 C CA . ALA A 1 409 ? 26.723 -11.325 36.280 1.00 68.69 409 ALA A CA 1
ATOM 3013 C C . ALA A 1 409 ? 26.082 -9.929 36.318 1.00 68.69 409 ALA A C 1
ATOM 3015 O O . ALA A 1 409 ? 24.857 -9.811 36.337 1.00 68.69 409 ALA A O 1
ATOM 3016 N N . LYS A 1 410 ? 26.898 -8.870 36.222 1.00 78.00 410 LYS A N 1
ATOM 3017 C CA . LYS A 1 410 ? 26.411 -7.488 36.120 1.00 78.00 410 LYS A CA 1
ATOM 3018 C C . LYS A 1 410 ? 25.563 -7.275 34.861 1.00 78.00 410 LYS A C 1
ATOM 3020 O O . LYS A 1 410 ? 24.464 -6.741 34.958 1.00 78.00 410 LYS A O 1
ATOM 3025 N N . LYS A 1 411 ? 26.017 -7.776 33.705 1.00 72.06 411 LYS A N 1
ATOM 3026 C CA . LYS A 1 411 ? 25.249 -7.720 32.449 1.00 72.06 411 LYS A CA 1
ATOM 3027 C C . LYS A 1 411 ? 23.927 -8.485 32.523 1.00 72.06 411 LYS A C 1
ATOM 3029 O O . LYS A 1 411 ? 22.949 -8.034 31.940 1.00 72.06 411 LYS A O 1
ATOM 3034 N N . ARG A 1 412 ? 23.871 -9.620 33.231 1.00 73.38 412 ARG A N 1
ATOM 3035 C CA . ARG A 1 412 ? 22.620 -10.372 33.443 1.00 73.38 412 ARG A CA 1
ATOM 3036 C C . ARG A 1 412 ? 21.635 -9.605 34.321 1.00 73.38 412 ARG A C 1
ATOM 3038 O O . ARG A 1 412 ? 20.476 -9.505 33.944 1.00 73.38 412 ARG A O 1
ATOM 3045 N N . ALA A 1 413 ? 22.099 -9.009 35.419 1.00 70.19 413 ALA A N 1
ATOM 3046 C CA . ALA A 1 413 ? 21.254 -8.179 36.278 1.00 70.19 413 ALA A CA 1
ATOM 3047 C C . ALA A 1 413 ? 20.743 -6.918 35.550 1.00 70.19 413 ALA A C 1
ATOM 3049 O O . ALA A 1 413 ? 19.582 -6.543 35.691 1.00 70.19 413 ALA A O 1
ATOM 3050 N N . GLU A 1 414 ? 21.585 -6.289 34.723 1.00 67.69 414 GLU A N 1
ATOM 3051 C CA . GLU A 1 414 ? 21.191 -5.157 33.871 1.00 67.69 414 GLU A CA 1
ATOM 3052 C C . GLU A 1 414 ? 20.186 -5.576 32.784 1.00 67.69 414 GLU A C 1
ATOM 3054 O O . GLU A 1 414 ? 19.234 -4.842 32.522 1.00 67.69 414 GLU A O 1
ATOM 3059 N N . ALA A 1 415 ? 20.347 -6.766 32.196 1.00 56.62 415 ALA A N 1
ATOM 3060 C CA . ALA A 1 415 ? 19.416 -7.317 31.213 1.00 56.62 415 ALA A CA 1
ATOM 3061 C C . ALA A 1 415 ? 18.057 -7.693 31.829 1.00 56.62 415 ALA A C 1
ATOM 3063 O O . ALA A 1 415 ? 17.022 -7.403 31.237 1.00 56.62 415 ALA A O 1
ATOM 3064 N N . GLU A 1 416 ? 18.038 -8.280 33.027 1.00 64.44 416 GLU A N 1
ATOM 3065 C CA . GLU A 1 416 ? 16.806 -8.628 33.750 1.00 64.44 416 GLU A CA 1
ATOM 3066 C C . GLU A 1 416 ? 16.048 -7.369 34.211 1.00 64.44 416 GLU A C 1
ATOM 3068 O O . GLU A 1 416 ? 14.828 -7.270 34.063 1.00 64.44 416 GLU A O 1
ATOM 3073 N N . ALA A 1 417 ? 16.773 -6.339 34.663 1.00 55.88 417 ALA A N 1
ATOM 3074 C CA . ALA A 1 417 ? 16.194 -5.035 34.979 1.00 55.88 417 ALA A CA 1
ATOM 3075 C C . ALA A 1 417 ? 15.664 -4.296 33.733 1.00 55.88 417 ALA A C 1
ATOM 3077 O O . ALA A 1 417 ? 14.649 -3.602 33.818 1.00 55.88 417 ALA A O 1
ATOM 3078 N N . ALA A 1 418 ? 16.325 -4.437 32.578 1.00 53.53 418 ALA A N 1
ATOM 3079 C CA . ALA A 1 418 ? 15.840 -3.902 31.307 1.00 53.53 418 ALA A CA 1
ATOM 3080 C C . ALA A 1 418 ? 14.580 -4.642 30.828 1.00 53.53 418 ALA A C 1
ATOM 3082 O O . ALA A 1 418 ? 13.612 -3.989 30.447 1.00 53.53 418 ALA A O 1
ATOM 3083 N N . ALA A 1 419 ? 14.544 -5.974 30.939 1.00 49.53 419 ALA A N 1
ATOM 3084 C CA . ALA A 1 419 ? 13.392 -6.797 30.567 1.00 49.53 419 ALA A CA 1
ATOM 3085 C C . ALA A 1 419 ? 12.132 -6.455 31.385 1.00 49.53 419 ALA A C 1
ATOM 3087 O O . ALA A 1 419 ? 11.052 -6.299 30.815 1.00 49.53 419 ALA A O 1
ATOM 3088 N N . ASN A 1 420 ? 12.265 -6.231 32.698 1.00 54.94 420 ASN A N 1
ATOM 3089 C CA . ASN A 1 420 ? 11.139 -5.793 33.533 1.00 54.94 420 ASN A CA 1
ATOM 3090 C C . ASN A 1 420 ? 10.605 -4.401 33.133 1.00 54.94 420 ASN A C 1
ATOM 3092 O O . ASN A 1 420 ? 9.399 -4.172 33.177 1.00 54.94 420 ASN A O 1
ATOM 3096 N N . LYS A 1 421 ? 11.472 -3.484 32.678 1.00 50.16 421 LYS A N 1
ATOM 3097 C CA . LYS A 1 421 ? 11.059 -2.158 32.172 1.00 50.16 421 LYS A CA 1
ATOM 3098 C C . LYS A 1 421 ? 10.385 -2.214 30.796 1.00 50.16 421 LYS A C 1
ATOM 3100 O O . LYS A 1 421 ? 9.483 -1.416 30.530 1.00 50.16 421 LYS A O 1
ATOM 3105 N N . VAL A 1 422 ? 10.807 -3.141 29.928 1.00 48.78 422 VAL A N 1
ATOM 3106 C CA . VAL A 1 422 ? 10.147 -3.421 28.638 1.00 48.78 422 VAL A CA 1
ATOM 3107 C C . VAL A 1 422 ? 8.713 -3.893 28.877 1.00 48.78 422 VAL A C 1
ATOM 3109 O O . VAL A 1 422 ? 7.788 -3.362 28.264 1.00 48.78 422 VAL A O 1
ATOM 3112 N N . ALA A 1 423 ? 8.520 -4.832 29.811 1.00 50.12 423 ALA A N 1
ATOM 3113 C CA . ALA A 1 423 ? 7.206 -5.385 30.138 1.00 50.12 423 ALA A CA 1
ATOM 3114 C C . ALA A 1 423 ? 6.221 -4.308 30.634 1.00 50.12 423 ALA A C 1
ATOM 3116 O O . ALA A 1 423 ? 5.086 -4.245 30.166 1.00 50.12 423 ALA A O 1
ATOM 3117 N N . GLU A 1 424 ? 6.673 -3.401 31.507 1.00 50.41 424 GLU A N 1
ATOM 3118 C CA . GLU A 1 424 ? 5.852 -2.295 32.022 1.00 50.41 424 GLU A CA 1
ATOM 3119 C C . GLU A 1 424 ? 5.469 -1.277 30.924 1.00 50.41 424 GLU A C 1
ATOM 3121 O O . GLU A 1 424 ? 4.348 -0.768 30.896 1.00 50.41 424 GLU A O 1
ATOM 3126 N N . SER A 1 425 ? 6.373 -1.010 29.974 1.00 51.50 425 SER A N 1
ATOM 3127 C CA . SER A 1 425 ? 6.145 -0.053 28.877 1.00 51.50 425 SER A CA 1
ATOM 3128 C C . SER A 1 425 ? 5.187 -0.599 27.810 1.00 51.50 425 SER A C 1
ATOM 3130 O O . SER A 1 425 ? 4.317 0.128 27.325 1.00 51.50 425 SER A O 1
ATOM 3132 N N . ALA A 1 426 ? 5.299 -1.891 27.487 1.00 53.53 426 ALA A N 1
ATOM 3133 C CA . ALA A 1 426 ? 4.388 -2.582 26.576 1.00 53.53 426 ALA A CA 1
ATOM 3134 C C . ALA A 1 426 ? 2.950 -2.635 27.126 1.00 53.53 426 ALA A C 1
ATOM 3136 O O . ALA A 1 426 ? 1.985 -2.512 26.366 1.00 53.53 426 ALA A O 1
ATOM 3137 N N . ASP A 1 427 ? 2.793 -2.747 28.448 1.00 51.88 427 ASP A N 1
ATOM 3138 C CA . ASP A 1 427 ? 1.487 -2.701 29.105 1.00 51.88 427 ASP A CA 1
ATOM 3139 C C . ASP A 1 427 ? 0.820 -1.327 28.994 1.00 51.88 427 ASP A C 1
ATOM 3141 O O . ASP A 1 427 ? -0.367 -1.252 28.677 1.00 51.88 427 ASP A O 1
ATOM 3145 N N . ILE A 1 428 ? 1.576 -0.239 29.162 1.00 49.06 428 ILE A N 1
ATOM 3146 C CA . ILE A 1 428 ? 1.066 1.134 29.001 1.00 49.06 428 ILE A CA 1
ATOM 3147 C C . ILE A 1 428 ? 0.634 1.387 27.555 1.00 49.06 428 ILE A C 1
ATOM 3149 O O . ILE A 1 428 ? -0.435 1.946 27.315 1.00 49.06 428 ILE A O 1
ATOM 3153 N N . GLU A 1 429 ? 1.425 0.945 26.579 1.00 51.47 429 GLU A N 1
ATOM 3154 C CA . GLU A 1 429 ? 1.104 1.140 25.166 1.00 51.47 429 GLU A CA 1
ATOM 3155 C C . GLU A 1 429 ? -0.132 0.337 24.735 1.00 51.47 429 GLU A C 1
ATOM 3157 O O . GLU A 1 429 ? -0.989 0.833 24.001 1.00 51.47 429 GLU A O 1
ATOM 3162 N N . ARG A 1 430 ? -0.279 -0.884 25.258 1.00 56.56 430 ARG A N 1
ATOM 3163 C CA . ARG A 1 430 ? -1.492 -1.693 25.099 1.00 56.56 430 ARG A CA 1
ATOM 3164 C C . ARG A 1 430 ? -2.718 -1.005 25.710 1.00 56.56 430 ARG A C 1
ATOM 3166 O O . ARG A 1 430 ? -3.791 -1.051 25.112 1.00 56.56 430 ARG A O 1
ATOM 3173 N N . ILE A 1 431 ? -2.566 -0.338 26.858 1.00 51.69 431 ILE A N 1
ATOM 3174 C CA . ILE A 1 431 ? -3.648 0.420 27.510 1.00 51.69 431 ILE A CA 1
ATOM 3175 C C . ILE A 1 431 ? -3.985 1.715 26.748 1.00 51.69 431 ILE A C 1
ATOM 3177 O O . ILE A 1 431 ? -5.138 2.128 26.736 1.00 51.69 431 ILE A O 1
ATOM 3181 N N . LEU A 1 432 ? -3.026 2.339 26.063 1.00 54.22 432 LEU A N 1
ATOM 3182 C CA . LEU A 1 432 ? -3.293 3.513 25.220 1.00 54.22 432 LEU A CA 1
ATOM 3183 C C . LEU A 1 432 ? -3.923 3.152 23.866 1.00 54.22 432 LEU A C 1
ATOM 3185 O O . LEU A 1 432 ? -4.594 3.985 23.260 1.00 54.22 432 LEU A O 1
ATOM 3189 N N . ARG A 1 433 ? -3.702 1.923 23.382 1.00 53.94 433 ARG A N 1
ATOM 3190 C CA . ARG A 1 433 ? -4.289 1.401 22.136 1.00 53.94 433 ARG A CA 1
ATOM 3191 C C . ARG A 1 433 ? -5.683 0.804 22.314 1.00 53.94 433 ARG A C 1
ATOM 3193 O O . ARG A 1 433 ? -6.418 0.730 21.332 1.00 53.94 433 ARG A O 1
ATOM 3200 N N . ARG A 1 434 ? -6.046 0.343 23.517 1.00 70.94 434 ARG A N 1
ATOM 3201 C CA . ARG A 1 434 ? -7.423 -0.095 23.787 1.00 70.94 434 ARG A CA 1
ATOM 3202 C C . ARG A 1 434 ? -8.342 1.122 23.847 1.00 70.94 434 ARG A C 1
ATOM 3204 O O . ARG A 1 434 ? -7.931 2.193 24.287 1.00 70.94 434 ARG A O 1
ATOM 3211 N N . ALA A 1 435 ? -9.593 0.942 23.434 1.00 60.38 435 ALA A N 1
ATOM 3212 C CA . ALA A 1 435 ? -10.615 1.938 23.707 1.00 60.38 435 ALA A CA 1
ATOM 3213 C C . ALA A 1 435 ? -10.693 2.149 25.233 1.00 60.38 435 ALA A C 1
ATOM 3215 O O . ALA A 1 435 ? -10.783 1.153 25.963 1.00 60.38 435 ALA A O 1
ATOM 3216 N N . PRO A 1 436 ? -10.594 3.398 25.724 1.00 76.88 436 PRO A N 1
ATOM 3217 C CA . PRO A 1 436 ? -10.752 3.663 27.143 1.00 76.88 436 PRO A CA 1
ATOM 3218 C C . PRO A 1 436 ? -12.165 3.263 27.564 1.00 76.88 436 PRO A C 1
ATOM 3220 O O . PRO A 1 436 ? -13.128 3.557 26.852 1.00 76.88 436 PRO A O 1
ATOM 3223 N N . ASP A 1 437 ? -12.299 2.612 28.720 1.00 84.38 437 ASP A N 1
ATOM 3224 C CA . ASP A 1 437 ? -13.629 2.370 29.282 1.00 84.38 437 ASP A CA 1
ATOM 3225 C C . ASP A 1 437 ? -14.329 3.702 29.631 1.00 84.38 437 ASP A C 1
ATOM 3227 O O . ASP A 1 437 ? -13.724 4.780 29.608 1.00 84.38 437 ASP A O 1
ATOM 3231 N N . ALA A 1 438 ? -15.632 3.662 29.922 1.00 87.06 438 ALA A N 1
ATOM 3232 C CA . ALA A 1 438 ? -16.410 4.879 30.172 1.00 87.06 438 ALA A CA 1
ATOM 3233 C C . ALA A 1 438 ? -15.830 5.747 31.312 1.00 87.06 438 ALA A C 1
ATOM 3235 O O . ALA A 1 438 ? -15.953 6.977 31.284 1.00 87.06 438 ALA A O 1
ATOM 3236 N N . ASP A 1 439 ? -15.172 5.133 32.299 1.00 91.12 439 ASP A N 1
ATOM 3237 C CA . ASP A 1 439 ? -14.566 5.838 33.425 1.00 91.12 439 ASP A CA 1
ATOM 3238 C C . ASP A 1 439 ? -13.209 6.443 33.053 1.00 91.12 439 ASP A C 1
ATOM 3240 O O . ASP A 1 439 ? -12.937 7.595 33.406 1.00 91.12 439 ASP A O 1
ATOM 3244 N N . GLU A 1 440 ? -12.394 5.729 32.276 1.00 90.00 440 GLU A N 1
ATOM 3245 C CA . GLU A 1 440 ? -11.167 6.253 31.668 1.00 90.00 440 GLU A CA 1
ATOM 3246 C C . GLU A 1 440 ? -11.465 7.434 30.735 1.00 90.00 440 GLU A C 1
ATOM 3248 O O . GLU A 1 440 ? -10.856 8.498 30.858 1.00 90.00 440 GLU A O 1
ATOM 3253 N N . ALA A 1 441 ? -12.465 7.307 29.860 1.00 87.62 441 ALA A N 1
ATOM 3254 C CA . ALA A 1 441 ? -12.880 8.376 28.955 1.00 87.62 441 ALA A CA 1
ATOM 3255 C C . ALA A 1 441 ? -13.321 9.635 29.724 1.00 87.62 441 ALA A C 1
ATOM 3257 O O . ALA A 1 441 ? -12.967 10.759 29.351 1.00 87.62 441 ALA A O 1
ATOM 3258 N N . ALA A 1 442 ? -14.043 9.459 30.836 1.00 90.19 442 ALA A N 1
ATOM 3259 C CA . ALA A 1 442 ? -14.429 10.560 31.714 1.00 90.19 442 ALA A CA 1
ATOM 3260 C C . ALA A 1 442 ? -13.213 11.230 32.380 1.00 90.19 442 ALA A C 1
ATOM 3262 O O . ALA A 1 442 ? -13.174 12.457 32.479 1.00 90.19 442 ALA A O 1
ATOM 3263 N N . LEU A 1 443 ? -12.214 10.450 32.807 1.00 93.06 443 LEU A N 1
ATOM 3264 C CA . LEU A 1 443 ? -10.973 10.959 33.400 1.00 93.06 443 LEU A CA 1
ATOM 3265 C C . LEU A 1 443 ? -10.102 11.733 32.394 1.00 93.06 443 LEU A C 1
ATOM 3267 O O . LEU A 1 443 ? -9.449 12.711 32.772 1.00 93.06 443 LEU A O 1
ATOM 3271 N N . PHE A 1 444 ? -10.098 11.313 31.127 1.00 93.81 444 PHE A N 1
ATOM 3272 C CA . PHE A 1 444 ? -9.244 11.876 30.073 1.00 93.81 444 PHE A CA 1
ATOM 3273 C C . PHE A 1 444 ? -9.859 13.077 29.345 1.00 93.81 444 PHE A C 1
ATOM 3275 O O . PHE A 1 444 ? -9.153 13.804 28.641 1.00 93.81 444 PHE A O 1
ATOM 3282 N N . LYS A 1 445 ? -11.161 13.328 29.517 1.00 90.06 445 LYS A N 1
ATOM 3283 C CA . LYS A 1 445 ? -11.872 14.419 28.842 1.00 90.06 445 LYS A CA 1
ATOM 3284 C C . LYS A 1 445 ? -11.208 15.779 29.108 1.00 90.06 445 LYS A C 1
ATOM 3286 O O . LYS A 1 445 ? -11.132 16.241 30.242 1.00 90.06 445 LYS A O 1
ATOM 3291 N N . GLY A 1 446 ? -10.760 16.438 28.036 1.00 89.12 446 GLY A N 1
ATOM 3292 C CA . GLY A 1 446 ? -10.134 17.768 28.085 1.00 89.12 446 GLY A CA 1
ATOM 3293 C C . GLY A 1 446 ? -8.661 17.791 28.519 1.00 89.12 446 GLY A C 1
ATOM 3294 O O . GLY A 1 446 ? -8.100 18.876 28.661 1.00 89.12 446 GLY A O 1
ATOM 3295 N N . ARG A 1 447 ? -8.024 16.628 28.720 1.00 93.00 447 ARG A N 1
ATOM 3296 C CA . ARG A 1 447 ? -6.600 16.507 29.081 1.00 93.00 447 ARG A CA 1
ATOM 3297 C C . ARG A 1 447 ? -5.695 16.516 27.851 1.00 93.00 447 ARG A C 1
ATOM 3299 O O . ARG A 1 447 ? -6.096 16.122 26.756 1.00 93.00 447 ARG A O 1
ATOM 3306 N N . LYS A 1 448 ? -4.438 16.924 28.032 1.00 92.00 448 LYS A N 1
ATOM 3307 C CA . LYS A 1 448 ? -3.395 16.801 26.999 1.00 92.00 448 LYS A CA 1
ATOM 3308 C C . LYS A 1 448 ? -2.906 15.355 26.906 1.00 92.00 448 LYS A C 1
ATOM 3310 O O . LYS A 1 448 ? -2.886 14.647 27.905 1.00 92.00 448 LYS A O 1
ATOM 3315 N N . VAL A 1 449 ? -2.395 14.950 25.741 1.00 79.75 449 VAL A N 1
ATOM 3316 C CA . VAL A 1 449 ? -1.867 13.586 25.511 1.00 79.75 449 VAL A CA 1
ATOM 3317 C C . VAL A 1 449 ? -0.851 13.165 26.582 1.00 79.75 449 VAL A C 1
ATOM 3319 O O . VAL A 1 449 ? -1.002 12.105 27.173 1.00 79.75 449 VAL A O 1
ATOM 3322 N N . ARG A 1 450 ? 0.103 14.039 26.931 1.00 84.25 450 ARG A N 1
ATOM 3323 C CA . ARG A 1 450 ? 1.096 13.763 27.989 1.00 84.25 450 ARG A CA 1
ATOM 3324 C C . ARG A 1 450 ? 0.477 13.517 29.369 1.00 84.25 450 ARG A C 1
ATOM 3326 O O . ARG A 1 450 ? 1.015 12.752 30.157 1.00 84.25 450 ARG A O 1
ATOM 3333 N N . GLU A 1 451 ? -0.630 14.188 29.679 1.00 92.38 451 GLU A N 1
ATOM 3334 C CA . GLU A 1 451 ? -1.344 13.986 30.942 1.00 92.38 451 GLU A CA 1
ATOM 3335 C C . GLU A 1 451 ? -2.085 12.650 30.931 1.00 92.38 451 GLU A C 1
ATOM 3337 O O . GLU A 1 451 ? -2.071 11.948 31.933 1.00 92.38 451 GLU A O 1
ATOM 3342 N N . ILE A 1 452 ? -2.680 12.275 29.796 1.00 89.56 452 ILE A N 1
ATOM 3343 C CA . ILE A 1 452 ? -3.363 10.986 29.620 1.00 89.56 452 ILE A CA 1
ATOM 3344 C C . ILE A 1 452 ? -2.370 9.829 29.776 1.00 89.56 452 ILE A C 1
ATOM 3346 O O . ILE A 1 452 ? -2.631 8.909 30.547 1.00 89.56 452 ILE A O 1
ATOM 3350 N N . GLU A 1 453 ? -1.210 9.905 29.115 1.00 85.69 453 GLU A N 1
ATOM 3351 C CA . GLU A 1 453 ? -0.128 8.917 29.243 1.00 85.69 453 GLU A CA 1
ATOM 3352 C C . GLU A 1 453 ? 0.291 8.725 30.709 1.00 85.69 453 GLU A C 1
ATOM 3354 O O . GLU A 1 453 ? 0.435 7.603 31.198 1.00 85.69 453 GLU A O 1
ATOM 3359 N N . GLU A 1 454 ? 0.436 9.827 31.445 1.00 94.38 454 GLU A N 1
ATOM 3360 C CA . GLU A 1 454 ? 0.783 9.781 32.860 1.00 94.38 454 GLU A CA 1
ATOM 3361 C C . GLU A 1 454 ? -0.344 9.200 33.723 1.00 94.38 454 GLU A C 1
ATOM 3363 O O . GLU A 1 454 ? -0.070 8.388 34.610 1.00 94.38 454 GLU A O 1
ATOM 3368 N N . MET A 1 455 ? -1.600 9.581 33.466 1.00 95.88 455 MET A N 1
ATOM 3369 C CA . MET A 1 455 ? -2.759 9.043 34.178 1.00 95.88 455 MET A CA 1
ATOM 3370 C C . MET A 1 455 ? -2.872 7.534 33.981 1.00 95.88 455 MET A C 1
ATOM 3372 O O . MET A 1 455 ? -3.039 6.828 34.969 1.00 95.88 455 MET A O 1
ATOM 3376 N N . VAL A 1 456 ? -2.717 7.031 32.754 1.00 92.06 456 VAL A N 1
ATOM 3377 C CA . VAL A 1 456 ? -2.739 5.590 32.450 1.00 92.06 456 VAL A CA 1
ATOM 3378 C C . VAL A 1 456 ? -1.687 4.843 33.266 1.00 92.06 456 VAL A C 1
ATOM 3380 O O . VAL A 1 456 ? -2.011 3.875 33.959 1.00 92.06 456 VAL A O 1
ATOM 3383 N N . ARG A 1 457 ? -0.440 5.332 33.255 1.00 93.44 457 ARG A N 1
ATOM 3384 C CA . ARG A 1 457 ? 0.649 4.739 34.043 1.00 93.44 457 ARG A CA 1
ATOM 3385 C C . ARG A 1 457 ? 0.312 4.710 35.533 1.00 93.44 457 ARG A C 1
ATOM 3387 O O . ARG A 1 457 ? 0.504 3.693 36.192 1.00 93.44 457 ARG A O 1
ATOM 3394 N N . LEU A 1 458 ? -0.190 5.820 36.074 1.00 95.81 458 LEU A N 1
ATOM 3395 C CA . LEU A 1 458 ? -0.509 5.911 37.496 1.00 95.81 458 LEU A CA 1
ATOM 3396 C C . LEU A 1 458 ? -1.702 5.021 37.865 1.00 95.81 458 LEU A C 1
ATOM 3398 O O . LEU A 1 458 ? -1.605 4.313 38.861 1.00 95.81 458 LEU A O 1
ATOM 3402 N N . ILE A 1 459 ? -2.772 4.981 37.063 1.00 95.62 459 ILE A N 1
ATOM 3403 C CA . ILE A 1 459 ? -3.954 4.118 37.266 1.00 95.62 459 ILE A CA 1
ATOM 3404 C C . ILE A 1 459 ? -3.565 2.633 37.278 1.00 95.62 459 ILE A C 1
ATOM 3406 O O . ILE A 1 459 ? -4.133 1.868 38.054 1.00 95.62 459 ILE A O 1
ATOM 3410 N N . GLY A 1 460 ? -2.553 2.216 36.508 1.00 93.50 460 GLY A N 1
ATOM 3411 C CA . GLY A 1 460 ? -2.040 0.838 36.530 1.00 93.50 460 GLY A CA 1
ATOM 3412 C C . GLY A 1 460 ? -1.576 0.357 37.916 1.00 93.50 460 GLY A C 1
ATOM 3413 O O . GLY A 1 460 ? -1.637 -0.839 38.218 1.00 93.50 460 GLY A O 1
ATOM 3414 N N . THR A 1 461 ? -1.189 1.288 38.795 1.00 95.44 461 THR A N 1
ATOM 3415 C CA . THR A 1 461 ? -0.790 1.002 40.185 1.00 95.44 461 THR A CA 1
ATOM 3416 C C . THR A 1 461 ? -1.971 0.89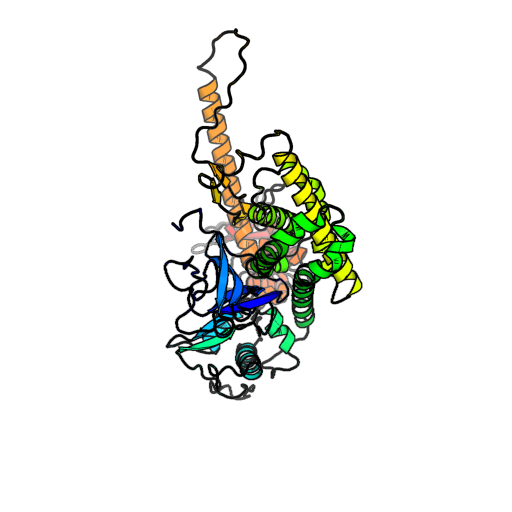8 41.158 1.00 95.44 461 THR A C 1
ATOM 3418 O O . THR A 1 461 ? -1.766 0.588 42.333 1.00 95.44 461 THR A O 1
ATOM 3421 N N . TRP A 1 462 ? -3.204 1.125 40.693 1.00 96.25 462 TRP A N 1
ATOM 3422 C CA . TRP A 1 462 ? -4.418 1.108 41.510 1.00 96.25 462 TRP A CA 1
ATOM 3423 C C . TRP A 1 462 ? -5.146 -0.232 41.451 1.00 96.25 462 TRP A C 1
ATOM 3425 O O . TRP A 1 462 ? -5.174 -0.930 40.433 1.00 96.25 462 TRP A O 1
ATOM 3435 N N . ALA A 1 463 ? -5.762 -0.590 42.572 1.00 94.06 463 ALA A N 1
ATOM 3436 C CA . ALA A 1 463 ? -6.652 -1.730 42.688 1.00 94.06 463 ALA A CA 1
ATOM 3437 C C . ALA A 1 463 ? -8.088 -1.324 42.326 1.00 94.06 463 ALA A C 1
ATOM 3439 O O . ALA A 1 463 ? -8.566 -0.258 42.718 1.00 94.06 463 ALA A O 1
ATOM 3440 N N . LYS A 1 464 ? -8.804 -2.206 41.615 1.00 92.69 464 LYS A N 1
ATOM 3441 C CA . LYS A 1 464 ? -10.237 -2.014 41.335 1.00 92.69 464 LYS A CA 1
ATOM 3442 C C . LYS A 1 464 ? -11.111 -2.246 42.571 1.00 92.69 464 LYS A C 1
ATOM 3444 O O . LYS A 1 464 ? -12.106 -1.561 42.752 1.00 92.69 464 LYS A O 1
ATOM 3449 N N . ARG A 1 465 ? -10.736 -3.197 43.440 1.00 89.06 465 ARG A N 1
ATOM 3450 C CA . ARG A 1 465 ? -11.518 -3.620 44.617 1.00 89.06 465 ARG A CA 1
ATOM 3451 C C . ARG A 1 465 ? -12.970 -3.974 44.260 1.00 89.06 465 ARG A C 1
ATOM 3453 O O . ARG A 1 465 ? -13.188 -4.874 43.456 1.00 89.06 465 ARG A O 1
ATOM 3460 N N . THR A 1 466 ? -13.934 -3.295 44.879 1.00 91.44 466 THR A N 1
ATOM 3461 C CA . THR A 1 466 ? -15.379 -3.449 44.667 1.00 91.44 466 THR A CA 1
ATOM 3462 C C . THR A 1 466 ? -15.899 -2.614 43.497 1.00 91.44 466 THR A C 1
ATOM 3464 O O . THR A 1 466 ? -17.093 -2.647 43.231 1.00 91.44 466 THR A O 1
ATOM 3467 N N . TYR A 1 467 ? -15.037 -1.835 42.839 1.00 92.50 467 TYR A N 1
ATOM 3468 C CA . TYR A 1 467 ? -15.385 -1.059 41.655 1.00 92.50 467 TYR A CA 1
ATOM 3469 C C . TYR A 1 467 ? -15.179 -1.891 40.384 1.00 92.50 467 TYR A C 1
ATOM 3471 O O . TYR A 1 467 ? -14.361 -2.818 40.347 1.00 92.50 467 TYR A O 1
ATOM 3479 N N . ASP A 1 468 ? -15.882 -1.508 39.320 1.00 91.25 468 ASP A N 1
ATOM 3480 C CA . ASP A 1 468 ? -15.826 -2.199 38.027 1.00 91.25 468 ASP A CA 1
ATOM 3481 C C . ASP A 1 468 ? -14.441 -2.098 37.371 1.00 91.25 468 ASP A C 1
ATOM 3483 O O . ASP A 1 468 ? -13.968 -3.049 36.744 1.00 91.25 468 ASP A O 1
ATOM 3487 N N . SER A 1 469 ? -13.742 -0.976 37.582 1.00 94.19 469 SER A N 1
ATOM 3488 C CA . SER A 1 469 ? -12.391 -0.735 37.073 1.00 94.19 469 SER A CA 1
ATOM 3489 C C . SER A 1 469 ? -11.539 0.105 38.043 1.00 94.19 469 SER A C 1
ATOM 3491 O O . SER A 1 469 ? -12.070 0.804 38.914 1.00 94.19 469 SER A O 1
ATOM 3493 N N . PRO A 1 470 ? -10.197 0.085 37.911 1.00 95.69 470 PRO A N 1
ATOM 3494 C CA . PRO A 1 470 ? -9.327 1.011 38.639 1.00 95.69 470 PRO A CA 1
ATOM 3495 C C . PRO A 1 470 ? -9.634 2.485 38.326 1.00 95.69 470 PRO A C 1
ATOM 3497 O O . PRO A 1 470 ? -9.541 3.330 39.213 1.00 95.69 470 PRO A O 1
ATOM 3500 N N . ALA A 1 471 ? -10.047 2.799 37.094 1.00 96.00 471 ALA A N 1
ATOM 3501 C CA . ALA A 1 471 ? -10.443 4.149 36.701 1.00 96.00 471 ALA A CA 1
ATOM 3502 C C . ALA A 1 471 ? -11.718 4.608 37.426 1.00 96.00 471 ALA A C 1
ATOM 3504 O O . ALA A 1 471 ? -11.758 5.740 37.915 1.00 96.00 471 ALA A O 1
ATOM 3505 N N . HIS A 1 472 ? -12.709 3.720 37.588 1.00 96.19 472 HIS A N 1
ATOM 3506 C CA . HIS A 1 472 ? -13.896 3.978 38.409 1.00 96.19 472 HIS A CA 1
ATOM 3507 C C . HIS A 1 472 ? -13.493 4.293 39.860 1.00 96.19 472 HIS A C 1
ATOM 3509 O O . HIS A 1 472 ? -13.873 5.340 40.390 1.00 96.19 472 HIS A O 1
ATOM 3515 N N . SER A 1 473 ? -12.649 3.451 40.469 1.00 95.69 473 SER A N 1
ATOM 3516 C CA . SER A 1 473 ? -12.127 3.650 41.833 1.00 95.69 473 SER A CA 1
ATOM 3517 C C . SER A 1 473 ? -11.437 5.013 41.997 1.00 95.69 473 SER A C 1
ATOM 3519 O O . SER A 1 473 ? -11.757 5.787 42.905 1.00 95.69 473 SER A O 1
ATOM 3521 N N . VAL A 1 474 ? -10.541 5.365 41.069 1.00 97.00 474 VAL A N 1
ATOM 3522 C CA . VAL A 1 474 ? -9.831 6.653 41.072 1.00 97.00 474 VAL A CA 1
ATOM 3523 C C . VAL A 1 474 ? -10.801 7.822 40.931 1.00 97.00 474 VAL A C 1
ATOM 3525 O O . VAL A 1 474 ? -10.700 8.783 41.696 1.00 97.00 474 VAL A O 1
ATOM 3528 N N . ARG A 1 475 ? -11.748 7.755 39.986 1.00 96.06 475 ARG A N 1
ATOM 3529 C CA . ARG A 1 475 ? -12.719 8.829 39.739 1.00 96.06 475 ARG A CA 1
ATOM 3530 C C . ARG A 1 475 ? -13.611 9.070 40.955 1.00 96.06 475 ARG A C 1
ATOM 3532 O O . ARG A 1 475 ? -13.776 10.221 41.358 1.00 96.06 475 ARG A O 1
ATOM 3539 N N . ASP A 1 476 ? -14.160 8.011 41.545 1.00 96.00 476 ASP A N 1
ATOM 3540 C CA . ASP A 1 476 ? -15.029 8.107 42.723 1.00 96.00 476 ASP A CA 1
ATOM 3541 C C . ASP A 1 476 ? -14.261 8.641 43.941 1.00 96.00 476 ASP A C 1
ATOM 3543 O O . ASP A 1 476 ? -14.688 9.616 44.565 1.00 96.00 476 ASP A O 1
ATOM 3547 N N . HIS A 1 477 ? -13.082 8.090 44.244 1.00 95.50 477 HIS A N 1
ATOM 3548 C CA . HIS A 1 477 ? -12.293 8.552 45.384 1.00 95.50 477 HIS A CA 1
ATOM 3549 C C . HIS A 1 477 ? -11.774 9.986 45.221 1.00 95.50 477 HIS A C 1
ATOM 3551 O O . HIS A 1 477 ? -11.857 10.765 46.176 1.00 95.50 477 HIS A O 1
ATOM 3557 N N . ALA A 1 478 ? -11.278 10.358 44.036 1.00 96.12 478 ALA A N 1
ATOM 3558 C CA . ALA A 1 478 ? -10.869 11.732 43.752 1.00 96.12 478 ALA A CA 1
ATOM 3559 C C . ALA A 1 478 ? -12.063 12.693 43.869 1.00 96.12 478 ALA A C 1
ATOM 3561 O O . ALA A 1 478 ? -11.939 13.747 44.492 1.00 96.12 478 ALA A O 1
ATOM 3562 N N . GLY A 1 479 ? -13.236 12.295 43.359 1.00 94.94 479 GLY A N 1
ATOM 3563 C CA . GLY A 1 479 ? -14.477 13.065 43.433 1.00 94.94 479 GLY A CA 1
ATOM 3564 C C . GLY A 1 479 ? -14.950 13.311 44.867 1.00 94.94 479 GLY A C 1
ATOM 3565 O O . GLY A 1 479 ? -15.133 14.464 45.261 1.00 94.94 479 GLY A O 1
ATOM 3566 N N . ARG A 1 480 ? -15.064 12.257 45.690 1.00 93.50 480 ARG A N 1
ATOM 3567 C CA . ARG A 1 480 ? -15.465 12.373 47.111 1.00 93.50 480 ARG A CA 1
ATOM 3568 C C . ARG A 1 480 ? -14.525 13.276 47.908 1.00 93.50 480 ARG A C 1
ATOM 3570 O O . ARG A 1 480 ? -14.969 13.997 48.798 1.00 93.50 480 ARG A O 1
ATOM 3577 N N . LYS A 1 481 ? -13.234 13.258 47.569 1.00 92.81 481 LYS A N 1
ATOM 3578 C CA . LYS A 1 481 ? -12.185 14.056 48.223 1.00 92.81 481 LYS A CA 1
ATOM 3579 C C . LYS A 1 481 ? -11.964 15.421 47.563 1.00 92.81 481 LYS A C 1
ATOM 3581 O O . LYS A 1 481 ? -11.111 16.175 48.022 1.00 92.81 481 LYS A O 1
ATOM 3586 N N . ARG A 1 482 ? -12.727 15.752 46.511 1.00 94.44 482 ARG A N 1
ATOM 3587 C CA . ARG A 1 482 ? -12.630 16.998 45.729 1.00 94.44 482 ARG A CA 1
ATOM 3588 C C . ARG A 1 482 ? -11.218 17.277 45.196 1.00 94.44 482 ARG A C 1
ATOM 3590 O O . ARG A 1 482 ? -10.775 18.423 45.151 1.00 94.44 482 ARG A O 1
ATOM 3597 N N . PHE A 1 483 ? -10.507 16.229 44.788 1.00 94.44 483 PHE A N 1
ATOM 3598 C CA . PHE A 1 483 ? -9.221 16.349 44.109 1.00 94.44 483 PHE A CA 1
ATOM 3599 C C . PHE A 1 483 ? -9.390 16.317 42.590 1.00 94.44 483 PHE A C 1
ATOM 3601 O O . PHE A 1 483 ? -10.201 15.568 42.050 1.00 94.44 483 PHE A O 1
ATOM 3608 N N . ASP A 1 484 ? -8.534 17.066 41.894 1.00 97.12 484 ASP A N 1
ATOM 3609 C CA . ASP A 1 484 ? -8.251 16.794 40.487 1.00 97.12 484 ASP A CA 1
ATOM 3610 C C . ASP A 1 484 ? -7.685 15.362 40.347 1.00 97.12 484 ASP A C 1
ATOM 3612 O O . ASP A 1 484 ? -6.730 15.036 41.060 1.00 97.12 484 ASP A O 1
ATOM 3616 N N . PRO A 1 485 ? -8.223 14.509 39.454 1.00 97.25 485 PRO A N 1
ATOM 3617 C CA . PRO A 1 485 ? -7.799 13.113 39.366 1.00 97.25 485 PRO A CA 1
ATOM 3618 C C . PRO A 1 485 ? -6.308 12.902 39.079 1.00 97.25 485 PRO A C 1
ATOM 3620 O O . PRO A 1 485 ? -5.693 12.029 39.685 1.00 97.25 485 PRO A O 1
ATOM 3623 N N . LEU A 1 486 ? -5.685 13.707 38.211 1.00 97.38 486 LEU A N 1
ATOM 3624 C CA . LEU A 1 486 ? -4.251 13.570 37.934 1.00 97.38 486 LEU A CA 1
ATOM 3625 C C . LEU A 1 486 ? -3.416 14.007 39.145 1.00 97.38 486 LEU A C 1
ATOM 3627 O O . LEU A 1 486 ? -2.457 13.332 39.522 1.00 97.38 486 LEU A O 1
ATOM 3631 N N . LYS A 1 487 ? -3.803 15.099 39.812 1.00 97.62 487 LYS A N 1
ATOM 3632 C CA . LYS A 1 487 ? -3.159 15.522 41.067 1.00 97.62 487 LYS A CA 1
ATOM 3633 C C . LYS A 1 487 ? -3.303 14.463 42.165 1.00 97.62 487 LYS A C 1
ATOM 3635 O O . LYS A 1 487 ? -2.344 14.226 42.896 1.00 97.62 487 LYS A O 1
ATOM 3640 N N . TYR A 1 488 ? -4.471 13.832 42.268 1.00 97.44 488 TYR A N 1
ATOM 3641 C CA . TYR A 1 488 ? -4.754 12.746 43.207 1.00 97.44 488 TYR A CA 1
ATOM 3642 C C . TYR A 1 488 ? -3.829 11.546 42.977 1.00 97.44 488 TYR A C 1
ATOM 3644 O O . TYR A 1 488 ? -3.162 11.088 43.904 1.00 97.44 488 TYR A O 1
ATOM 3652 N N . LEU A 1 489 ? -3.723 11.103 41.722 1.00 97.56 489 LEU A N 1
ATOM 3653 C CA . LEU A 1 489 ? -2.843 10.014 41.301 1.00 97.56 489 LEU A CA 1
ATOM 3654 C C . LEU A 1 489 ? -1.365 10.308 41.607 1.00 97.56 489 LEU A C 1
ATOM 3656 O O . LEU A 1 489 ? -0.683 9.468 42.194 1.00 97.56 489 LEU A O 1
ATOM 3660 N N . ARG A 1 490 ? -0.874 11.509 41.261 1.00 98.00 490 ARG A N 1
ATOM 3661 C CA . ARG A 1 490 ? 0.516 11.925 41.535 1.00 98.00 490 ARG A CA 1
ATOM 3662 C C . ARG A 1 490 ? 0.823 11.914 43.029 1.00 98.00 490 ARG A C 1
ATOM 3664 O O . ARG A 1 490 ? 1.832 11.357 43.447 1.00 98.00 490 ARG A O 1
ATOM 3671 N N . LYS A 1 491 ? -0.074 12.475 43.844 1.00 97.31 491 LYS A N 1
ATOM 3672 C CA . LYS A 1 491 ? 0.095 12.527 45.301 1.00 97.31 491 LYS A CA 1
ATOM 3673 C C . LYS A 1 491 ? 0.137 11.143 45.941 1.00 97.31 491 LYS A C 1
ATOM 3675 O O . LYS A 1 491 ? 0.996 10.894 46.782 1.00 97.31 491 LYS A O 1
ATOM 3680 N N . ALA A 1 492 ? -0.733 10.238 45.501 1.00 97.25 492 ALA A N 1
ATOM 3681 C CA . ALA A 1 492 ? -0.717 8.859 45.966 1.00 97.25 492 ALA A CA 1
ATOM 3682 C C . ALA A 1 492 ? 0.607 8.149 45.622 1.00 97.25 492 ALA A C 1
ATOM 3684 O O . ALA A 1 492 ? 1.167 7.453 46.468 1.00 97.25 492 ALA A O 1
ATOM 3685 N N . ALA A 1 493 ? 1.136 8.362 44.412 1.00 96.31 493 ALA A N 1
ATOM 3686 C CA . ALA A 1 493 ? 2.405 7.777 43.973 1.00 96.31 493 ALA A CA 1
ATOM 3687 C C . ALA A 1 493 ? 3.636 8.372 44.684 1.00 96.31 493 ALA A C 1
ATOM 3689 O O . ALA A 1 493 ? 4.623 7.674 44.906 1.00 96.31 493 ALA A O 1
ATOM 3690 N N . GLU A 1 494 ? 3.579 9.646 45.074 1.00 97.19 494 GLU A N 1
ATOM 3691 C CA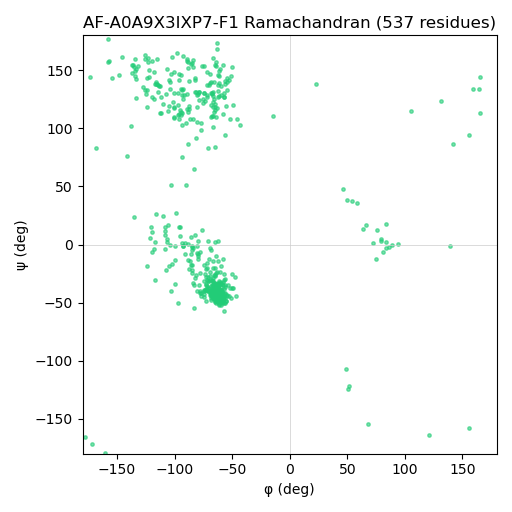 . GLU A 1 494 ? 4.645 10.338 45.811 1.00 97.19 494 GLU A CA 1
ATOM 3692 C C . GLU A 1 494 ? 4.641 10.047 47.325 1.00 97.19 494 GLU A C 1
ATOM 3694 O O . GLU A 1 494 ? 5.568 10.455 48.036 1.00 97.19 494 GLU A O 1
ATOM 3699 N N . PHE A 1 495 ? 3.626 9.345 47.844 1.00 97.31 495 PHE A N 1
ATOM 3700 C CA . PHE A 1 495 ? 3.484 9.083 49.274 1.00 97.31 495 PHE A CA 1
ATOM 3701 C C . PHE A 1 495 ? 4.645 8.234 49.821 1.00 97.31 495 PHE A C 1
ATOM 3703 O O . PHE A 1 495 ? 4.842 7.065 49.472 1.00 97.31 495 PHE A O 1
ATOM 3710 N N . LYS A 1 496 ? 5.411 8.805 50.755 1.00 96.06 496 LYS A N 1
ATOM 3711 C CA . LYS A 1 496 ? 6.551 8.130 51.387 1.00 96.06 496 LYS A CA 1
ATOM 3712 C C . LYS A 1 496 ? 6.081 7.264 52.552 1.00 96.06 496 LYS A C 1
ATOM 3714 O O . LYS A 1 496 ? 5.786 7.764 53.631 1.00 96.06 496 LYS A O 1
ATOM 3719 N N . ARG A 1 497 ? 6.111 5.940 52.366 1.00 95.50 497 ARG A N 1
ATOM 3720 C CA . ARG A 1 497 ? 5.770 4.964 53.422 1.00 95.50 497 ARG A CA 1
ATOM 3721 C C . ARG A 1 497 ? 6.746 4.993 54.609 1.00 95.50 497 ARG A C 1
ATOM 3723 O O . ARG A 1 497 ? 6.377 4.629 55.722 1.00 95.50 497 ARG A O 1
ATOM 3730 N N . LYS A 1 498 ? 7.999 5.413 54.387 1.00 94.31 498 LYS A N 1
ATOM 3731 C CA . LYS A 1 498 ? 9.016 5.519 55.444 1.00 94.31 498 LYS A CA 1
ATOM 3732 C C . LYS A 1 498 ? 8.624 6.619 56.435 1.00 94.31 498 LYS A C 1
ATOM 3734 O O . LYS A 1 498 ? 8.548 7.782 56.055 1.00 94.31 498 LYS A O 1
ATOM 3739 N N . GLY A 1 499 ? 8.423 6.239 57.696 1.00 92.19 499 GLY A N 1
ATOM 3740 C CA . GLY A 1 499 ? 8.002 7.148 58.769 1.00 92.19 499 GLY A CA 1
ATOM 3741 C C . GLY A 1 499 ? 6.484 7.288 58.927 1.00 92.19 499 GLY A C 1
ATOM 3742 O O . GLY A 1 499 ? 6.046 8.005 59.819 1.00 92.19 499 GLY A O 1
ATOM 3743 N N . ALA A 1 500 ? 5.683 6.603 58.103 1.00 96.62 500 ALA A N 1
ATOM 3744 C CA . ALA A 1 500 ? 4.244 6.491 58.315 1.00 96.62 500 ALA A CA 1
ATOM 3745 C C . ALA A 1 500 ? 3.934 5.384 59.338 1.00 96.62 500 ALA A C 1
ATOM 3747 O O . ALA A 1 500 ? 4.579 4.331 59.347 1.00 96.62 500 ALA A O 1
ATOM 3748 N N . HIS A 1 501 ? 2.924 5.605 60.177 1.00 96.94 501 HIS A N 1
ATOM 3749 C CA . HIS A 1 501 ? 2.362 4.580 61.041 1.00 96.94 501 HIS A CA 1
ATOM 3750 C C . HIS A 1 501 ? 1.635 3.544 60.179 1.00 96.94 501 HIS A C 1
ATOM 3752 O O . HIS A 1 501 ? 0.720 3.880 59.426 1.00 96.94 501 HIS A O 1
ATOM 3758 N N . LYS A 1 502 ? 2.084 2.289 60.251 1.00 96.62 502 LYS A N 1
ATOM 3759 C CA . LYS A 1 502 ? 1.506 1.173 59.500 1.00 96.62 502 LYS A CA 1
ATOM 3760 C C . LYS A 1 502 ? 0.485 0.459 60.378 1.00 96.62 502 LYS A C 1
ATOM 3762 O O . LYS A 1 502 ? 0.865 -0.196 61.345 1.00 96.62 502 LYS A O 1
ATOM 3767 N N . THR A 1 503 ? -0.783 0.518 60.000 1.00 95.62 503 THR A N 1
ATOM 3768 C CA . THR A 1 503 ? -1.841 -0.303 60.591 1.00 95.62 503 THR A CA 1
ATOM 3769 C C . THR A 1 503 ? -2.061 -1.513 59.691 1.00 95.62 503 THR A C 1
ATOM 3771 O O . THR A 1 503 ? -2.333 -1.369 58.495 1.00 95.62 503 THR A O 1
ATOM 3774 N N . GLY A 1 504 ? -1.854 -2.707 60.252 1.00 86.44 504 GLY A N 1
ATOM 3775 C CA . GLY A 1 504 ? -2.012 -3.971 59.537 1.00 86.44 504 GLY A CA 1
ATOM 3776 C C . GLY A 1 504 ? -3.452 -4.219 59.074 1.00 86.44 504 GLY A C 1
ATOM 3777 O O . GLY A 1 504 ? -4.357 -3.459 59.432 1.00 86.44 504 GLY A O 1
ATOM 3778 N N . PRO A 1 505 ? -3.673 -5.284 58.290 1.00 85.50 505 PRO A N 1
ATOM 3779 C CA . PRO A 1 505 ? -5.013 -5.651 57.874 1.00 85.50 505 PRO A CA 1
ATOM 3780 C C . PRO A 1 505 ? -5.886 -5.939 59.089 1.00 85.50 505 PRO A C 1
ATOM 3782 O O . PRO A 1 505 ? -5.456 -6.608 60.028 1.00 85.50 505 PRO A O 1
ATOM 3785 N N . LYS A 1 506 ? -7.121 -5.427 59.069 1.00 80.12 506 LYS A N 1
ATOM 3786 C CA . LYS A 1 506 ? -8.155 -5.887 60.000 1.00 80.12 506 LYS A CA 1
ATOM 3787 C C . LYS A 1 506 ? -8.379 -7.382 59.771 1.00 80.12 506 LYS A C 1
ATOM 3789 O O . LYS A 1 506 ? -8.167 -7.861 58.660 1.00 80.12 506 LYS A O 1
ATOM 3794 N N . GLU A 1 507 ? -8.785 -8.102 60.808 1.00 75.50 507 GLU A N 1
ATOM 3795 C CA . GLU A 1 507 ? -9.025 -9.546 60.754 1.00 75.50 507 GLU A CA 1
ATOM 3796 C C . GLU A 1 507 ? -9.916 -9.905 59.543 1.00 75.50 507 GLU A C 1
ATOM 3798 O O . GLU A 1 507 ? -11.001 -9.349 59.377 1.00 75.50 507 GLU A O 1
ATOM 3803 N N . GLY A 1 508 ? -9.401 -10.744 58.635 1.00 76.62 508 GLY A N 1
ATOM 3804 C CA . GLY A 1 508 ? -10.065 -11.112 57.372 1.00 76.62 508 GLY A CA 1
ATOM 3805 C C . GLY A 1 508 ? -9.891 -10.144 56.186 1.00 76.62 508 GLY A C 1
ATOM 3806 O O . GLY A 1 508 ? -10.452 -10.390 55.122 1.00 76.62 508 GLY A O 1
ATOM 3807 N N . GLY A 1 509 ? -9.133 -9.053 56.329 1.00 86.38 509 GLY A N 1
ATOM 3808 C CA . GLY A 1 509 ? -8.871 -8.074 55.269 1.00 86.38 509 GLY A CA 1
ATOM 3809 C C . GLY A 1 509 ? -7.492 -8.206 54.612 1.00 86.38 509 GLY A C 1
ATOM 3810 O O . GLY A 1 509 ? -6.559 -8.754 55.187 1.00 86.38 509 GLY A O 1
ATOM 3811 N N . ASP A 1 510 ? -7.346 -7.617 53.421 1.00 91.69 510 ASP A N 1
ATOM 3812 C CA . ASP A 1 510 ? -6.079 -7.531 52.667 1.00 91.69 510 ASP A CA 1
ATOM 3813 C C . ASP A 1 510 ? -5.612 -6.069 52.499 1.00 91.69 510 ASP A C 1
ATOM 3815 O O . ASP A 1 510 ? -4.978 -5.702 51.519 1.00 91.69 510 ASP A O 1
ATOM 3819 N N . VAL A 1 511 ? -5.988 -5.164 53.409 1.00 94.38 511 VAL A N 1
ATOM 3820 C CA . VAL A 1 511 ? -5.665 -3.725 53.306 1.00 94.38 511 VAL A CA 1
ATOM 3821 C C . VAL A 1 511 ? -4.694 -3.321 54.391 1.00 94.38 511 VAL A C 1
ATOM 3823 O O . VAL A 1 511 ? -4.988 -3.497 55.566 1.00 94.38 511 VAL A O 1
ATOM 3826 N N . VAL A 1 512 ? -3.589 -2.696 54.019 1.00 96.25 512 VAL A N 1
ATOM 3827 C CA . VAL A 1 512 ? -2.694 -2.037 54.968 1.00 96.25 512 VAL A CA 1
ATOM 3828 C C . VAL A 1 512 ? -2.852 -0.535 54.820 1.00 96.25 512 VAL A C 1
ATOM 3830 O O . VAL A 1 512 ? -2.737 -0.005 53.713 1.00 96.25 512 VAL A O 1
ATOM 3833 N N . LYS A 1 513 ? -3.059 0.155 55.943 1.00 96.31 513 LYS A N 1
ATOM 3834 C CA . LYS A 1 513 ? -3.076 1.618 55.991 1.00 96.31 513 LYS A CA 1
ATOM 3835 C C . LYS A 1 513 ? -1.717 2.139 56.443 1.00 96.31 513 LYS A C 1
ATOM 3837 O O . LYS A 1 513 ? -1.181 1.696 57.456 1.00 96.31 513 LYS A O 1
ATOM 3842 N N . TYR A 1 514 ? -1.178 3.097 55.703 1.00 97.25 514 TYR A N 1
ATOM 3843 C CA . TYR A 1 514 ? -0.026 3.902 56.091 1.00 97.25 514 TYR A CA 1
ATOM 3844 C C . TYR A 1 514 ? -0.509 5.324 56.356 1.00 97.25 514 TYR A C 1
ATOM 3846 O O . TYR A 1 514 ? -1.051 5.947 55.451 1.00 97.25 514 TYR A O 1
ATOM 3854 N N . GLU A 1 515 ? -0.318 5.846 57.563 1.00 97.38 515 GLU A N 1
ATOM 3855 C CA . GLU A 1 515 ? -0.784 7.182 57.958 1.00 97.38 515 GLU A CA 1
ATOM 3856 C C . GLU A 1 515 ? 0.353 8.014 58.555 1.00 97.38 515 GLU A C 1
ATOM 3858 O O . GLU A 1 515 ? 1.160 7.526 59.346 1.00 97.38 515 GLU A O 1
ATOM 3863 N N . ARG A 1 516 ? 0.454 9.278 58.153 1.00 96.38 516 ARG A N 1
ATOM 3864 C CA . ARG A 1 516 ? 1.486 10.216 58.601 1.00 96.38 516 ARG A CA 1
ATOM 3865 C C . ARG A 1 516 ? 0.972 11.112 59.722 1.00 96.38 516 ARG A C 1
ATOM 3867 O O . ARG A 1 516 ? -0.222 11.255 59.970 1.00 96.38 516 ARG A O 1
ATOM 3874 N N . THR A 1 517 ? 1.910 11.771 60.393 1.00 94.31 517 THR A N 1
ATOM 3875 C CA . THR A 1 517 ? 1.645 12.694 61.505 1.00 94.31 517 THR A CA 1
ATOM 3876 C C . THR A 1 517 ? 0.989 14.008 61.086 1.00 94.31 517 THR A C 1
ATOM 3878 O O . THR A 1 517 ? 0.801 14.862 61.944 1.00 94.31 517 THR A O 1
ATOM 3881 N N . ASP A 1 518 ? 0.661 14.213 59.818 1.00 93.69 518 ASP A N 1
ATOM 3882 C CA . ASP A 1 518 ? -0.139 15.328 59.297 1.00 93.69 518 ASP A CA 1
ATOM 3883 C C . ASP A 1 518 ? -1.563 14.888 58.897 1.00 93.69 518 ASP A C 1
ATOM 3885 O O . ASP A 1 518 ? -2.356 15.711 58.451 1.00 93.69 518 ASP A O 1
ATOM 3889 N N . GLY A 1 519 ? -1.907 13.608 59.095 1.00 94.62 519 GLY A N 1
ATOM 3890 C CA . GLY A 1 519 ? -3.188 13.022 58.696 1.00 94.62 519 GLY A CA 1
ATOM 3891 C C . GLY A 1 519 ? -3.221 12.521 57.249 1.00 94.62 519 GLY A C 1
ATOM 3892 O O . GLY A 1 519 ? -4.236 11.959 56.841 1.00 94.62 519 GLY A O 1
ATOM 3893 N N . GLU A 1 520 ? -2.144 12.683 56.471 1.00 96.81 520 GLU A N 1
ATOM 3894 C CA . GLU A 1 520 ? -2.029 12.094 55.134 1.00 96.81 520 GLU A CA 1
ATOM 3895 C C . GLU A 1 520 ? -1.963 10.566 55.239 1.00 96.81 520 GLU A C 1
ATOM 3897 O O . GLU A 1 520 ? -1.167 10.022 56.008 1.00 96.81 520 GLU A O 1
ATOM 3902 N N . PHE A 1 521 ? -2.763 9.850 54.452 1.00 97.00 521 PHE A N 1
ATOM 3903 C CA . PHE A 1 521 ? -2.771 8.394 54.463 1.00 97.00 521 PHE A CA 1
ATOM 3904 C C . PHE A 1 521 ? -2.834 7.769 53.070 1.00 97.00 521 PHE A C 1
ATOM 3906 O O . PHE A 1 521 ? -3.365 8.342 52.116 1.00 97.00 521 PHE A O 1
ATOM 3913 N N . LEU A 1 522 ? -2.320 6.544 52.990 1.00 97.38 522 LEU A N 1
ATOM 3914 C CA . LEU A 1 522 ? -2.349 5.674 51.823 1.00 97.38 522 LEU A CA 1
ATOM 3915 C C . LEU A 1 522 ? -2.779 4.270 52.250 1.00 97.38 522 LEU A C 1
ATOM 3917 O O . LEU A 1 522 ? -2.163 3.666 53.130 1.00 97.38 522 LEU A O 1
ATOM 3921 N N . GLU A 1 523 ? -3.806 3.734 51.604 1.00 96.81 523 GLU A N 1
ATOM 3922 C CA . GLU A 1 523 ? -4.214 2.339 51.760 1.00 96.81 523 GLU A CA 1
ATOM 3923 C C . GLU A 1 523 ? -3.767 1.526 50.552 1.00 96.81 523 GLU A C 1
ATOM 3925 O O . GLU A 1 523 ? -3.951 1.946 49.406 1.00 96.81 523 GLU A O 1
ATOM 3930 N N . VAL A 1 524 ? -3.188 0.357 50.810 1.00 96.75 524 VAL A N 1
ATOM 3931 C CA . VAL A 1 524 ? -2.687 -0.550 49.773 1.00 96.75 524 VAL A CA 1
ATOM 3932 C C . VAL A 1 524 ? -3.122 -1.982 50.046 1.00 96.75 524 VAL A C 1
ATOM 3934 O O . VAL A 1 524 ? -3.299 -2.374 51.200 1.00 96.75 524 VAL A O 1
ATOM 3937 N N . GLU A 1 525 ? -3.271 -2.771 48.989 1.00 94.94 525 GLU A N 1
ATOM 3938 C CA . GLU A 1 525 ? -3.429 -4.219 49.108 1.00 94.94 525 GLU A CA 1
ATOM 3939 C C . GLU A 1 525 ? -2.144 -4.861 49.626 1.00 94.94 525 GLU A C 1
ATOM 3941 O O . GLU A 1 525 ? -1.062 -4.579 49.107 1.00 94.94 525 GLU A O 1
ATOM 3946 N N . ALA A 1 526 ? -2.237 -5.707 50.654 1.00 92.25 526 ALA A N 1
ATOM 3947 C CA . ALA A 1 526 ? -1.058 -6.367 51.208 1.00 92.25 526 ALA A CA 1
ATOM 3948 C C . ALA A 1 526 ? -0.503 -7.406 50.225 1.00 92.25 526 ALA A C 1
ATOM 3950 O O . ALA A 1 526 ? 0.714 -7.522 50.092 1.00 92.25 526 ALA A O 1
ATOM 3951 N N . SER A 1 527 ? -1.394 -8.104 49.515 1.00 91.19 527 SER A N 1
ATOM 3952 C CA . SER A 1 527 ? -1.049 -9.127 48.525 1.00 91.19 527 SER A CA 1
ATOM 3953 C C . SER A 1 527 ? -0.377 -8.566 47.266 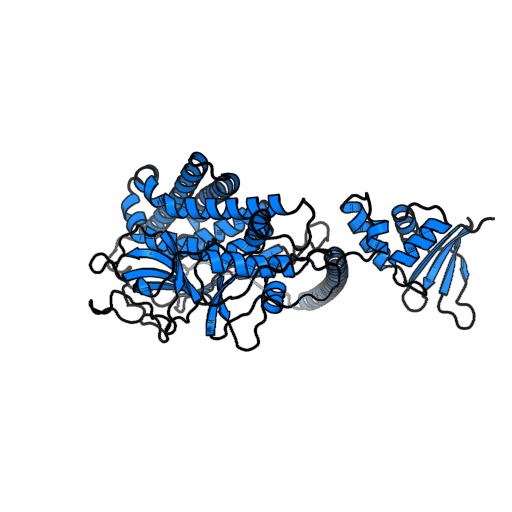1.00 91.19 527 SER A C 1
ATOM 3955 O O . SER A 1 527 ? 0.635 -9.102 46.820 1.00 91.19 527 SER A O 1
ATOM 3957 N N . THR A 1 528 ? -0.911 -7.483 46.692 1.00 92.44 528 THR A N 1
ATOM 3958 C CA . THR A 1 528 ? -0.454 -6.944 45.395 1.00 92.44 528 THR A CA 1
ATOM 3959 C C . THR A 1 528 ? 0.392 -5.679 45.513 1.00 92.44 528 THR A C 1
ATOM 3961 O O . THR A 1 528 ? 1.065 -5.288 44.562 1.00 92.44 528 THR A O 1
ATOM 3964 N N . GLY A 1 529 ? 0.334 -4.990 46.655 1.00 93.94 529 GLY A N 1
ATOM 3965 C CA . GLY A 1 529 ? 0.949 -3.679 46.850 1.00 93.94 529 GLY A CA 1
ATOM 3966 C C . GLY A 1 529 ? 0.245 -2.527 46.124 1.00 93.94 529 GLY A C 1
ATOM 3967 O O . GLY A 1 529 ? 0.721 -1.390 46.232 1.00 93.94 529 GLY A O 1
ATOM 3968 N N . LYS A 1 530 ? -0.860 -2.793 45.409 1.00 96.06 530 LYS A N 1
ATOM 3969 C CA . LYS A 1 530 ? -1.618 -1.791 44.648 1.00 96.06 530 LYS A CA 1
ATOM 3970 C C . LYS A 1 530 ? -2.345 -0.810 45.558 1.00 96.06 530 LYS A C 1
ATOM 3972 O O . LYS A 1 530 ? -2.801 -1.166 46.644 1.00 96.06 530 LYS A O 1
ATOM 3977 N N . ILE A 1 531 ? -2.464 0.431 45.097 1.00 96.94 531 ILE A N 1
ATOM 3978 C CA . ILE A 1 531 ? -3.116 1.517 45.829 1.00 96.94 531 ILE A CA 1
ATOM 3979 C C . ILE A 1 531 ? -4.630 1.324 45.788 1.00 96.94 531 ILE A C 1
ATOM 3981 O O . ILE A 1 531 ? -5.218 1.135 44.727 1.00 96.94 531 ILE A O 1
ATOM 3985 N N . VAL A 1 532 ? -5.259 1.395 46.954 1.00 96.00 532 VAL A N 1
ATOM 3986 C CA . VAL A 1 532 ? -6.714 1.313 47.117 1.00 96.00 532 VAL A CA 1
ATOM 3987 C C . VAL A 1 532 ? -7.295 2.713 47.216 1.00 96.00 532 VAL A C 1
ATOM 3989 O O . VAL A 1 532 ? -8.236 3.057 46.511 1.00 96.00 532 VAL A O 1
ATOM 3992 N N . THR A 1 533 ? -6.720 3.543 48.087 1.00 96.50 533 THR A N 1
ATOM 3993 C CA . THR A 1 533 ? -7.139 4.933 48.255 1.00 96.50 533 THR A CA 1
ATOM 3994 C C . THR A 1 533 ? -6.017 5.773 48.862 1.00 96.50 533 THR A C 1
ATOM 3996 O O . THR A 1 533 ? -5.121 5.260 49.531 1.00 96.50 533 THR A O 1
ATOM 3999 N N . TYR A 1 534 ? -6.074 7.082 48.640 1.00 97.19 534 TYR A N 1
ATOM 4000 C CA . TYR A 1 534 ? -5.145 8.079 49.176 1.00 97.19 534 TYR A CA 1
ATOM 4001 C C . TYR A 1 534 ? -5.946 9.250 49.738 1.00 97.19 534 TYR A C 1
ATOM 4003 O O . TYR A 1 534 ? -6.966 9.616 49.163 1.00 97.19 534 TYR A O 1
ATOM 4011 N N . GLY A 1 535 ? -5.562 9.867 50.848 1.00 96.06 535 GLY A N 1
ATOM 4012 C CA . GLY A 1 535 ? -6.297 11.036 51.330 1.00 96.06 535 GLY A CA 1
ATOM 4013 C C . GLY A 1 535 ? -5.724 11.671 52.579 1.00 96.06 535 GLY A C 1
ATOM 4014 O O . GLY A 1 535 ? -4.600 11.389 52.976 1.00 96.06 535 GLY A O 1
ATOM 4015 N N . PHE A 1 536 ? -6.535 12.531 53.189 1.00 95.19 536 PHE A N 1
ATOM 4016 C CA . PHE A 1 536 ? -6.238 13.186 54.454 1.00 95.19 536 PHE A CA 1
ATOM 4017 C C . PHE A 1 536 ? -7.373 12.900 55.424 1.00 95.19 536 PHE A C 1
ATOM 4019 O O . PHE A 1 536 ? -8.544 13.078 55.081 1.00 95.19 536 PHE A O 1
ATOM 4026 N N . ASN A 1 537 ? -7.031 12.442 56.620 1.00 89.06 537 ASN A N 1
ATOM 4027 C CA . ASN A 1 537 ? -7.971 12.379 57.720 1.00 89.06 537 ASN A CA 1
ATOM 4028 C C . ASN A 1 537 ? -8.171 13.802 58.268 1.00 89.06 537 ASN A C 1
ATOM 4030 O O . ASN A 1 537 ? -7.175 14.453 58.600 1.00 89.06 537 ASN A O 1
ATOM 4034 N N . PRO A 1 538 ? -9.417 14.306 58.354 1.00 73.81 538 PRO A N 1
ATOM 4035 C CA . PRO A 1 538 ? -9.677 15.539 59.079 1.00 73.81 538 PRO A CA 1
ATOM 4036 C C . PRO A 1 538 ? -9.272 15.316 60.537 1.00 73.81 538 PRO A C 1
ATOM 4038 O O . PRO A 1 538 ? -9.644 14.306 61.138 1.00 73.81 538 PRO A O 1
ATOM 4041 N N . ARG A 1 539 ? -8.443 16.218 61.054 1.00 63.12 539 ARG A N 1
ATOM 4042 C CA . ARG A 1 539 ? -8.052 16.234 62.461 1.00 63.12 539 ARG A CA 1
ATOM 4043 C C . ARG A 1 539 ? -9.031 17.022 63.296 1.00 63.12 539 ARG A C 1
ATOM 4045 O O . ARG A 1 539 ? -9.531 18.041 62.767 1.00 63.12 539 ARG A O 1
#

Organism: NCBI:txid889268

Mean predicted aligned error: 17.49 Å

Sequence (539 aa):
MVDPATEVDRPLPGINKPGFIDNDDGVNIRSRPAELGGIKLTRTPLPPATRVFVSGRHPEAPEWWYVTTRLASTFLRGYVQDFRVNTDVPEPGARLYQIAEGDTVEGLARREFSAHVTDGHDLRYYENVLLAVNRDKDRAGLRGSFQAPNILGEGANNIQLEAGRRIWLVSPAHALALKSEVPDGSLTNGLVAKGRRALGHMQDILQSVTDSPLYLGVVAGEYAEAITAHLPEIIGVTAAFIFAEAASAFLAATPTGVGQLAALLIQLILAAMGATAAVEAGAQALRHAEKWLTTAWTAGGDAKQIEAASKEFLKMLVTIAMAALAVTGVRGNLGRAAKIDSAITVRLPQLAMAESVSSGGTIGLGRPVLIPGSLTTTGPVLTRPTLMSAIGSGGGKSSAKAEAEAAAAKKRAEAEAAANKVAESADIERILRRAPDADEAALFKGRKVREIEEMVRLIGTWAKRTYDSPAHSVRDHAGRKRFDPLKYLRKAAEFKRKGAHKTGPKEGGDVVKYERTDGEFLEVEASTGKIVTYGFNPR